Protein 3Q5W (pdb70)

InterPro domains:
  IPR013868 Tethering factor for nuclear proteasome Cut8/Sts1 [PF08559] (12-215)
  IPR013868 Tethering factor for nuclear proteasome Cut8/Sts1 [PTHR28032] (14-237)
  IPR038422 Cut8/Sts1 superfamily [G3DSA:1.20.58.1590] (19-225)

Nearest PDB structures (foldseek):
  3q5x-assembly1_A-2  TM=9.896E-01  e=3.290E-22  Schizosaccharomyces pombe
  6d5k-assembly1_A  TM=2.646E-01  e=6.980E+00  Homo sapiens
  8g3k-assembly1_B  TM=2.214E-01  e=9.395E+00  synthetic construct
  3q5x-assembly1_A-2  TM=9.917E-01  e=4.973E-24  Schizosaccharomyces pombe

GO terms:
  GO:0034399 nuclear periphery (C, IDA)
  GO:0000785 chromatin (C, IDA)
  GO:0005635 nuclear envelope (C, IDA)
  GO:0032934 sterol binding (F, IDA)
  GO:0005634 nucleus (C, HDA)
  GO:0005635 nuclear envelope (C, HDA)
  GO:0042802 identical protein binding (F, IPI)
  GO:0005515 protein binding (F, IPI)
  GO:0005635 nuclear envelope (C, EXP)

Structure (mmCIF, N/CA/C/O backbone):
data_3Q5W
#
_entry.id   3Q5W
#
_cell.length_a   35.660
_cell.length_b   51.180
_cell.length_c   71.330
_cell.angle_alpha   103.92
_cell.angle_beta   100.02
_cell.angle_gamma   98.00
#
_symmetry.space_group_name_H-M   'P 1'
#
loop_
_entity.id
_entity.type
_entity.pdbx_description
1 polymer 'Protein cut8'
2 water water
#
loop_
_atom_site.group_PDB
_atom_site.id
_atom_site.type_symbol
_atom_site.label_atom_id
_atom_site.label_alt_id
_atom_site.label_comp_id
_atom_site.label_asym_id
_atom_site.label_entity_id
_atom_site.label_seq_id
_atom_site.pdbx_PDB_ins_code
_atom_site.Cartn_x
_atom_site.Cartn_y
_atom_site.Cartn_z
_atom_site.occupancy
_atom_site.B_iso_or_equiv
_atom_site.auth_seq_id
_atom_site.auth_comp_id
_atom_site.auth_asym_id
_atom_site.auth_atom_id
_atom_site.pdbx_PDB_model_num
ATOM 1 N N . ASP A 1 39 ? 27.509 -7.319 11.522 1.00 91.02 19 ASP A N 1
ATOM 2 C CA . ASP A 1 39 ? 28.695 -7.969 10.898 1.00 91.06 19 ASP A CA 1
ATOM 3 C C . ASP A 1 39 ? 29.572 -7.002 10.096 1.00 88.81 19 ASP A C 1
ATOM 4 O O . ASP A 1 39 ? 29.615 -5.805 10.393 1.00 87.76 19 ASP A O 1
ATOM 9 N N . ILE A 1 40 ? 30.249 -7.526 9.071 1.00 83.20 20 ILE A N 1
ATOM 10 C CA . ILE A 1 40 ? 31.171 -6.737 8.244 1.00 75.12 20 ILE A CA 1
ATOM 11 C C . ILE A 1 40 ? 30.592 -5.656 7.339 1.00 75.20 20 ILE A C 1
ATOM 12 O O . ILE A 1 40 ? 31.232 -4.623 7.124 1.00 74.17 20 ILE A O 1
ATOM 17 N N . SER A 1 41 ? 29.404 -5.892 6.790 1.00 75.95 21 SER A N 1
ATOM 18 C CA . SER A 1 41 ? 28.779 -4.899 5.918 1.00 75.50 21 SER A CA 1
ATOM 19 C C . SER A 1 41 ? 27.664 -4.147 6.642 1.00 77.34 21 SER A C 1
ATOM 20 O O . SER A 1 41 ? 26.880 -4.742 7.387 1.00 81.06 21 SER A O 1
ATOM 23 N N . LYS A 1 42 ? 27.595 -2.838 6.426 1.00 75.67 22 LYS A N 1
ATOM 24 C CA . LYS A 1 42 ? 26.555 -2.059 7.071 1.00 82.78 22 LYS A CA 1
ATOM 25 C C . LYS A 1 42 ? 25.237 -2.256 6.355 1.00 83.71 22 LYS A C 1
ATOM 26 O O . LYS A 1 42 ? 24.877 -1.448 5.503 1.00 88.33 22 LYS A O 1
ATOM 27 N N . ARG A 1 43 ? 24.517 -3.323 6.697 1.00 86.09 23 ARG A N 1
ATOM 28 C CA . ARG A 1 43 ? 23.234 -3.629 6.058 1.00 90.00 23 ARG A CA 1
ATOM 29 C C . ARG A 1 43 ? 22.023 -2.853 6.589 1.00 86.36 23 ARG A C 1
ATOM 30 O O . ARG A 1 43 ? 21.779 -2.815 7.792 1.00 84.32 23 ARG A O 1
ATOM 38 N N . ALA A 1 44 ? 21.268 -2.241 5.678 1.00 86.34 24 ALA A N 1
ATOM 39 C CA . ALA A 1 44 ? 20.075 -1.465 6.034 1.00 91.48 24 ALA A CA 1
ATOM 40 C C . ALA A 1 44 ? 18.827 -2.271 5.720 1.00 94.13 24 ALA A C 1
ATOM 41 O O . ALA A 1 44 ? 18.877 -3.486 5.721 1.00 97.27 24 ALA A O 1
ATOM 43 N N . ARG A 1 45 ? 17.700 -1.610 5.465 1.00 95.51 25 ARG A N 1
ATOM 44 C CA . ARG A 1 45 ? 16.506 -2.372 5.113 1.00 94.14 25 ARG A CA 1
ATOM 45 C C . ARG A 1 45 ? 16.691 -2.632 3.626 1.00 90.25 25 ARG A C 1
ATOM 46 O O . ARG A 1 45 ? 17.021 -1.718 2.869 1.00 87.61 25 ARG A O 1
ATOM 54 N N . GLN A 1 46 ? 16.521 -3.883 3.218 1.00 85.97 26 GLN A N 1
ATOM 55 C CA . GLN A 1 46 ? 16.678 -4.251 1.820 1.00 80.89 26 GLN A CA 1
ATOM 56 C C . GLN A 1 46 ? 15.550 -3.697 0.947 1.00 75.59 26 GLN A C 1
ATOM 57 O O . GLN A 1 46 ? 14.373 -3.821 1.284 1.00 73.35 26 GLN A O 1
ATOM 63 N N . LEU A 1 47 ? 15.909 -3.052 -0.155 1.00 69.74 27 LEU A N 1
ATOM 64 C CA . LEU A 1 47 ? 14.903 -2.537 -1.074 1.00 69.70 27 LEU A CA 1
ATOM 65 C C . LEU A 1 47 ? 14.941 -3.415 -2.328 1.00 71.66 27 LEU A C 1
ATOM 66 O O . LEU A 1 47 ? 16.011 -3.723 -2.852 1.00 71.89 27 LEU A O 1
ATOM 71 N N . PRO A 1 48 ? 13.766 -3.821 -2.827 1.00 72.99 28 PRO A N 1
ATOM 72 C CA . PRO A 1 48 ? 13.647 -4.672 -4.013 1.00 67.88 28 PRO A CA 1
ATOM 73 C C . PRO A 1 48 ? 14.450 -4.189 -5.213 1.00 65.24 28 PRO A C 1
ATOM 74 O O . PRO A 1 48 ? 14.621 -2.988 -5.416 1.00 62.69 28 PRO A O 1
ATOM 78 N N . VAL A 1 49 ? 14.936 -5.148 -5.999 1.00 67.69 29 VAL A N 1
ATOM 79 C CA . VAL A 1 49 ? 15.725 -4.889 -7.207 1.00 70.32 29 VAL A CA 1
ATOM 80 C C . VAL A 1 49 ? 14.957 -5.466 -8.393 1.00 66.03 29 VAL A C 1
ATOM 81 O O . VAL A 1 49 ? 14.368 -6.528 -8.285 1.00 68.81 29 VAL A O 1
ATOM 85 N N . GLY A 1 50 ? 14.969 -4.785 -9.527 1.00 66.00 30 GLY A N 1
ATOM 86 C CA . GLY A 1 50 ? 14.244 -5.303 -10.673 1.00 73.61 30 GLY A CA 1
ATOM 87 C C . GLY A 1 50 ? 15.008 -6.270 -11.563 1.00 75.00 30 GLY A C 1
ATOM 88 O O . GLY A 1 50 ? 16.215 -6.131 -11.750 1.00 78.48 30 GLY A O 1
ATOM 89 N N . GLU A 1 51 ? 14.298 -7.254 -12.111 1.00 76.05 31 GLU A N 1
ATOM 90 C CA . GLU A 1 51 ? 14.879 -8.252 -13.015 1.00 74.88 31 GLU A CA 1
ATOM 91 C C . GLU A 1 51 ? 13.874 -8.672 -14.082 1.00 74.74 31 GLU A C 1
ATOM 92 O O . GLU A 1 51 ? 12.760 -8.158 -14.136 1.00 82.44 31 GLU A O 1
ATOM 98 N N . GLN A 1 52 ? 14.278 -9.607 -14.934 1.00 70.97 32 GLN A N 1
ATOM 99 C CA . GLN A 1 52 ? 13.409 -10.128 -15.982 1.00 72.19 32 GLN A CA 1
ATOM 100 C C . GLN A 1 52 ? 12.682 -11.314 -15.361 1.00 73.26 32 GLN A C 1
ATOM 101 O O . GLN A 1 52 ? 13.321 -12.155 -14.723 1.00 73.05 32 GLN A O 1
ATOM 107 N N . LEU A 1 53 ? 11.363 -11.392 -15.542 1.00 72.93 33 LEU A N 1
ATOM 108 C CA . LEU A 1 53 ? 10.601 -12.492 -14.942 1.00 74.01 33 LEU A CA 1
ATOM 109 C C . LEU A 1 53 ? 11.328 -13.805 -15.141 1.00 65.20 33 LEU A C 1
ATOM 110 O O . LEU A 1 53 ? 11.746 -14.137 -16.243 1.00 64.47 33 LEU A O 1
ATOM 115 N N . PRO A 1 54 ? 11.477 -14.575 -14.062 1.00 58.74 34 PRO A N 1
ATOM 116 C CA . PRO A 1 54 ? 12.170 -15.865 -14.119 1.00 57.09 34 PRO A CA 1
ATOM 117 C C . PRO A 1 54 ? 11.722 -16.842 -15.210 1.00 59.71 34 PRO A C 1
ATOM 118 O O . PRO A 1 54 ? 10.593 -16.782 -15.712 1.00 49.80 34 PRO A O 1
ATOM 122 N N . LEU A 1 55 ? 12.648 -17.737 -15.553 1.00 68.82 35 LEU A N 1
ATOM 123 C CA . LEU A 1 55 ? 12.471 -18.776 -16.566 1.00 74.67 35 LEU A CA 1
ATOM 124 C C . LEU A 1 55 ? 11.182 -19.595 -16.389 1.00 73.38 35 LEU A C 1
ATOM 125 O O . LEU A 1 55 ? 10.451 -19.844 -17.349 1.00 62.37 35 LEU A O 1
ATOM 130 N N . SER A 1 56 ? 10.921 -20.022 -15.160 1.00 71.41 36 SER A N 1
ATOM 131 C CA . SER A 1 56 ? 9.727 -20.792 -14.859 1.00 72.95 36 SER A CA 1
ATOM 132 C C . SER A 1 56 ? 8.471 -20.030 -15.254 1.00 72.07 36 SER A C 1
ATOM 133 O O . SER A 1 56 ? 7.487 -20.623 -15.685 1.00 74.05 36 SER A O 1
ATOM 136 N N . ARG A 1 57 ? 8.504 -18.711 -15.091 1.00 71.18 37 ARG A N 1
ATOM 137 C CA . ARG A 1 57 ? 7.352 -17.882 -15.420 1.00 69.62 37 ARG A CA 1
ATOM 138 C C . ARG A 1 57 ? 7.137 -17.741 -16.929 1.00 69.15 37 ARG A C 1
ATOM 139 O O . ARG A 1 57 ? 6.024 -17.888 -17.430 1.00 65.74 37 ARG A O 1
ATOM 147 N N . LEU A 1 58 ? 8.216 -17.439 -17.639 1.00 71.68 38 LEU A N 1
ATOM 148 C CA . LEU A 1 58 ? 8.183 -17.263 -19.078 1.00 72.39 38 LEU A CA 1
ATOM 149 C C . LEU A 1 58 ? 7.618 -18.504 -19.790 1.00 77.09 38 LEU A C 1
ATOM 150 O O . LEU A 1 58 ? 6.809 -18.382 -20.712 1.00 78.06 38 LEU A O 1
ATOM 155 N N . LEU A 1 59 ? 8.039 -19.692 -19.359 1.00 72.86 39 LEU A N 1
ATOM 156 C CA . LEU A 1 59 ? 7.574 -20.934 -19.970 1.00 72.48 39 LEU A CA 1
ATOM 157 C C . LEU A 1 59 ? 6.164 -21.336 -19.567 1.00 75.68 39 LEU A C 1
ATOM 158 O O . LEU A 1 59 ? 5.679 -22.388 -19.977 1.00 78.42 39 LEU A O 1
ATOM 163 N N . GLN A 1 60 ? 5.510 -20.513 -18.758 1.00 79.04 40 GLN A N 1
ATOM 164 C CA . GLN A 1 60 ? 4.146 -20.803 -18.326 1.00 81.00 40 GLN A CA 1
ATOM 165 C C . GLN A 1 60 ? 3.162 -20.311 -19.375 1.00 79.43 40 GLN A C 1
ATOM 166 O O . GLN A 1 60 ? 2.006 -20.729 -19.399 1.00 77.18 40 GLN A O 1
ATOM 169 N N . TYR A 1 61 ? 3.638 -19.421 -20.241 1.00 82.08 41 TYR A N 1
ATOM 170 C CA . TYR A 1 61 ? 2.827 -18.850 -21.313 1.00 84.93 41 TYR A CA 1
ATOM 171 C C . TYR A 1 61 ? 3.182 -19.518 -22.640 1.00 84.29 41 TYR A C 1
ATOM 172 O O . TYR A 1 61 ? 3.516 -18.855 -23.628 1.00 84.97 41 TYR A O 1
ATOM 181 N N . SER A 1 62 ? 3.115 -20.844 -22.633 1.00 81.66 42 SER A N 1
ATOM 182 C CA . SER A 1 62 ? 3.413 -21.669 -23.795 1.00 79.47 42 SER A CA 1
ATOM 183 C C . SER A 1 62 ? 2.893 -23.072 -23.476 1.00 81.86 42 SER A C 1
ATOM 184 O O . SER A 1 62 ? 3.129 -23.594 -22.385 1.00 78.43 42 SER A O 1
ATOM 187 N N . ASP A 1 63 ? 2.184 -23.674 -24.428 1.00 84.21 43 ASP A N 1
ATOM 188 C CA . ASP A 1 63 ? 1.599 -25.001 -24.241 1.00 83.40 43 ASP A CA 1
ATOM 189 C C . ASP A 1 63 ? 2.564 -26.120 -24.605 1.00 78.62 43 ASP A C 1
ATOM 190 O O . ASP A 1 63 ? 3.700 -25.868 -25.002 1.00 82.28 43 ASP A O 1
ATOM 195 N N . LYS A 1 64 ? 2.094 -27.357 -24.488 1.00 72.92 44 LYS A N 1
ATOM 196 C CA . LYS A 1 64 ? 2.916 -28.529 -24.789 1.00 77.14 44 LYS A CA 1
ATOM 197 C C . LYS A 1 64 ? 3.546 -28.528 -26.186 1.00 76.42 44 LYS A C 1
ATOM 198 O O . LYS A 1 64 ? 4.588 -29.156 -26.404 1.00 72.24 44 LYS A O 1
ATOM 204 N N . GLN A 1 65 ? 2.922 -27.828 -27.130 1.00 76.20 45 GLN A N 1
ATOM 205 C CA . GLN A 1 65 ? 3.449 -27.774 -28.486 1.00 74.61 45 GLN A CA 1
ATOM 206 C C . GLN A 1 65 ? 4.834 -27.132 -28.463 1.00 71.79 45 GLN A C 1
ATOM 207 O O . GLN A 1 65 ? 5.837 -27.796 -28.726 1.00 66.93 45 GLN A O 1
ATOM 213 N N . GLN A 1 66 ? 4.870 -25.842 -28.130 1.00 75.09 46 GLN A N 1
ATOM 214 C CA . GLN A 1 66 ? 6.108 -25.062 -28.048 1.00 72.28 46 GLN A CA 1
ATOM 215 C C . GLN A 1 66 ? 7.157 -25.698 -27.143 1.00 69.60 46 GLN A C 1
ATOM 216 O O . GLN A 1 66 ? 8.335 -25.798 -27.503 1.00 68.01 46 GLN A O 1
ATOM 222 N N . LEU A 1 67 ? 6.738 -26.107 -25.954 1.00 64.18 47 LEU A N 1
ATOM 223 C CA . LEU A 1 67 ? 7.670 -26.732 -25.039 1.00 65.12 47 LEU A CA 1
ATOM 224 C C . LEU A 1 67 ? 8.307 -27.892 -25.783 1.00 66.46 47 LEU A C 1
ATOM 225 O O . LEU A 1 67 ? 9.530 -28.034 -25.814 1.00 67.67 47 LEU A O 1
ATOM 230 N N . PHE A 1 68 ? 7.454 -28.701 -26.407 1.00 67.11 48 PHE A N 1
ATOM 231 C CA . PHE A 1 68 ? 7.878 -29.862 -27.178 1.00 54.45 48 PHE A CA 1
ATOM 232 C C . PHE A 1 68 ? 8.938 -29.465 -28.188 1.00 48.66 48 PHE A C 1
ATOM 233 O O . PHE A 1 68 ? 10.017 -30.042 -28.240 1.00 41.11 48 PHE A O 1
ATOM 241 N N . THR A 1 69 ? 8.603 -28.469 -28.995 1.00 45.36 49 THR A N 1
ATOM 242 C CA . THR A 1 69 ? 9.483 -27.995 -30.041 1.00 52.26 49 THR A CA 1
ATOM 243 C C . THR A 1 69 ? 10.786 -27.445 -29.495 1.00 58.95 49 THR A C 1
ATOM 244 O O . THR A 1 69 ? 11.846 -28.023 -29.719 1.00 55.62 49 THR A O 1
ATOM 248 N N . ILE A 1 70 ? 10.702 -26.328 -28.773 1.00 65.57 50 ILE A N 1
ATOM 249 C CA . ILE A 1 70 ? 11.885 -25.683 -28.226 1.00 61.02 50 ILE A CA 1
ATOM 250 C C . ILE A 1 70 ? 12.769 -26.683 -27.497 1.00 57.21 50 ILE A C 1
ATOM 251 O O . ILE A 1 70 ? 13.994 -26.627 -27.609 1.00 56.69 50 ILE A O 1
ATOM 256 N N . LEU A 1 71 ? 12.162 -27.618 -26.778 1.00 46.93 51 LEU A N 1
ATOM 257 C CA . LEU A 1 71 ? 12.954 -28.610 -26.069 1.00 53.92 51 LEU A CA 1
ATOM 258 C C . LEU A 1 71 ? 13.724 -29.443 -27.083 1.00 65.96 51 LEU A C 1
ATOM 259 O O . LEU A 1 71 ? 14.874 -29.822 -26.843 1.00 71.20 51 LEU A O 1
ATOM 264 N N . LEU A 1 72 ? 13.074 -29.736 -28.212 1.00 72.31 52 LEU A N 1
ATOM 265 C CA . LEU A 1 72 ? 13.684 -30.518 -29.288 1.00 71.04 52 LEU A CA 1
ATOM 266 C C . LEU A 1 72 ? 14.938 -29.842 -29.819 1.00 68.79 52 LEU A C 1
ATOM 267 O O . LEU A 1 72 ? 15.928 -30.512 -30.087 1.00 69.84 52 LEU A O 1
ATOM 272 N N . GLN A 1 73 ? 14.883 -28.520 -29.978 1.00 67.42 53 GLN A N 1
ATOM 273 C CA . GLN A 1 73 ? 16.020 -27.752 -30.475 1.00 75.10 53 GLN A CA 1
ATOM 274 C C . GLN A 1 73 ? 17.166 -27.770 -29.465 1.00 79.13 53 GLN A C 1
ATOM 275 O O . GLN A 1 73 ? 18.335 -27.643 -29.843 1.00 78.79 53 GLN A O 1
ATOM 281 N N . CYS A 1 74 ? 16.830 -27.912 -28.184 1.00 78.22 54 CYS A N 1
ATOM 282 C CA . CYS A 1 74 ? 17.846 -27.958 -27.135 1.00 80.65 54 CYS A CA 1
ATOM 283 C C . CYS A 1 74 ? 18.712 -29.203 -27.323 1.00 82.13 54 CYS A C 1
ATOM 284 O O . CYS A 1 74 ? 19.931 -29.158 -27.156 1.00 85.22 54 CYS A O 1
ATOM 287 N N . VAL A 1 75 ? 18.074 -30.313 -27.676 1.00 82.95 55 VAL A N 1
ATOM 288 C CA . VAL A 1 75 ? 18.787 -31.569 -27.885 1.00 81.09 55 VAL A CA 1
ATOM 289 C C . VAL A 1 75 ? 19.675 -31.489 -29.112 1.00 82.59 55 VAL A C 1
ATOM 290 O O . VAL A 1 75 ? 20.749 -32.094 -29.149 1.00 80.17 55 VAL A O 1
ATOM 294 N N . GLU A 1 76 ? 19.217 -30.740 -30.112 1.00 84.45 56 GLU A N 1
ATOM 295 C CA . GLU A 1 76 ? 19.960 -30.574 -31.356 1.00 88.22 56 GLU A CA 1
ATOM 296 C C . GLU A 1 76 ? 21.256 -29.800 -31.142 1.00 88.47 56 GLU A C 1
ATOM 297 O O . GLU A 1 76 ? 22.270 -30.076 -31.788 1.00 88.66 56 GLU A O 1
ATOM 303 N N . LYS A 1 77 ? 21.214 -28.833 -30.230 1.00 88.24 57 LYS A N 1
ATOM 304 C CA . LYS A 1 77 ? 22.376 -28.003 -29.928 1.00 81.90 57 LYS A CA 1
ATOM 305 C C . LYS A 1 77 ? 23.250 -28.645 -28.861 1.00 80.55 57 LYS A C 1
ATOM 306 O O . LYS A 1 77 ? 24.462 -28.456 -28.856 1.00 83.24 57 LYS A O 1
ATOM 312 N N . HIS A 1 78 ? 22.628 -29.407 -27.965 1.00 75.23 58 HIS A N 1
ATOM 313 C CA . HIS A 1 78 ? 23.353 -30.077 -26.891 1.00 73.15 58 HIS A CA 1
ATOM 314 C C . HIS A 1 78 ? 23.021 -31.574 -26.828 1.00 72.79 58 HIS A C 1
ATOM 315 O O . HIS A 1 78 ? 22.461 -32.060 -25.835 1.00 65.22 58 HIS A O 1
ATOM 322 N N . PRO A 1 79 ? 23.378 -32.321 -27.895 1.00 69.90 59 PRO A N 1
ATOM 323 C CA . PRO A 1 79 ? 23.177 -33.764 -28.083 1.00 60.10 59 PRO A CA 1
ATOM 324 C C . PRO A 1 79 ? 23.249 -34.592 -26.810 1.00 60.72 59 PRO A C 1
ATOM 325 O O . PRO A 1 79 ? 22.518 -35.566 -26.645 1.00 58.90 59 PRO A O 1
ATOM 329 N N . ASP A 1 80 ? 24.137 -34.208 -25.904 1.00 64.47 60 ASP A N 1
ATOM 330 C CA . ASP A 1 80 ? 24.283 -34.945 -24.661 1.00 62.40 60 ASP A CA 1
ATOM 331 C C . ASP A 1 80 ? 23.000 -34.886 -23.844 1.00 63.48 60 ASP A C 1
ATOM 332 O O . ASP A 1 80 ? 22.831 -35.644 -22.892 1.00 71.06 60 ASP A O 1
ATOM 337 N N . LEU A 1 81 ? 22.090 -33.991 -24.220 1.00 61.70 61 LEU A N 1
ATOM 338 C CA . LEU A 1 81 ? 20.825 -33.853 -23.499 1.00 59.62 61 LEU A CA 1
ATOM 339 C C . LEU A 1 81 ? 19.849 -34.996 -23.739 1.00 63.44 61 LEU A C 1
ATOM 340 O O . LEU A 1 81 ? 19.016 -35.308 -22.881 1.00 58.38 61 LEU A O 1
ATOM 345 N N . ALA A 1 82 ? 19.971 -35.618 -24.909 1.00 68.38 62 ALA A N 1
ATOM 346 C CA . ALA A 1 82 ? 19.118 -36.731 -25.299 1.00 68.19 62 ALA A CA 1
ATOM 347 C C . ALA A 1 82 ? 19.308 -37.932 -24.389 1.00 72.33 62 ALA A C 1
ATOM 348 O O . ALA A 1 82 ? 18.330 -38.611 -24.048 1.00 71.13 62 ALA A O 1
ATOM 350 N N . ARG A 1 83 ? 20.556 -38.197 -23.996 1.00 71.55 63 ARG A N 1
ATOM 351 C CA . ARG A 1 83 ? 20.843 -39.338 -23.125 1.00 74.77 63 ARG A CA 1
ATOM 352 C C . ARG A 1 83 ? 20.062 -39.213 -21.813 1.00 78.37 63 ARG A C 1
ATOM 353 O O . ARG A 1 83 ? 19.413 -40.167 -21.357 1.00 77.67 63 ARG A O 1
ATOM 361 N N . ASP A 1 84 ? 20.127 -38.019 -21.226 1.00 80.46 64 ASP A N 1
ATOM 362 C CA . ASP A 1 84 ? 19.473 -37.717 -19.959 1.00 78.53 64 ASP A CA 1
ATOM 363 C C . ASP A 1 84 ? 17.960 -37.840 -20.037 1.00 74.53 64 ASP A C 1
ATOM 364 O O . ASP A 1 84 ? 17.333 -38.442 -19.156 1.00 72.44 64 ASP A O 1
ATOM 369 N N . ILE A 1 85 ? 17.377 -37.280 -21.095 1.00 72.12 65 ILE A N 1
ATOM 370 C CA . ILE A 1 85 ? 15.927 -37.327 -21.290 1.00 69.05 65 ILE A CA 1
ATOM 371 C C . ILE A 1 85 ? 15.393 -38.706 -21.687 1.00 68.88 65 ILE A C 1
ATOM 372 O O . ILE A 1 85 ? 14.243 -39.036 -21.393 1.00 71.35 65 ILE A O 1
ATOM 377 N N . ARG A 1 86 ? 16.221 -39.504 -22.358 1.00 65.62 66 ARG A N 1
ATOM 378 C CA . ARG A 1 86 ? 15.809 -40.837 -22.790 1.00 63.65 66 ARG A CA 1
ATOM 379 C C . ARG A 1 86 ? 15.441 -41.730 -21.616 1.00 63.28 66 ARG A C 1
ATOM 380 O O . ARG A 1 86 ? 14.267 -41.902 -21.304 1.00 63.03 66 ARG A O 1
ATOM 388 N N . GLY A 1 87 ? 16.456 -42.283 -20.964 1.00 64.68 67 GLY A N 1
ATOM 389 C CA . GLY A 1 87 ? 16.239 -43.190 -19.847 1.00 68.47 67 GLY A CA 1
ATOM 390 C C . GLY A 1 87 ? 15.303 -42.766 -18.730 1.00 70.05 67 GLY A C 1
ATOM 391 O O . GLY A 1 87 ? 15.048 -43.556 -17.817 1.00 70.92 67 GLY A O 1
ATOM 392 N N . ILE A 1 88 ? 14.782 -41.543 -18.787 1.00 68.14 68 ILE A N 1
ATOM 393 C CA . ILE A 1 88 ? 13.887 -41.071 -17.735 1.00 67.41 68 ILE A CA 1
ATOM 394 C C . ILE A 1 88 ? 12.449 -40.871 -18.214 1.00 67.82 68 ILE A C 1
ATOM 395 O O . ILE A 1 88 ? 11.550 -40.574 -17.418 1.00 59.88 68 ILE A O 1
ATOM 400 N N . LEU A 1 89 ? 12.239 -41.040 -19.518 1.00 72.01 69 LEU A N 1
ATOM 401 C CA . LEU A 1 89 ? 10.914 -40.895 -20.117 1.00 68.88 69 LEU A CA 1
ATOM 402 C C . LEU A 1 89 ? 10.094 -42.183 -20.230 1.00 70.42 69 LEU A C 1
ATOM 403 O O . LEU A 1 89 ? 10.619 -43.249 -20.535 1.00 63.92 69 LEU A O 1
ATOM 408 N N . PRO A 1 90 ? 8.781 -42.090 -19.981 1.00 76.38 70 PRO A N 1
ATOM 409 C CA . PRO A 1 90 ? 7.879 -43.245 -20.054 1.00 79.98 70 PRO A CA 1
ATOM 410 C C . PRO A 1 90 ? 7.651 -43.698 -21.502 1.00 79.68 70 PRO A C 1
ATOM 411 O O . PRO A 1 90 ? 7.093 -42.965 -22.320 1.00 72.59 70 PRO A O 1
ATOM 415 N N . ALA A 1 91 ? 8.086 -44.912 -21.810 1.00 80.15 71 ALA A N 1
ATOM 416 C CA . ALA A 1 91 ? 7.937 -45.446 -23.153 1.00 83.93 71 ALA A CA 1
ATOM 417 C C . ALA A 1 91 ? 6.499 -45.868 -23.418 1.00 84.10 71 ALA A C 1
ATOM 418 O O . ALA A 1 91 ? 5.840 -46.441 -22.552 1.00 82.35 71 ALA A O 1
ATOM 420 N N . PRO A 1 92 ? 5.991 -45.580 -24.626 1.00 83.75 72 PRO A N 1
ATOM 421 C CA . PRO A 1 92 ? 4.622 -45.933 -25.010 1.00 83.77 72 PRO A CA 1
ATOM 422 C C . PRO A 1 92 ? 4.532 -47.421 -25.341 1.00 87.39 72 PRO A C 1
ATOM 423 O O . PRO A 1 92 ? 5.360 -47.943 -26.095 1.00 90.58 72 PRO A O 1
ATOM 427 N N . SER A 1 93 ? 3.535 -48.098 -24.773 1.00 84.72 73 SER A N 1
ATOM 428 C CA . SER A 1 93 ? 3.348 -49.530 -24.998 1.00 82.22 73 SER A CA 1
ATOM 429 C C . SER A 1 93 ? 2.839 -49.774 -26.402 1.00 85.32 73 SER A C 1
ATOM 430 O O . SER A 1 93 ? 2.303 -48.869 -27.039 1.00 86.61 73 SER A O 1
ATOM 441 N N . ASP A 1 95 ? 0.201 -51.229 -27.580 1.00 81.91 75 ASP A N 1
ATOM 442 C CA . ASP A 1 95 ? -1.189 -50.800 -27.708 1.00 83.45 75 ASP A CA 1
ATOM 443 C C . ASP A 1 95 ? -1.314 -49.289 -27.895 1.00 79.80 75 ASP A C 1
ATOM 444 O O . ASP A 1 95 ? -2.038 -48.821 -28.773 1.00 82.77 75 ASP A O 1
ATOM 449 N N . THR A 1 96 ? -0.606 -48.522 -27.075 1.00 75.30 76 THR A N 1
ATOM 450 C CA . THR A 1 96 ? -0.665 -47.068 -27.175 1.00 67.06 76 THR A CA 1
ATOM 451 C C . THR A 1 96 ? -0.214 -46.603 -28.566 1.00 63.46 76 THR A C 1
ATOM 452 O O . THR A 1 96 ? -0.873 -45.758 -29.180 1.00 57.14 76 THR A O 1
ATOM 456 N N . CYS A 1 97 ? 0.908 -47.141 -29.050 1.00 60.74 77 CYS A N 1
ATOM 457 C CA . CYS A 1 97 ? 1.412 -46.790 -30.380 1.00 63.83 77 CYS A CA 1
ATOM 458 C C . CYS A 1 97 ? 0.309 -47.073 -31.402 1.00 58.76 77 CYS A C 1
ATOM 459 O O . CYS A 1 97 ? -0.018 -46.222 -32.234 1.00 57.53 77 CYS A O 1
ATOM 462 N N . VAL A 1 98 ? -0.267 -48.270 -31.324 1.00 57.77 78 VAL A N 1
ATOM 463 C CA . VAL A 1 98 ? -1.334 -48.672 -32.236 1.00 60.28 78 VAL A CA 1
ATOM 464 C C . VAL A 1 98 ? -2.494 -47.690 -32.158 1.00 61.73 78 VAL A C 1
ATOM 465 O O . VAL A 1 98 ? -3.026 -47.280 -33.190 1.00 66.22 78 VAL A O 1
ATOM 469 N N . GLU A 1 99 ? -2.873 -47.305 -30.942 1.00 63.90 79 GLU A N 1
ATOM 470 C CA . GLU A 1 99 ? -3.940 -46.315 -30.731 1.00 68.57 79 GLU A CA 1
ATOM 471 C C . GLU A 1 99 ? -3.627 -44.993 -31.456 1.00 67.93 79 GLU A C 1
ATOM 472 O O . GLU A 1 99 ? -4.511 -44.353 -32.038 1.00 68.30 79 GLU A O 1
ATOM 478 N N . THR A 1 100 ? -2.363 -44.582 -31.398 1.00 65.48 80 THR A N 1
ATOM 479 C CA . THR A 1 100 ? -1.922 -43.340 -32.014 1.00 64.71 80 THR A CA 1
ATOM 480 C C . THR A 1 100 ? -2.171 -43.328 -33.515 1.00 68.11 80 THR A C 1
ATOM 481 O O . THR A 1 100 ? -2.641 -42.325 -34.072 1.00 67.01 80 THR A O 1
ATOM 485 N N . LEU A 1 101 ? -1.842 -44.443 -34.165 1.00 66.90 81 LEU A N 1
ATOM 486 C CA . LEU A 1 101 ? -2.032 -44.586 -35.610 1.00 65.17 81 LEU A CA 1
ATOM 487 C C . LEU A 1 101 ? -3.497 -44.445 -36.006 1.00 65.34 81 LEU A C 1
ATOM 488 O O . LEU A 1 101 ? -3.830 -43.675 -36.908 1.00 67.93 81 LEU A O 1
ATOM 493 N N . ARG A 1 102 ? -4.366 -45.197 -35.335 1.00 62.21 82 ARG A N 1
ATOM 494 C CA . ARG A 1 102 ? -5.793 -45.135 -35.608 1.00 61.08 82 ARG A CA 1
ATOM 495 C C . ARG A 1 102 ? -6.258 -43.691 -35.563 1.00 62.44 82 ARG A C 1
ATOM 496 O O . ARG A 1 102 ? -6.792 -43.169 -36.541 1.00 64.76 82 ARG A O 1
ATOM 504 N N . LYS A 1 103 ? -6.035 -43.033 -34.434 1.00 64.07 83 LYS A N 1
ATOM 505 C CA . LYS A 1 103 ? -6.445 -41.642 -34.300 1.00 67.72 83 LYS A CA 1
ATOM 506 C C . LYS A 1 103 ? -5.915 -40.810 -35.468 1.00 64.34 83 LYS A C 1
ATOM 507 O O . LYS A 1 103 ? -6.630 -39.983 -36.039 1.00 63.16 83 LYS A O 1
ATOM 513 N N . LEU A 1 104 ? -4.659 -41.038 -35.828 1.00 60.90 84 LEU A N 1
ATOM 514 C CA . LEU A 1 104 ? -4.055 -40.303 -36.923 1.00 60.22 84 LEU A CA 1
ATOM 515 C C . LEU A 1 104 ? -4.822 -40.456 -38.224 1.00 62.06 84 LEU A C 1
ATOM 516 O O . LEU A 1 104 ? -5.255 -39.462 -38.810 1.00 62.28 84 LEU A O 1
ATOM 521 N N . LEU A 1 105 ? -5.012 -41.690 -38.678 1.00 61.65 85 LEU A N 1
ATOM 522 C CA . LEU A 1 105 ? -5.725 -41.873 -39.934 1.00 69.28 85 LEU A CA 1
ATOM 523 C C . LEU A 1 105 ? -7.200 -41.529 -39.812 1.00 67.62 85 LEU A C 1
ATOM 524 O O . LEU A 1 105 ? -7.839 -41.151 -40.796 1.00 73.56 85 LEU A O 1
ATOM 529 N N . ILE A 1 106 ? -7.739 -41.647 -38.606 1.00 60.05 86 ILE A N 1
ATOM 530 C CA . ILE A 1 106 ? -9.125 -41.290 -38.378 1.00 59.16 86 ILE A CA 1
ATOM 531 C C . ILE A 1 106 ? -9.193 -39.762 -38.406 1.00 64.17 86 ILE A C 1
ATOM 532 O O . ILE A 1 106 ? -10.244 -39.174 -38.632 1.00 70.77 86 ILE A O 1
ATOM 537 N N . ASN A 1 107 ? -8.055 -39.121 -38.178 1.00 69.39 87 ASN A N 1
ATOM 538 C CA . ASN A 1 107 ? -7.992 -37.669 -38.191 1.00 71.94 87 ASN A CA 1
ATOM 539 C C . ASN A 1 107 ? -7.829 -37.251 -39.645 1.00 68.43 87 ASN A C 1
ATOM 540 O O . ASN A 1 107 ? -8.394 -36.248 -40.091 1.00 68.04 87 ASN A O 1
ATOM 545 N N . LEU A 1 108 ? -7.052 -38.042 -40.376 1.00 66.35 88 LEU A N 1
ATOM 546 C CA . LEU A 1 108 ? -6.794 -37.816 -41.799 1.00 69.25 88 LEU A CA 1
ATOM 547 C C . LEU A 1 108 ? -8.044 -38.043 -42.664 1.00 73.26 88 LEU A C 1
ATOM 548 O O . LEU A 1 108 ? -8.198 -37.410 -43.709 1.00 72.44 88 LEU A O 1
ATOM 553 N N . ASN A 1 109 ? -8.929 -38.946 -42.241 1.00 77.42 89 ASN A N 1
ATOM 554 C CA . ASN A 1 109 ? -10.149 -39.202 -43.005 1.00 81.10 89 ASN A CA 1
ATOM 555 C C . ASN A 1 109 ? -11.161 -38.052 -42.890 1.00 83.67 89 ASN A C 1
ATOM 556 O O . ASN A 1 109 ? -11.881 -37.760 -43.848 1.00 89.98 89 ASN A O 1
ATOM 561 N N . ASP A 1 110 ? -11.213 -37.387 -41.740 1.00 78.87 90 ASP A N 1
ATOM 562 C CA . ASP A 1 110 ? -12.137 -36.263 -41.570 1.00 76.81 90 ASP A CA 1
ATOM 563 C C . ASP A 1 110 ? -11.626 -34.979 -42.234 1.00 72.48 90 ASP A C 1
ATOM 564 O O . ASP A 1 110 ? -12.399 -34.051 -42.478 1.00 74.71 90 ASP A O 1
ATOM 569 N N . SER A 1 111 ? -10.327 -34.924 -42.515 1.00 68.22 91 SER A N 1
ATOM 570 C CA . SER A 1 111 ? -9.717 -33.732 -43.104 1.00 64.79 91 SER A CA 1
ATOM 571 C C . SER A 1 111 ? -10.119 -33.502 -44.550 1.00 67.77 91 SER A C 1
ATOM 572 O O . SER A 1 111 ? -9.801 -32.450 -45.122 1.00 68.33 91 SER A O 1
ATOM 575 N N . PHE A 1 112 ? -10.808 -34.486 -45.136 1.00 67.67 92 PHE A N 1
ATOM 576 C CA . PHE A 1 112 ? -11.260 -34.409 -46.528 1.00 61.60 92 PHE A CA 1
ATOM 577 C C . PHE A 1 112 ? -12.336 -33.344 -46.700 1.00 64.87 92 PHE A C 1
ATOM 578 O O . PHE A 1 112 ? -13.313 -33.322 -45.946 1.00 60.90 92 PHE A O 1
ATOM 586 N N . PRO A 1 113 ? -12.179 -32.454 -47.702 1.00 67.67 93 PRO A N 1
ATOM 587 C CA . PRO A 1 113 ? -13.154 -31.388 -47.957 1.00 70.55 93 PRO A CA 1
ATOM 588 C C . PRO A 1 113 ? -14.596 -31.876 -47.980 1.00 78.68 93 PRO A C 1
ATOM 589 O O . PRO A 1 113 ? -14.852 -33.054 -48.205 1.00 79.09 93 PRO A O 1
ATOM 593 N N . TYR A 1 114 ? -15.523 -30.951 -47.738 1.00 88.49 94 TYR A N 1
ATOM 594 C CA . TYR A 1 114 ? -16.952 -31.240 -47.674 1.00 94.05 94 TYR A CA 1
ATOM 595 C C . TYR A 1 114 ? -17.420 -32.534 -48.341 1.00 97.12 94 TYR A C 1
ATOM 596 O O . TYR A 1 114 ? -17.255 -33.614 -47.768 1.00 98.43 94 TYR A O 1
ATOM 605 N N . GLY A 1 115 ? -18.010 -32.439 -49.531 1.00 95.47 95 GLY A N 1
ATOM 606 C CA . GLY A 1 115 ? -18.481 -33.633 -50.213 1.00 86.96 95 GLY A CA 1
ATOM 607 C C . GLY A 1 115 ? -17.945 -33.684 -51.627 1.00 86.28 95 GLY A C 1
ATOM 608 O O . GLY A 1 115 ? -18.608 -34.185 -52.538 1.00 90.65 95 GLY A O 1
ATOM 609 N N . GLY A 1 116 ? -16.737 -33.153 -51.810 1.00 83.13 96 GLY A N 1
ATOM 610 C CA . GLY A 1 116 ? -16.116 -33.140 -53.124 1.00 68.15 96 GLY A CA 1
ATOM 611 C C . GLY A 1 116 ? -15.620 -34.512 -53.523 1.00 62.24 96 GLY A C 1
ATOM 612 O O . GLY A 1 116 ? -15.976 -35.518 -52.899 1.00 59.77 96 GLY A O 1
ATOM 613 N N . ASP A 1 117 ? -14.806 -34.566 -54.570 1.00 54.20 97 ASP A N 1
ATOM 614 C CA . ASP A 1 117 ? -14.266 -35.846 -55.020 1.00 57.66 97 ASP A CA 1
ATOM 615 C C . ASP A 1 117 ? -13.055 -36.163 -54.130 1.00 59.06 97 ASP A C 1
ATOM 616 O O . ASP A 1 117 ? -12.033 -35.455 -54.177 1.00 55.83 97 ASP A O 1
ATOM 621 N N . LYS A 1 118 ? -13.185 -37.216 -53.320 1.00 52.32 98 LYS A N 1
ATOM 622 C CA . LYS A 1 118 ? -12.134 -37.610 -52.391 1.00 56.87 98 LYS A CA 1
ATOM 623 C C . LYS A 1 118 ? -10.899 -38.177 -53.104 1.00 57.90 98 LYS A C 1
ATOM 624 O O . LYS A 1 118 ? -9.959 -38.678 -52.463 1.00 57.65 98 LYS A O 1
ATOM 630 N N . ARG A 1 119 ? -10.894 -38.082 -54.432 1.00 52.93 99 ARG A N 1
ATOM 631 C CA . ARG A 1 119 ? -9.769 -38.583 -55.211 1.00 49.44 99 ARG A CA 1
ATOM 632 C C . ARG A 1 119 ? -9.216 -37.522 -56.110 1.00 54.18 99 ARG A C 1
ATOM 633 O O . ARG A 1 119 ? -8.268 -37.788 -56.863 1.00 60.45 99 ARG A O 1
ATOM 641 N N . GLY A 1 120 ? -9.825 -36.337 -56.069 1.00 51.27 100 GLY A N 1
ATOM 642 C CA . GLY A 1 120 ? -9.325 -35.244 -56.888 1.00 50.92 100 GLY A CA 1
ATOM 643 C C . GLY A 1 120 ? -8.004 -34.721 -56.325 1.00 50.25 100 GLY A C 1
ATOM 644 O O . GLY A 1 120 ? -7.602 -35.091 -55.212 1.00 38.68 100 GLY A O 1
ATOM 645 N N . ASP A 1 121 ? -7.322 -33.867 -57.080 1.00 51.45 101 ASP A N 1
ATOM 646 C CA . ASP A 1 121 ? -6.059 -33.315 -56.609 1.00 58.26 101 ASP A CA 1
ATOM 647 C C . ASP A 1 121 ? -6.288 -32.362 -55.442 1.00 59.09 101 ASP A C 1
ATOM 648 O O . ASP A 1 121 ? -5.539 -32.372 -54.463 1.00 70.58 101 ASP A O 1
ATOM 653 N N . TYR A 1 122 ? -7.337 -31.554 -55.550 1.00 60.29 102 TYR A N 1
ATOM 654 C CA . TYR A 1 122 ? -7.690 -30.586 -54.521 1.00 63.18 102 TYR A CA 1
ATOM 655 C C . TYR A 1 122 ? -7.731 -31.270 -53.150 1.00 61.57 102 TYR A C 1
ATOM 656 O O . TYR A 1 122 ? -7.057 -30.845 -52.210 1.00 62.96 102 TYR A O 1
ATOM 665 N N . ALA A 1 123 ? -8.520 -32.332 -53.043 1.00 54.02 103 ALA A N 1
ATOM 666 C CA . ALA A 1 123 ? -8.629 -33.056 -51.789 1.00 57.38 103 ALA A CA 1
ATOM 667 C C . ALA A 1 123 ? -7.243 -33.447 -51.279 1.00 61.76 103 ALA A C 1
ATOM 668 O O . ALA A 1 123 ? -6.960 -33.333 -50.087 1.00 62.12 103 ALA A O 1
ATOM 670 N N . PHE A 1 124 ? -6.379 -33.897 -52.185 1.00 62.77 104 PHE A N 1
ATOM 671 C CA . PHE A 1 124 ? -5.044 -34.314 -51.792 1.00 61.93 104 PHE A CA 1
ATOM 672 C C . PHE A 1 124 ? -4.374 -33.238 -50.971 1.00 65.26 104 PHE A C 1
ATOM 673 O O . PHE A 1 124 ? -3.973 -33.495 -49.833 1.00 65.82 104 PHE A O 1
ATOM 681 N N . ASN A 1 125 ? -4.259 -32.032 -51.528 1.00 60.39 105 ASN A N 1
ATOM 682 C CA . ASN A 1 125 ? -3.609 -30.943 -50.792 1.00 63.56 105 ASN A CA 1
ATOM 683 C C . ASN A 1 125 ? -4.150 -30.768 -49.385 1.00 59.31 105 ASN A C 1
ATOM 684 O O . ASN A 1 125 ? -3.414 -30.905 -48.394 1.00 57.99 105 ASN A O 1
ATOM 689 N N . ARG A 1 126 ? -5.442 -30.498 -49.290 1.00 54.37 106 ARG A N 1
ATOM 690 C CA . ARG A 1 126 ? -6.04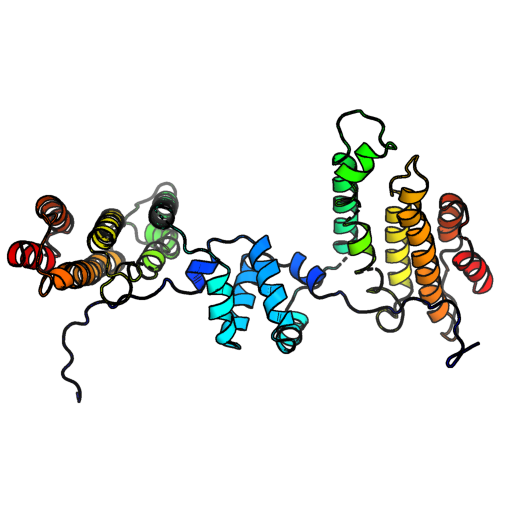5 -30.310 -47.991 1.00 57.63 106 ARG A CA 1
ATOM 691 C C . ARG A 1 126 ? -5.751 -31.486 -47.076 1.00 53.82 106 ARG A C 1
ATOM 692 O O . ARG A 1 126 ? -6.062 -31.438 -45.884 1.00 57.28 106 ARG A O 1
ATOM 700 N N . ILE A 1 127 ? -5.127 -32.535 -47.610 1.00 44.60 107 ILE A N 1
ATOM 701 C CA . ILE A 1 127 ? -4.850 -33.695 -46.781 1.00 36.51 107 ILE A CA 1
ATOM 702 C C . ILE A 1 127 ? -3.438 -34.272 -46.839 1.00 39.02 107 ILE A C 1
ATOM 703 O O . ILE A 1 127 ? -3.119 -35.237 -46.129 1.00 32.73 107 ILE A O 1
ATOM 708 N N . ARG A 1 128 ? -2.585 -33.685 -47.671 1.00 39.78 108 ARG A N 1
ATOM 709 C CA . ARG A 1 128 ? -1.221 -34.158 -47.772 1.00 44.11 108 ARG A CA 1
ATOM 710 C C . ARG A 1 128 ? -0.623 -34.272 -46.363 1.00 55.21 108 ARG A C 1
ATOM 711 O O . ARG A 1 128 ? -0.123 -35.332 -45.951 1.00 52.67 108 ARG A O 1
ATOM 719 N N . GLU A 1 129 ? -0.705 -33.173 -45.619 1.00 59.41 109 GLU A N 1
ATOM 720 C CA . GLU A 1 129 ? -0.191 -33.119 -44.263 1.00 55.35 109 GLU A CA 1
ATOM 721 C C . GLU A 1 129 ? -0.702 -34.237 -43.357 1.00 50.72 109 GLU A C 1
ATOM 722 O O . GLU A 1 129 ? 0.086 -35.033 -42.848 1.00 55.15 109 GLU A O 1
ATOM 728 N N . LYS A 1 130 ? -2.009 -34.300 -43.123 1.00 49.90 110 LYS A N 1
ATOM 729 C CA . LYS A 1 130 ? -2.533 -35.349 -42.249 1.00 47.31 110 LYS A CA 1
ATOM 730 C C . LYS A 1 130 ? -2.151 -36.716 -42.806 1.00 48.78 110 LYS A C 1
ATOM 731 O O . LYS A 1 130 ? -1.994 -37.684 -42.064 1.00 40.23 110 LYS A O 1
ATOM 737 N N . TYR A 1 131 ? -2.020 -36.788 -44.125 1.00 50.19 111 TYR A N 1
ATOM 738 C CA . TYR A 1 131 ? -1.624 -38.045 -44.758 1.00 54.62 111 TYR A CA 1
ATOM 739 C C . TYR A 1 131 ? -0.211 -38.365 -44.287 1.00 52.39 111 TYR A C 1
ATOM 740 O O . TYR A 1 131 ? 0.047 -39.388 -43.669 1.00 50.56 111 TYR A O 1
ATOM 757 N N . ALA A 1 133 ? 1.491 -37.422 -41.848 1.00 52.15 113 ALA A N 1
ATOM 758 C CA . ALA A 1 133 ? 1.587 -37.726 -40.425 1.00 50.05 113 ALA A CA 1
ATOM 759 C C . ALA A 1 133 ? 1.510 -39.217 -40.227 1.00 45.49 113 ALA A C 1
ATOM 760 O O . ALA A 1 133 ? 2.265 -39.780 -39.445 1.00 59.55 113 ALA A O 1
ATOM 762 N N . VAL A 1 134 ? 0.596 -39.865 -40.931 1.00 50.05 114 VAL A N 1
ATOM 763 C CA . VAL A 1 134 ? 0.455 -41.310 -40.800 1.00 46.86 114 VAL A CA 1
ATOM 764 C C . VAL A 1 134 ? 1.756 -42.017 -41.183 1.00 42.30 114 VAL A C 1
ATOM 765 O O . VAL A 1 134 ? 2.235 -42.894 -40.459 1.00 39.25 114 VAL A O 1
ATOM 769 N N . LEU A 1 135 ? 2.345 -41.627 -42.307 1.00 40.27 115 LEU A N 1
ATOM 770 C CA . LEU A 1 135 ? 3.576 -42.279 -42.730 1.00 50.03 115 LEU A CA 1
ATOM 771 C C . LEU A 1 135 ? 4.732 -42.050 -41.758 1.00 53.83 115 LEU A C 1
ATOM 772 O O . LEU A 1 135 ? 5.446 -42.999 -41.429 1.00 55.05 115 LEU A O 1
ATOM 777 N N . HIS A 1 136 ? 4.922 -40.807 -41.304 1.00 56.01 116 HIS A N 1
ATOM 778 C CA . HIS A 1 136 ? 5.995 -40.489 -40.344 1.00 46.78 116 HIS A CA 1
ATOM 779 C C . HIS A 1 136 ? 5.857 -41.380 -39.120 1.00 43.58 116 HIS A C 1
ATOM 780 O O . HIS A 1 136 ? 6.828 -42.017 -38.662 1.00 39.99 116 HIS A O 1
ATOM 787 N N . ALA A 1 137 ? 4.641 -41.429 -38.589 1.00 33.04 117 ALA A N 1
ATOM 788 C CA . ALA A 1 137 ? 4.386 -42.266 -37.425 1.00 41.61 117 ALA A CA 1
ATOM 789 C C . ALA A 1 137 ? 4.760 -43.702 -37.743 1.00 41.10 117 ALA A C 1
ATOM 790 O O . ALA A 1 137 ? 5.361 -44.375 -36.918 1.00 49.93 117 ALA A O 1
ATOM 792 N N . LEU A 1 138 ? 4.408 -44.181 -38.933 1.00 44.11 118 LEU A N 1
ATOM 793 C CA . LEU A 1 138 ? 4.755 -45.555 -39.297 1.00 48.93 118 LEU A CA 1
ATOM 794 C C . LEU A 1 138 ? 6.270 -45.695 -39.301 1.00 44.98 118 LEU A C 1
ATOM 795 O O . LEU A 1 138 ? 6.819 -46.597 -38.660 1.00 44.80 118 LEU A O 1
ATOM 800 N N . ASN A 1 139 ? 6.937 -44.800 -40.026 1.00 39.38 119 ASN A N 1
ATOM 801 C CA . ASN A 1 139 ? 8.391 -44.795 -40.109 1.00 49.60 119 ASN A CA 1
ATOM 802 C C . ASN A 1 139 ? 9.067 -44.762 -38.744 1.00 60.10 119 ASN A C 1
ATOM 803 O O . ASN A 1 139 ? 10.097 -45.417 -38.544 1.00 62.73 119 ASN A O 1
ATOM 808 N N . ASP A 1 140 ? 8.517 -43.991 -37.807 1.00 59.92 120 ASP A N 1
ATOM 809 C CA . ASP A 1 140 ? 9.129 -43.935 -36.488 1.00 61.25 120 ASP A CA 1
ATOM 810 C C . ASP A 1 140 ? 8.927 -45.241 -35.753 1.00 56.21 120 ASP A C 1
ATOM 811 O O . ASP A 1 140 ? 9.881 -45.936 -35.440 1.00 59.87 120 ASP A O 1
ATOM 824 N N . VAL A 1 142 ? 7.507 -48.375 -36.626 1.00 57.36 122 VAL A N 1
ATOM 825 C CA . VAL A 1 142 ? 7.787 -49.713 -37.144 1.00 58.32 122 VAL A CA 1
ATOM 826 C C . VAL A 1 142 ? 9.168 -50.274 -36.821 1.00 56.24 122 VAL A C 1
ATOM 827 O O . VAL A 1 142 ? 9.279 -51.366 -36.269 1.00 56.72 122 VAL A O 1
ATOM 831 N N . PRO A 1 143 ? 10.236 -49.536 -37.145 1.00 52.64 123 PRO A N 1
ATOM 832 C CA . PRO A 1 143 ? 11.585 -50.028 -36.868 1.00 54.26 123 PRO A CA 1
ATOM 833 C C . PRO A 1 143 ? 11.729 -50.482 -35.424 1.00 63.16 123 PRO A C 1
ATOM 834 O O . PRO A 1 143 ? 12.472 -51.410 -35.105 1.00 67.49 123 PRO A O 1
ATOM 838 N N . CYS A 1 144 ? 10.979 -49.828 -34.554 1.00 69.78 124 CYS A N 1
ATOM 839 C CA . CYS A 1 144 ? 10.979 -50.139 -33.138 1.00 68.55 124 CYS A CA 1
ATOM 840 C C . CYS A 1 144 ? 10.644 -51.623 -32.901 1.00 62.97 124 CYS A C 1
ATOM 841 O O . CYS A 1 144 ? 10.719 -52.093 -31.771 1.00 63.36 124 CYS A O 1
ATOM 844 N N . TYR A 1 145 ? 10.281 -52.359 -33.953 1.00 61.46 125 TYR A N 1
ATOM 845 C CA . TYR A 1 145 ? 9.938 -53.787 -33.802 1.00 64.90 125 TYR A CA 1
ATOM 846 C C . TYR A 1 145 ? 10.649 -54.761 -34.736 1.00 64.76 125 TYR A C 1
ATOM 847 O O . TYR A 1 145 ? 10.101 -55.809 -35.057 1.00 65.93 125 TYR A O 1
ATOM 856 N N . LEU A 1 146 ? 11.860 -54.438 -35.162 1.00 65.29 126 LEU A N 1
ATOM 857 C CA . LEU A 1 146 ? 12.584 -55.332 -36.057 1.00 69.46 126 LEU A CA 1
ATOM 858 C C . LEU A 1 146 ? 13.838 -55.872 -35.408 1.00 74.81 126 LEU A C 1
ATOM 859 O O . LEU A 1 146 ? 14.152 -55.527 -34.271 1.00 82.99 126 LEU A O 1
ATOM 864 N N . PRO A 1 147 ? 14.529 -56.775 -36.148 1.00 80.29 127 PRO A N 1
ATOM 865 C CA . PRO A 1 147 ? 15.764 -57.322 -35.619 1.00 80.71 127 PRO A CA 1
ATOM 866 C C . PRO A 1 147 ? 16.807 -56.229 -35.350 1.00 80.62 127 PRO A C 1
ATOM 867 O O . PRO A 1 147 ? 16.728 -55.074 -35.770 1.00 69.68 127 PRO A O 1
ATOM 871 N N . PRO A 1 148 ? 17.788 -56.721 -34.607 1.00 84.63 128 PRO A N 1
ATOM 872 C CA . PRO A 1 148 ? 18.762 -55.959 -33.808 1.00 84.04 128 PRO A CA 1
ATOM 873 C C . PRO A 1 148 ? 18.032 -55.662 -32.514 1.00 84.29 128 PRO A C 1
ATOM 874 O O . PRO A 1 148 ? 18.253 -56.308 -31.491 1.00 88.31 128 PRO A O 1
ATOM 878 N N . TYR A 1 149 ? 17.152 -54.648 -32.611 1.00 83.27 129 TYR A N 1
ATOM 879 C CA . TYR A 1 149 ? 16.376 -54.162 -31.480 1.00 84.71 129 TYR A CA 1
ATOM 880 C C . TYR A 1 149 ? 15.417 -55.223 -30.928 1.00 83.46 129 TYR A C 1
ATOM 881 O O . TYR A 1 149 ? 15.663 -55.766 -29.857 1.00 84.69 129 TYR A O 1
ATOM 890 N N . SER A 1 150 ? 14.331 -55.516 -31.646 1.00 80.28 130 SER A N 1
ATOM 891 C CA . SER A 1 150 ? 13.341 -56.495 -31.176 1.00 78.95 130 SER A CA 1
ATOM 892 C C . SER A 1 150 ? 13.574 -57.928 -31.649 1.00 79.81 130 SER A C 1
ATOM 893 O O . SER A 1 150 ? 13.445 -58.238 -32.835 1.00 78.86 130 SER A O 1
ATOM 896 N N . THR A 1 151 ? 13.896 -58.796 -30.697 1.00 80.36 131 THR A N 1
ATOM 897 C CA . THR A 1 151 ? 14.162 -60.200 -30.967 1.00 82.42 131 THR A CA 1
ATOM 898 C C . THR A 1 151 ? 12.894 -61.028 -30.830 1.00 82.34 131 THR A C 1
ATOM 899 O O . THR A 1 151 ? 12.763 -62.078 -31.465 1.00 82.69 131 THR A O 1
ATOM 903 N N . CYS A 1 152 ? 11.970 -60.554 -29.994 1.00 81.03 132 CYS A N 1
ATOM 904 C CA . CYS A 1 152 ? 10.714 -61.254 -29.750 1.00 82.47 132 CYS A CA 1
ATOM 905 C C . CYS A 1 152 ? 9.820 -61.327 -30.976 1.00 84.65 132 CYS A C 1
ATOM 906 O O . CYS A 1 152 ? 8.982 -60.458 -31.204 1.00 82.47 132 CYS A O 1
ATOM 909 N N . PHE A 1 153 ? 10.002 -62.388 -31.750 1.00 86.57 133 PHE A N 1
ATOM 910 C CA . PHE A 1 153 ? 9.233 -62.620 -32.957 1.00 86.14 133 PHE A CA 1
ATOM 911 C C . PHE A 1 153 ? 7.722 -62.495 -32.733 1.00 87.82 133 PHE A C 1
ATOM 912 O O . PHE A 1 153 ? 7.051 -61.699 -33.392 1.00 84.33 133 PHE A O 1
ATOM 920 N N . GLU A 1 154 ? 7.193 -63.287 -31.804 1.00 90.19 134 GLU A N 1
ATOM 921 C CA . GLU A 1 154 ? 5.760 -63.281 -31.512 1.00 93.01 134 GLU A CA 1
ATOM 922 C C . GLU A 1 154 ? 5.171 -61.899 -31.260 1.00 90.20 134 GLU A C 1
ATOM 923 O O . GLU A 1 154 ? 3.960 -61.713 -31.332 1.00 90.08 134 GLU A O 1
ATOM 929 N N . LYS A 1 155 ? 6.025 -60.928 -30.969 1.00 91.30 135 LYS A N 1
ATOM 930 C CA . LYS A 1 155 ? 5.554 -59.570 -30.717 1.00 93.36 135 LYS A CA 1
ATOM 931 C C . LYS A 1 155 ? 5.576 -58.734 -31.996 1.00 89.04 135 LYS A C 1
ATOM 932 O O . LYS A 1 155 ? 4.568 -58.125 -32.366 1.00 86.51 135 LYS A O 1
ATOM 938 N N . ASN A 1 156 ? 6.725 -58.713 -32.669 1.00 85.40 136 ASN A N 1
ATOM 939 C CA . ASN A 1 156 ? 6.880 -57.945 -33.900 1.00 78.11 136 ASN A CA 1
ATOM 940 C C . ASN A 1 156 ? 5.768 -58.245 -34.895 1.00 73.27 136 ASN A C 1
ATOM 941 O O . ASN A 1 156 ? 5.105 -57.335 -35.386 1.00 74.43 136 ASN A O 1
ATOM 946 N N . ILE A 1 157 ? 5.557 -59.517 -35.196 1.00 68.52 137 ILE A N 1
ATOM 947 C CA . ILE A 1 157 ? 4.496 -59.871 -36.125 1.00 66.04 137 ILE A CA 1
ATOM 948 C C . ILE A 1 157 ? 3.225 -59.131 -35.731 1.00 67.49 137 ILE A C 1
ATOM 949 O O . ILE A 1 157 ? 2.544 -58.550 -36.574 1.00 69.24 137 ILE A O 1
ATOM 954 N N . THR A 1 158 ? 2.923 -59.148 -34.437 1.00 69.52 138 THR A N 1
ATOM 955 C CA . THR A 1 158 ? 1.741 -58.483 -33.900 1.00 68.38 138 THR A CA 1
ATOM 956 C C . THR A 1 158 ? 1.651 -57.027 -34.359 1.00 68.19 138 THR A C 1
ATOM 957 O O . THR A 1 158 ? 0.588 -56.559 -34.787 1.00 68.04 138 THR A O 1
ATOM 961 N N . PHE A 1 159 ? 2.773 -56.316 -34.268 1.00 64.78 139 PHE A N 1
ATOM 962 C CA . PHE A 1 159 ? 2.826 -54.914 -34.656 1.00 55.81 139 PHE A CA 1
ATOM 963 C C . PHE A 1 159 ? 2.671 -54.737 -36.150 1.00 55.91 139 PHE A C 1
ATOM 964 O O . PHE A 1 159 ? 1.795 -54.007 -36.612 1.00 48.55 139 PHE A O 1
ATOM 972 N N . LEU A 1 160 ? 3.553 -55.389 -36.905 1.00 64.41 140 LEU A N 1
ATOM 973 C CA . LEU A 1 160 ? 3.521 -55.318 -38.369 1.00 62.54 140 LEU A CA 1
ATOM 974 C C . LEU A 1 160 ? 2.120 -55.587 -38.848 1.00 58.88 140 LEU A C 1
ATOM 975 O O . LEU A 1 160 ? 1.634 -54.901 -39.734 1.00 67.87 140 LEU A O 1
ATOM 980 N N . ASP A 1 161 ? 1.474 -56.599 -38.280 1.00 53.45 141 ASP A N 1
ATOM 981 C CA . ASP A 1 161 ? 0.103 -56.888 -38.661 1.00 52.46 141 ASP A CA 1
ATOM 982 C C . ASP A 1 161 ? -0.715 -55.590 -38.561 1.00 49.50 141 ASP A C 1
ATOM 983 O O . ASP A 1 161 ? -1.274 -55.118 -39.558 1.00 53.54 141 ASP A O 1
ATOM 988 N N . ALA A 1 162 ? -0.760 -54.991 -37.373 1.00 46.03 142 ALA A N 1
ATOM 989 C CA . ALA A 1 162 ? -1.525 -53.753 -37.190 1.00 44.47 142 ALA A CA 1
ATOM 990 C C . ALA A 1 162 ? -1.050 -52.602 -38.076 1.00 43.42 142 ALA A C 1
ATOM 991 O O . ALA A 1 162 ? -1.838 -51.720 -38.419 1.00 50.48 142 ALA A O 1
ATOM 993 N N . ALA A 1 163 ? 0.230 -52.599 -38.442 1.00 45.92 143 ALA A N 1
ATOM 994 C CA . ALA A 1 163 ? 0.776 -51.541 -39.298 1.00 52.25 143 ALA A CA 1
ATOM 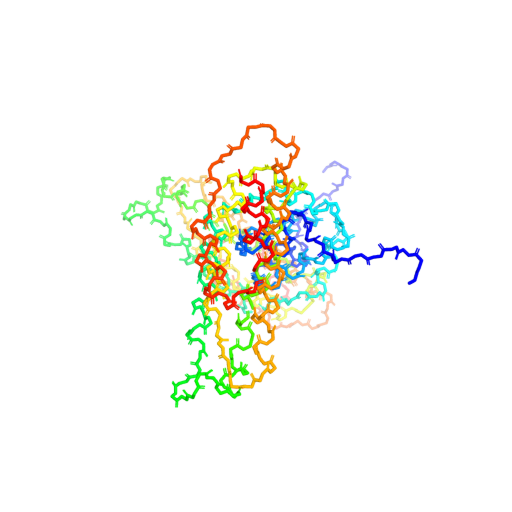995 C C . ALA A 1 163 ? 0.318 -51.725 -40.750 1.00 59.47 143 ALA A C 1
ATOM 996 O O . ALA A 1 163 ? -0.011 -50.747 -41.422 1.00 61.31 143 ALA A O 1
ATOM 998 N N . THR A 1 164 ? 0.301 -52.975 -41.228 1.00 63.26 144 THR A N 1
ATOM 999 C CA . THR A 1 164 ? -0.140 -53.267 -42.584 1.00 57.78 144 THR A CA 1
ATOM 1000 C C . THR A 1 164 ? -1.582 -52.805 -42.729 1.00 58.27 144 THR A C 1
ATOM 1001 O O . THR A 1 164 ? -1.940 -52.160 -43.721 1.00 59.49 144 THR A O 1
ATOM 1005 N N . ASN A 1 165 ? -2.420 -53.124 -41.745 1.00 55.88 145 ASN A N 1
ATOM 1006 C CA . ASN A 1 165 ? -3.812 -52.675 -41.805 1.00 60.17 145 ASN A CA 1
ATOM 1007 C C . ASN A 1 165 ? -3.891 -51.161 -41.911 1.00 65.61 145 ASN A C 1
ATOM 1008 O O . ASN A 1 165 ? -4.766 -50.635 -42.598 1.00 78.84 145 ASN A O 1
ATOM 1013 N N . VAL A 1 166 ? -3.002 -50.445 -41.228 1.00 61.04 146 VAL A N 1
ATOM 1014 C CA . VAL A 1 166 ? -3.055 -48.991 -41.312 1.00 54.98 146 VAL A CA 1
ATOM 1015 C C . VAL A 1 166 ? -2.773 -48.594 -42.734 1.00 48.09 146 VAL A C 1
ATOM 1016 O O . VAL A 1 166 ? -3.474 -47.749 -43.294 1.00 48.26 146 VAL A O 1
ATOM 1020 N N . VAL A 1 167 ? -1.761 -49.231 -43.319 1.00 45.49 147 VAL A N 1
ATOM 1021 C CA . VAL A 1 167 ? -1.364 -48.957 -44.704 1.00 50.23 147 VAL A CA 1
ATOM 1022 C C . VAL A 1 167 ? -2.437 -49.348 -45.724 1.00 45.53 147 VAL A C 1
ATOM 1023 O O . VAL A 1 167 ? -2.545 -48.687 -46.754 1.00 46.00 147 VAL A O 1
ATOM 1027 N N . HIS A 1 168 ? -3.218 -50.408 -45.460 1.00 41.68 148 HIS A N 1
ATOM 1028 C CA . HIS A 1 168 ? -4.307 -50.773 -46.381 1.00 37.61 148 HIS A CA 1
ATOM 1029 C C . HIS A 1 168 ? -5.255 -49.577 -46.429 1.00 38.88 148 HIS A C 1
ATOM 1030 O O . HIS A 1 168 ? -5.585 -49.054 -47.490 1.00 39.60 148 HIS A O 1
ATOM 1037 N N . GLU A 1 169 ? -5.664 -49.135 -45.251 1.00 42.40 149 GLU A N 1
ATOM 1038 C CA . GLU A 1 169 ? -6.560 -48.003 -45.096 1.00 41.61 149 GLU A CA 1
ATOM 1039 C C . GLU A 1 169 ? -6.142 -46.694 -45.791 1.00 45.19 149 GLU A C 1
ATO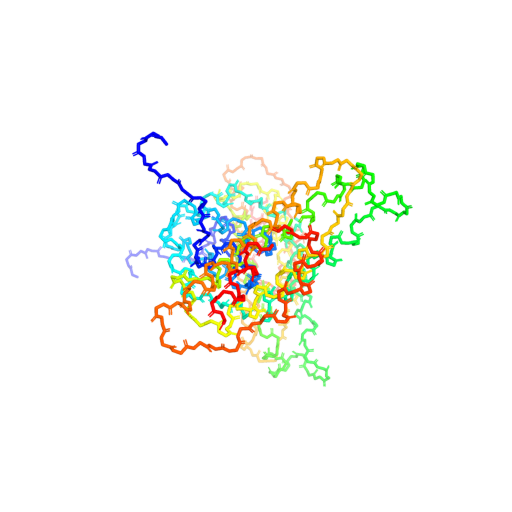M 1040 O O . GLU A 1 169 ? -6.974 -45.805 -45.956 1.00 49.66 149 GLU A O 1
ATOM 1046 N N . LEU A 1 170 ? -4.882 -46.545 -46.195 1.00 40.60 150 LEU A N 1
ATOM 1047 C CA . LEU A 1 170 ? -4.485 -45.294 -46.849 1.00 50.71 150 LEU A CA 1
ATOM 1048 C C . LEU A 1 170 ? -5.412 -44.934 -48.006 1.00 58.47 150 LEU A C 1
ATOM 1049 O O . LEU A 1 170 ? -6.043 -45.816 -48.581 1.00 68.65 150 LEU A O 1
ATOM 1054 N N . PRO A 1 171 ? -5.495 -43.636 -48.378 1.00 60.49 151 PRO A N 1
ATOM 1055 C CA . PRO A 1 171 ? -6.366 -43.167 -49.475 1.00 59.73 151 PRO A CA 1
ATOM 1056 C C . PRO A 1 171 ? -5.805 -43.144 -50.904 1.00 57.02 151 PRO A C 1
ATOM 1057 O O . PRO A 1 171 ? -4.762 -42.534 -51.146 1.00 62.08 151 PRO A O 1
ATOM 1061 N N . GLU A 1 172 ? -6.504 -43.795 -51.845 1.00 59.58 152 GLU A N 1
ATOM 1062 C CA . GLU A 1 172 ? -6.088 -43.842 -53.262 1.00 47.79 152 GLU A CA 1
ATOM 1063 C C . GLU A 1 172 ? -6.550 -42.532 -53.940 1.00 43.71 152 GLU A C 1
ATOM 1064 O O . GLU A 1 172 ? -7.488 -41.886 -53.460 1.00 45.46 152 GLU A O 1
ATOM 1067 N N . PHE A 1 173 ? -5.908 -42.143 -55.042 1.00 28.01 153 PHE A N 1
ATOM 1068 C CA . PHE A 1 173 ? -6.240 -40.893 -55.740 1.00 32.76 153 PHE A CA 1
ATOM 1069 C C . PHE A 1 173 ? -6.235 -41.020 -57.275 1.00 32.31 153 PHE A C 1
ATOM 1070 O O . PHE A 1 173 ? -5.540 -41.880 -57.823 1.00 25.28 153 PHE A O 1
ATOM 1078 N N . HIS A 1 174 ? -6.929 -40.122 -57.980 1.00 24.37 154 HIS A N 1
ATOM 1079 C CA . HIS A 1 174 ? -6.954 -40.249 -59.436 1.00 30.07 154 HIS A CA 1
ATOM 1080 C C . HIS A 1 174 ? -5.588 -40.079 -60.024 1.00 38.62 154 HIS A C 1
ATOM 1081 O O . HIS A 1 174 ? -5.169 -40.888 -60.841 1.00 42.28 154 HIS A O 1
ATOM 1088 N N . ASN A 1 175 ? -4.897 -39.015 -59.611 1.00 53.54 155 ASN A N 1
ATOM 1089 C CA . ASN A 1 175 ? -3.543 -38.729 -60.086 1.00 46.66 155 ASN A CA 1
ATOM 1090 C C . ASN A 1 175 ? -2.685 -39.927 -59.716 1.00 41.02 155 ASN A C 1
ATOM 1091 O O . ASN A 1 175 ? -2.771 -40.435 -58.604 1.00 37.69 155 ASN A O 1
ATOM 1096 N N . PRO A 1 176 ? -1.880 -40.429 -60.658 1.00 39.57 156 PRO A N 1
ATOM 1097 C CA . PRO A 1 176 ? -1.052 -41.581 -60.297 1.00 45.17 156 PRO A CA 1
ATOM 1098 C C . PRO A 1 176 ? 0.100 -41.153 -59.378 1.00 50.01 156 PRO A C 1
ATOM 1099 O O . PRO A 1 176 ? 0.543 -41.936 -58.536 1.00 54.79 156 PRO A O 1
ATOM 1103 N N . ASN A 1 177 ? 0.572 -39.912 -59.537 1.00 43.07 157 ASN A N 1
ATOM 1104 C CA . ASN A 1 177 ? 1.635 -39.385 -58.690 1.00 46.24 157 ASN A CA 1
ATOM 1105 C C . ASN A 1 177 ? 1.326 -39.418 -57.195 1.00 47.56 157 ASN A C 1
ATOM 1106 O O . ASN A 1 177 ? 2.260 -39.516 -56.386 1.00 47.74 157 ASN A O 1
ATOM 1111 N N . HIS A 1 178 ? 0.047 -39.327 -56.811 1.00 32.92 158 HIS A N 1
ATOM 1112 C CA . HIS A 1 178 ? -0.225 -39.350 -55.354 1.00 27.03 158 HIS A CA 1
ATOM 1113 C C . HIS A 1 178 ? -0.353 -40.737 -54.784 1.00 29.23 158 HIS A C 1
ATOM 1114 O O . HIS A 1 178 ? -0.679 -40.917 -53.614 1.00 37.89 158 HIS A O 1
ATOM 1121 N N . ASN A 1 179 ? -0.086 -41.766 -55.619 1.00 34.32 159 ASN A N 1
ATOM 1122 C CA . ASN A 1 179 ? -0.234 -43.128 -55.089 1.00 32.02 159 ASN A CA 1
ATOM 1123 C C . ASN A 1 179 ? 1.066 -43.816 -54.803 1.00 38.37 159 ASN A C 1
ATOM 1124 O O . ASN A 1 179 ? 1.072 -44.893 -54.166 1.00 36.13 159 ASN A O 1
ATOM 1129 N N . VAL A 1 180 ? 2.164 -43.203 -55.258 1.00 36.37 160 VAL A N 1
ATOM 1130 C CA . VAL A 1 180 ? 3.463 -43.753 -54.978 1.00 34.18 160 VAL A CA 1
ATOM 1131 C C . VAL A 1 180 ? 3.692 -43.838 -53.472 1.00 40.45 160 VAL A C 1
ATOM 1132 O O . VAL A 1 180 ? 4.322 -44.773 -52.991 1.00 47.58 160 VAL A O 1
ATOM 1136 N N . TYR A 1 181 ? 3.190 -42.850 -52.718 1.00 35.71 161 TYR A N 1
ATOM 1137 C CA . TYR A 1 181 ? 3.358 -42.883 -51.252 1.00 39.80 161 TYR A CA 1
ATOM 1138 C C . TYR A 1 181 ? 2.838 -44.181 -50.678 1.00 40.96 161 TYR A C 1
ATOM 1139 O O . TYR A 1 181 ? 3.553 -44.851 -49.940 1.00 44.40 161 TYR A O 1
ATOM 1148 N N . LYS A 1 182 ? 1.597 -44.542 -51.017 1.00 45.62 162 LYS A N 1
ATOM 1149 C CA . LYS A 1 182 ? 0.992 -45.784 -50.528 1.00 37.00 162 LYS A CA 1
ATOM 1150 C C . LYS A 1 182 ? 1.606 -46.977 -51.243 1.00 36.79 162 LYS A C 1
ATOM 1151 O O . LYS A 1 182 ? 1.767 -48.051 -50.670 1.00 31.20 162 LYS A O 1
ATOM 1157 N N . SER A 1 183 ? 1.945 -46.797 -52.508 1.00 35.80 163 SER A N 1
ATOM 1158 C CA . SER A 1 183 ? 2.570 -47.885 -53.231 1.00 48.34 163 SER A CA 1
ATOM 1159 C C . SER A 1 183 ? 3.888 -48.179 -52.506 1.00 53.01 163 SER A C 1
ATOM 1160 O O . SER A 1 183 ? 4.159 -49.325 -52.130 1.00 58.67 163 SER A O 1
ATOM 1163 N N . GLN A 1 184 ? 4.693 -47.139 -52.293 1.00 49.34 164 GLN A N 1
ATOM 1164 C CA . GLN A 1 184 ? 5.968 -47.297 -51.592 1.00 58.63 164 GLN A CA 1
ATOM 1165 C C . GLN A 1 184 ? 5.794 -47.868 -50.174 1.00 54.01 164 GLN A C 1
ATOM 1166 O O . GLN A 1 184 ? 6.585 -48.707 -49.704 1.00 45.59 164 GLN A O 1
ATOM 1172 N N . ALA A 1 185 ? 4.767 -47.406 -49.478 1.00 50.24 165 ALA A N 1
ATOM 1173 C CA . ALA A 1 185 ? 4.529 -47.926 -48.141 1.00 52.63 165 ALA A CA 1
ATOM 1174 C C . ALA A 1 185 ? 4.533 -49.447 -48.234 1.00 46.75 165 ALA A C 1
ATOM 1175 O O . ALA A 1 185 ? 5.335 -50.098 -47.592 1.00 50.13 165 ALA A O 1
ATOM 1177 N N . TYR A 1 186 ? 3.660 -50.007 -49.033 1.00 50.78 166 TYR A N 1
ATOM 1178 C CA . TYR A 1 186 ? 3.588 -51.457 -49.219 1.00 42.06 166 TYR A CA 1
ATOM 1179 C C . TYR A 1 186 ? 4.964 -52.046 -49.437 1.00 35.93 166 TYR A C 1
ATOM 1180 O O . TYR A 1 186 ? 5.319 -53.036 -48.817 1.00 31.61 166 TYR A O 1
ATOM 1189 N N . TYR A 1 187 ? 5.751 -51.441 -50.327 1.00 26.10 167 TYR A N 1
ATOM 1190 C CA . TYR A 1 187 ? 7.132 -51.918 -50.537 1.00 32.85 167 TYR A CA 1
ATOM 1191 C C . TYR A 1 187 ? 7.867 -52.018 -49.177 1.00 41.27 167 TYR A C 1
ATOM 1192 O O . TYR A 1 187 ? 8.279 -53.109 -48.775 1.00 44.16 167 TYR A O 1
ATOM 1201 N N . GLU A 1 188 ? 8.006 -50.918 -48.453 1.00 42.56 168 GLU A N 1
ATOM 1202 C CA . GLU A 1 188 ? 8.732 -50.886 -47.191 1.00 36.95 168 GLU A CA 1
ATOM 1203 C C . GLU A 1 188 ? 8.303 -51.953 -46.192 1.00 31.24 168 GLU A C 1
ATOM 1204 O O . GLU A 1 188 ? 9.140 -52.745 -45.759 1.00 31.57 168 GLU A O 1
ATOM 1210 N N . LEU A 1 189 ? 7.022 -51.979 -45.835 1.00 32.98 169 LEU A N 1
ATOM 1211 C CA . LEU A 1 189 ? 6.538 -53.004 -44.910 1.00 37.44 169 LEU A CA 1
ATOM 1212 C C . LEU A 1 189 ? 6.863 -54.396 -45.455 1.00 46.76 169 LEU A C 1
ATOM 1213 O O . LEU A 1 189 ? 7.009 -55.347 -44.688 1.00 52.70 169 LEU A O 1
ATOM 1218 N N . THR A 1 190 ? 6.936 -54.534 -46.773 1.00 43.32 170 THR A N 1
ATOM 1219 C CA . THR A 1 190 ? 7.299 -55.841 -47.335 1.00 47.64 170 THR A CA 1
ATOM 1220 C C . THR A 1 190 ? 8.685 -56.162 -46.767 1.00 43.83 170 THR A C 1
ATOM 1221 O O . THR A 1 190 ? 8.902 -57.222 -46.170 1.00 47.27 170 THR A O 1
ATOM 1225 N N . GLY A 1 191 ? 9.624 -55.243 -46.957 1.00 44.60 171 GLY A N 1
ATOM 1226 C CA . GLY A 1 191 ? 10.964 -55.485 -46.440 1.00 51.71 171 GLY A CA 1
ATOM 1227 C C . GLY A 1 191 ? 10.930 -55.661 -44.921 1.00 53.56 171 GLY A C 1
ATOM 1228 O O . GLY A 1 191 ? 11.639 -56.487 -44.370 1.00 51.74 171 GLY A O 1
ATOM 1229 N N . ALA A 1 192 ? 10.084 -54.875 -44.269 1.00 53.77 172 ALA A N 1
ATOM 1230 C CA . ALA A 1 192 ? 9.951 -54.941 -42.826 1.00 53.63 172 ALA A CA 1
ATOM 1231 C C . ALA A 1 192 ? 9.533 -56.330 -42.348 1.00 51.59 172 ALA A C 1
ATOM 1232 O O . ALA A 1 192 ? 10.031 -56.797 -41.332 1.00 59.61 172 ALA A O 1
ATOM 1234 N N . TRP A 1 193 ? 8.619 -56.998 -43.049 1.00 52.14 173 TRP A N 1
ATOM 1235 C CA . TRP A 1 193 ? 8.234 -58.354 -42.629 1.00 46.98 173 TRP A CA 1
ATOM 1236 C C . TRP A 1 193 ? 9.375 -59.313 -42.968 1.00 43.45 173 TRP A C 1
ATOM 1237 O O . TRP A 1 193 ? 9.573 -60.326 -42.294 1.00 38.57 173 TRP A O 1
ATOM 1248 N N . LEU A 1 194 ? 10.117 -59.011 -44.028 1.00 40.16 174 LEU A N 1
ATOM 1249 C CA . LEU A 1 194 ? 11.205 -59.893 -44.400 1.00 47.66 174 LEU A CA 1
ATOM 1250 C C . LEU A 1 194 ? 12.224 -60.016 -43.291 1.00 52.91 174 LEU A C 1
ATOM 1251 O O . LEU A 1 194 ? 12.558 -61.123 -42.871 1.00 58.87 174 LEU A O 1
ATOM 1256 N N . VAL A 1 195 ? 12.710 -58.887 -42.798 1.00 58.24 175 VAL A N 1
ATOM 1257 C CA . VAL A 1 195 ? 13.700 -58.919 -41.731 1.00 61.49 175 VAL A CA 1
ATOM 1258 C C . VAL A 1 195 ? 13.170 -59.667 -40.514 1.00 55.49 175 VAL A C 1
ATOM 1259 O O . VAL A 1 195 ? 13.867 -60.491 -39.921 1.00 57.60 175 VAL A O 1
ATOM 1263 N N . VAL A 1 196 ? 11.924 -59.384 -40.162 1.00 55.88 176 VAL A N 1
ATOM 1264 C CA . VAL A 1 196 ? 11.258 -60.037 -39.046 1.00 56.34 176 VAL A CA 1
ATOM 1265 C C . VAL A 1 196 ? 11.235 -61.542 -39.255 1.00 59.23 176 VAL A C 1
ATOM 1266 O O . VAL A 1 196 ? 11.570 -62.302 -38.357 1.00 67.00 176 VAL A O 1
ATOM 1270 N N . LEU A 1 197 ? 10.844 -61.976 -40.443 1.00 66.88 177 LEU A N 1
ATOM 1271 C CA . LEU A 1 197 ? 10.798 -63.396 -40.724 1.00 70.40 177 LEU A CA 1
ATOM 1272 C C . LEU A 1 197 ? 12.203 -64.006 -40.768 1.00 73.45 177 LEU A C 1
ATOM 1273 O O . LEU A 1 197 ? 12.390 -65.154 -40.374 1.00 81.45 177 LEU A O 1
ATOM 1278 N N . ARG A 1 198 ? 13.189 -63.234 -41.221 1.00 75.39 178 ARG A N 1
ATOM 1279 C CA . ARG A 1 198 ? 14.577 -63.704 -41.319 1.00 77.77 178 ARG A CA 1
ATOM 1280 C C . ARG A 1 198 ? 15.186 -64.089 -39.959 1.00 83.79 178 ARG A C 1
ATOM 1281 O O . ARG A 1 198 ? 15.872 -65.106 -39.839 1.00 82.25 178 ARG A O 1
ATOM 1289 N N . GLN A 1 199 ? 14.941 -63.280 -38.932 1.00 88.62 179 GLN A N 1
ATOM 1290 C CA . GLN A 1 199 ? 15.483 -63.569 -37.605 1.00 92.03 179 GLN A CA 1
ATOM 1291 C C . GLN A 1 199 ? 14.946 -64.881 -37.046 1.00 90.59 179 GLN A C 1
ATOM 1292 O O . GLN A 1 199 ? 15.328 -65.296 -35.952 1.00 91.02 179 GLN A O 1
ATOM 1298 N N . LEU A 1 200 ? 14.057 -65.520 -37.799 1.00 89.66 180 LEU A N 1
ATOM 1299 C CA . LEU A 1 200 ? 13.434 -66.777 -37.394 1.00 93.49 180 LEU A CA 1
ATOM 1300 C C . LEU A 1 200 ? 14.099 -67.922 -38.149 1.00 95.96 180 LEU A C 1
ATOM 1301 O O . LEU A 1 200 ? 13.566 -69.027 -38.233 1.00 95.88 180 LEU A O 1
ATOM 1306 N N . GLU A 1 201 ? 15.280 -67.643 -38.688 1.00 100.01 181 GLU A N 1
ATOM 1307 C CA . GLU A 1 201 ? 16.024 -68.615 -39.477 1.00 101.56 181 GLU A CA 1
ATOM 1308 C C . GLU A 1 201 ? 16.904 -69.514 -38.618 1.00 103.62 181 GLU A C 1
ATOM 1309 O O . GLU A 1 201 ? 16.426 -70.494 -38.044 1.00 104.28 181 GLU A O 1
ATOM 1315 N N . ASP A 1 202 ? 18.186 -69.168 -38.527 1.00 105.34 182 ASP A N 1
ATOM 1316 C CA . ASP A 1 202 ? 19.157 -69.948 -37.761 1.00 107.47 182 ASP A CA 1
ATOM 1317 C C . ASP A 1 202 ? 18.655 -70.333 -36.366 1.00 110.99 182 ASP A C 1
ATOM 1318 O O . ASP A 1 202 ? 19.101 -71.330 -35.789 1.00 113.28 182 ASP A O 1
ATOM 1323 N N . ARG A 1 203 ? 17.730 -69.542 -35.830 1.00 111.00 183 ARG A N 1
ATOM 1324 C CA . ARG A 1 203 ? 17.154 -69.803 -34.512 1.00 110.78 183 ARG A CA 1
ATOM 1325 C C . ARG A 1 203 ? 16.361 -71.123 -34.485 1.00 114.63 183 ARG A C 1
ATOM 1326 O O . ARG A 1 203 ? 15.644 -71.449 -35.436 1.00 114.64 183 ARG A O 1
ATOM 1334 N N . PRO A 1 204 ? 16.499 -71.906 -33.394 1.00 116.37 184 PRO A N 1
ATOM 1335 C CA . PRO A 1 204 ? 15.834 -73.198 -33.170 1.00 118.51 184 PRO A CA 1
ATOM 1336 C C . PRO A 1 204 ? 14.309 -73.185 -33.284 1.00 121.47 184 PRO A C 1
ATOM 1337 O O . PRO A 1 204 ? 13.653 -72.211 -32.905 1.00 124.41 184 PRO A O 1
ATOM 1341 N N . VAL A 1 205 ? 13.755 -74.283 -33.797 1.00 120.12 185 VAL A N 1
ATOM 1342 C CA . VAL A 1 205 ? 12.312 -74.427 -33.965 1.00 118.60 185 VAL A CA 1
ATOM 1343 C C . VAL A 1 205 ? 11.778 -73.370 -34.928 1.00 120.53 185 VAL A C 1
ATOM 1344 O O . VAL A 1 205 ? 12.498 -72.461 -35.342 1.00 117.27 185 VAL A O 1
ATOM 1348 N N . VAL A 1 206 ? 10.507 -73.509 -35.286 1.00 123.42 186 VAL A N 1
ATOM 1349 C CA . VAL A 1 206 ? 9.844 -72.575 -36.185 1.00 122.32 186 VAL A CA 1
ATOM 1350 C C . VAL A 1 206 ? 8.431 -72.356 -35.645 1.00 120.11 186 VAL A C 1
ATOM 1351 O O . VAL A 1 206 ? 7.577 -73.236 -35.747 1.00 122.52 186 VAL A O 1
ATOM 1355 N N . PRO A 1 207 ? 8.174 -71.183 -35.043 1.00 116.66 187 PRO A N 1
ATOM 1356 C CA . PRO A 1 207 ? 6.853 -70.865 -34.489 1.00 112.47 187 PRO A CA 1
ATOM 1357 C C . PRO A 1 207 ? 5.753 -71.058 -35.529 1.00 111.10 187 PRO A C 1
ATOM 1358 O O . PRO A 1 207 ? 6.029 -71.433 -36.668 1.00 111.31 187 PRO A O 1
ATOM 1362 N N . LEU A 1 208 ? 4.508 -70.802 -35.140 1.00 108.71 188 LEU A N 1
ATOM 1363 C CA . LEU A 1 208 ? 3.390 -70.937 -36.066 1.00 104.59 188 LEU A CA 1
ATOM 1364 C C . LEU A 1 208 ? 3.279 -69.650 -36.883 1.00 104.06 188 LEU A C 1
ATOM 1365 O O . LEU A 1 208 ? 2.521 -68.748 -36.533 1.00 105.72 188 LEU A O 1
ATOM 1370 N N . LEU A 1 209 ? 4.043 -69.568 -37.968 1.00 101.86 189 LEU A 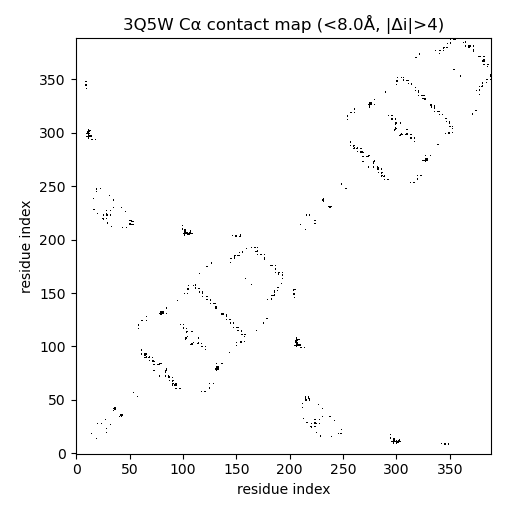N 1
ATOM 1371 C CA . LEU A 1 209 ? 4.037 -68.388 -38.824 1.00 99.92 189 LEU A CA 1
ATOM 1372 C C . LEU A 1 209 ? 2.644 -67.974 -39.270 1.00 99.87 189 LEU A C 1
ATOM 1373 O O . LEU A 1 209 ? 1.792 -68.817 -39.545 1.00 101.01 189 LEU A O 1
ATOM 1378 N N . PRO A 1 210 ? 2.395 -66.657 -39.343 1.00 98.66 190 PRO A N 1
ATOM 1379 C CA . PRO A 1 210 ? 1.101 -66.106 -39.759 1.00 97.18 190 PRO A CA 1
ATOM 1380 C C . PRO A 1 210 ? 0.895 -66.291 -41.260 1.00 97.32 190 PRO A C 1
ATOM 1381 O O . PRO A 1 210 ? 0.573 -65.341 -41.975 1.00 95.80 190 PRO A O 1
ATOM 1385 N N . LEU A 1 211 ? 1.092 -67.521 -41.728 1.00 95.31 191 LEU A N 1
ATOM 1386 C CA . LEU A 1 211 ? 0.943 -67.846 -43.139 1.00 93.13 191 LEU A CA 1
ATOM 1387 C C . LEU A 1 211 ? -0.456 -67.495 -43.625 1.00 89.90 191 LEU A C 1
ATOM 1388 O O . LEU A 1 211 ? -0.647 -67.110 -44.775 1.00 91.21 191 LEU A O 1
ATOM 1393 N N . GLU A 1 212 ? -1.432 -67.612 -42.737 1.00 86.02 192 GLU A N 1
ATOM 1394 C CA . GLU A 1 212 ? -2.804 -67.317 -43.098 1.00 88.64 192 GLU A CA 1
ATOM 1395 C C . GLU A 1 212 ? -3.119 -65.829 -42.989 1.00 91.63 192 GLU A C 1
ATOM 1396 O O . GLU A 1 212 ? -4.172 -65.376 -43.442 1.00 92.12 192 GLU A O 1
ATOM 1402 N N . GLU A 1 213 ? -2.199 -65.072 -42.396 1.00 94.35 193 GLU A N 1
ATOM 1403 C CA . GLU A 1 213 ? -2.369 -63.627 -42.220 1.00 92.62 193 GLU A CA 1
ATOM 1404 C C . GLU A 1 213 ? -1.835 -62.831 -43.413 1.00 90.90 193 GLU A C 1
ATOM 1405 O O . GLU A 1 213 ? -2.568 -62.052 -44.026 1.00 93.52 193 GLU A O 1
ATOM 1411 N N . LEU A 1 214 ? -0.557 -63.026 -43.734 1.00 86.58 194 LEU A N 1
ATOM 1412 C CA . LEU A 1 214 ? 0.073 -62.341 -44.863 1.00 85.94 194 LEU A CA 1
ATOM 1413 C C . LEU A 1 214 ? -0.688 -62.584 -46.174 1.00 85.49 194 LEU A C 1
ATOM 1414 O O . LEU A 1 214 ? -0.589 -61.798 -47.122 1.00 81.57 194 LEU A O 1
ATOM 1419 N N . GLU A 1 215 ? -1.435 -63.683 -46.217 1.00 84.19 195 GLU A N 1
ATOM 1420 C CA . GLU A 1 215 ? -2.232 -64.048 -47.380 1.00 76.29 195 GLU A CA 1
ATOM 1421 C C . GLU A 1 215 ? -3.255 -62.943 -47.650 1.00 72.87 195 GLU A C 1
ATOM 1422 O O . GLU A 1 215 ? -3.244 -62.306 -48.703 1.00 61.38 195 GLU A O 1
ATOM 1428 N N . GLU A 1 216 ? -4.144 -62.717 -46.691 1.00 76.62 196 GLU A N 1
ATOM 1429 C CA . GLU A 1 216 ? -5.155 -61.680 -46.852 1.00 81.92 196 GLU A CA 1
ATOM 1430 C C . GLU A 1 216 ? -4.489 -60.317 -46.985 1.00 79.87 196 GLU A C 1
ATOM 1431 O O . GLU A 1 216 ? -5.086 -59.376 -47.506 1.00 78.46 196 GLU A O 1
ATOM 1437 N N . HIS A 1 217 ? -3.246 -60.213 -46.519 1.00 75.72 197 HIS A N 1
ATOM 1438 C CA . HIS A 1 217 ? -2.519 -58.951 -46.618 1.00 71.27 197 HIS A CA 1
ATOM 1439 C C . HIS A 1 217 ? -2.013 -58.752 -48.049 1.00 65.68 197 HIS A C 1
ATOM 1440 O O . HIS A 1 217 ? -2.272 -57.719 -48.673 1.00 65.16 197 HIS A O 1
ATOM 1447 N N . ASN A 1 218 ? -1.294 -59.741 -48.570 1.00 63.85 198 ASN A N 1
ATOM 1448 C CA . ASN A 1 218 ? -0.780 -59.665 -49.934 1.00 62.51 198 ASN A CA 1
ATOM 1449 C C . ASN A 1 218 ? -1.932 -59.627 -50.956 1.00 63.64 198 ASN A C 1
ATOM 1450 O O . ASN A 1 218 ? -1.826 -58.987 -52.001 1.00 62.36 198 ASN A O 1
ATOM 1455 N N . LYS A 1 219 ? -3.039 -60.302 -50.666 1.00 66.05 199 LYS A N 1
ATOM 1456 C CA . LYS A 1 219 ? -4.159 -60.255 -51.597 1.00 63.37 199 LYS A CA 1
ATOM 1457 C C . LYS A 1 219 ? -4.688 -58.819 -51.628 1.00 57.52 199 LYS A C 1
ATOM 1458 O O . LYS A 1 219 ? -4.978 -58.285 -52.693 1.00 60.41 199 LYS A O 1
ATOM 1464 N N . THR A 1 220 ? -4.800 -58.188 -50.462 1.00 54.37 200 THR A N 1
ATOM 1465 C CA . THR A 1 220 ? -5.305 -56.814 -50.406 1.00 52.80 200 THR A CA 1
ATOM 1466 C C . THR A 1 220 ? -4.343 -55.819 -51.036 1.00 52.53 200 THR A C 1
ATOM 1467 O O . THR A 1 220 ? -4.754 -54.878 -51.714 1.00 48.60 200 THR A O 1
ATOM 1471 N N . SER A 1 221 ? -3.054 -56.032 -50.825 1.00 52.82 201 SER A N 1
ATOM 1472 C CA . SER A 1 221 ? -2.072 -55.106 -51.352 1.00 58.42 201 SER A CA 1
ATOM 1473 C C . SER A 1 221 ? -1.829 -55.275 -52.826 1.00 63.92 201 SER A C 1
ATOM 1474 O O . SER A 1 221 ? -0.735 -54.998 -53.319 1.00 72.63 201 SER A O 1
ATOM 1477 N N . GLN A 1 222 ? -2.835 -55.740 -53.544 1.00 67.24 202 GLN A N 1
ATOM 1478 C CA . GLN A 1 222 ? -2.678 -55.918 -54.982 1.00 61.37 202 GLN A CA 1
ATOM 1479 C C . GLN A 1 222 ? -1.396 -56.648 -55.351 1.00 56.85 202 GLN A C 1
ATOM 1480 O O . GLN A 1 222 ? -0.789 -56.395 -56.397 1.00 59.77 202 GLN A O 1
ATOM 1486 N N . ASN A 1 223 ? -0.955 -57.526 -54.465 1.00 49.11 203 ASN A N 1
ATOM 1487 C CA . ASN A 1 223 ? 0.167 -58.413 -54.699 1.00 51.81 203 ASN A CA 1
ATOM 1488 C C . ASN A 1 223 ? 1.613 -57.875 -54.593 1.00 59.72 203 ASN A C 1
ATOM 1489 O O . ASN A 1 223 ? 2.543 -58.643 -54.827 1.00 54.63 203 ASN A O 1
ATOM 1494 N N . ARG A 1 224 ? 1.819 -56.603 -54.244 1.00 55.50 204 ARG A N 1
ATOM 1495 C CA . ARG A 1 224 ? 3.213 -56.155 -54.179 1.00 60.92 204 ARG A CA 1
ATOM 1496 C C . ARG A 1 224 ? 3.891 -56.473 -52.854 1.00 62.98 204 ARG A C 1
ATOM 1497 O O . ARG A 1 224 ? 4.939 -55.897 -52.532 1.00 68.80 204 ARG A O 1
ATOM 1513 N N . GLU A 1 226 ? 4.127 -59.858 -52.056 1.00 71.79 206 GLU A N 1
ATOM 1514 C CA . GLU A 1 226 ? 4.356 -61.281 -52.227 1.00 78.31 206 GLU A CA 1
ATOM 1515 C C . GLU A 1 226 ? 5.732 -61.747 -51.794 1.00 76.59 206 GLU A C 1
ATOM 1516 O O . GLU A 1 226 ? 5.870 -62.825 -51.227 1.00 79.97 206 GLU A O 1
ATOM 1522 N N . GLU A 1 227 ? 6.751 -60.944 -52.060 1.00 75.22 207 GLU A N 1
ATOM 1523 C CA . GLU A 1 227 ? 8.108 -61.325 -51.699 1.00 69.94 207 GLU A CA 1
ATOM 1524 C C . GLU A 1 227 ? 8.206 -61.779 -50.249 1.00 70.17 207 GLU A C 1
ATOM 1525 O O . GLU A 1 227 ? 8.848 -62.786 -49.950 1.00 68.17 207 GLU A O 1
ATOM 1531 N N . ALA A 1 228 ? 7.556 -61.045 -49.351 1.00 73.35 208 ALA A N 1
ATOM 1532 C CA . ALA A 1 228 ? 7.582 -61.385 -47.932 1.00 70.68 208 ALA A CA 1
ATOM 1533 C C . ALA A 1 228 ? 6.777 -62.650 -47.662 1.00 72.11 208 ALA A C 1
ATOM 1534 O O . ALA A 1 228 ? 7.137 -63.443 -46.793 1.00 71.06 208 ALA A O 1
ATOM 1536 N N . LEU A 1 229 ? 5.689 -62.837 -48.408 1.00 73.08 209 LEU A N 1
ATOM 1537 C CA . LEU A 1 229 ? 4.834 -64.011 -48.241 1.00 72.80 209 LEU A CA 1
ATOM 1538 C C . LEU A 1 229 ? 5.428 -65.283 -48.866 1.00 71.30 209 LEU A C 1
ATOM 1539 O O . LEU A 1 229 ? 5.264 -66.374 -48.327 1.00 63.90 209 LEU A O 1
ATOM 1544 N N . ASN A 1 230 ? 6.105 -65.147 -50.004 1.00 73.68 210 ASN A N 1
ATOM 1545 C CA . ASN A 1 230 ? 6.729 -66.293 -50.660 1.00 79.59 210 ASN A CA 1
ATOM 1546 C C . ASN A 1 230 ? 7.745 -66.878 -49.702 1.00 86.11 210 ASN A C 1
ATOM 1547 O O . ASN A 1 230 ? 8.010 -68.082 -49.711 1.00 91.05 210 ASN A O 1
ATOM 1552 N N . TYR A 1 231 ? 8.322 -66.001 -48.887 1.00 89.62 211 TYR A N 1
ATOM 1553 C CA . TYR A 1 231 ? 9.318 -66.396 -47.901 1.00 91.44 211 TYR A CA 1
ATOM 1554 C C . TYR A 1 231 ? 8.634 -67.081 -46.717 1.00 91.32 211 TYR A C 1
ATOM 1555 O O . TYR A 1 231 ? 9.215 -67.948 -46.066 1.00 93.63 211 TYR A O 1
ATOM 1564 N N . LEU A 1 232 ? 7.394 -66.681 -46.450 1.00 92.14 212 LEU A N 1
ATOM 1565 C CA . LEU A 1 232 ? 6.604 -67.239 -45.357 1.00 90.10 212 LEU A CA 1
ATOM 1566 C C . LEU A 1 232 ? 6.399 -68.731 -45.580 1.00 91.69 212 LEU A C 1
ATOM 1567 O O . LEU A 1 232 ? 6.762 -69.547 -44.742 1.00 92.62 212 LEU A O 1
ATOM 1572 N N . LYS A 1 233 ? 5.801 -69.075 -46.713 1.00 94.31 213 LYS A N 1
ATOM 1573 C CA . LYS A 1 233 ? 5.550 -70.466 -47.056 1.00 96.77 213 LYS A CA 1
ATOM 1574 C C . LYS A 1 233 ? 6.889 -71.194 -47.130 1.00 98.81 213 LYS A C 1
ATOM 1575 O O . LYS A 1 233 ? 6.992 -72.374 -46.786 1.00 99.89 213 LYS A O 1
ATOM 1581 N N . GLN A 1 234 ? 7.912 -70.471 -47.580 1.00 98.49 214 GLN A N 1
ATOM 1582 C CA . GLN A 1 234 ? 9.260 -71.012 -47.718 1.00 99.76 214 GLN A CA 1
ATOM 1583 C C . GLN A 1 234 ? 9.794 -71.458 -46.365 1.00 100.54 214 GLN A C 1
ATOM 1584 O O . GLN A 1 234 ? 10.047 -72.638 -46.138 1.00 98.82 214 GLN A O 1
ATOM 1590 N N . LEU A 1 235 ? 9.970 -70.491 -45.474 1.00 102.96 215 LEU A N 1
ATOM 1591 C CA . LEU A 1 235 ? 10.462 -70.748 -44.131 1.00 105.21 215 LEU A CA 1
ATOM 1592 C C . LEU A 1 235 ? 9.587 -71.801 -43.468 1.00 107.25 215 LEU A C 1
ATOM 1593 O O . LEU A 1 235 ? 10.076 -72.816 -42.975 1.00 106.63 215 LEU A O 1
ATOM 1598 N N . GLN A 1 236 ? 8.285 -71.537 -43.467 1.00 112.17 216 GLN A N 1
ATOM 1599 C CA . GLN A 1 236 ? 7.293 -72.421 -42.864 1.00 114.47 216 GLN A CA 1
ATOM 1600 C C . GLN A 1 236 ? 7.359 -73.818 -43.474 1.00 114.32 216 GLN A C 1
ATOM 1601 O O . GLN A 1 236 ? 7.575 -74.786 -42.710 1.00 110.84 216 GLN A O 1
ATOM 1607 N N . GLU B 1 38 ? 27.664 -52.726 -59.134 1.00 93.61 18 GLU B N 1
ATOM 1608 C CA . GLU B 1 38 ? 28.868 -52.564 -59.927 1.00 98.52 18 GLU B CA 1
ATOM 1609 C C . GLU B 1 38 ? 29.943 -51.802 -59.182 1.00 103.08 18 GLU B C 1
ATOM 1610 O O . GLU B 1 38 ? 31.082 -52.249 -59.102 1.00 102.38 18 GLU B O 1
ATOM 1616 N N . ASP B 1 39 ? 29.599 -50.658 -58.635 1.00 105.91 19 ASP B N 1
ATOM 1617 C CA . ASP B 1 39 ? 30.660 -49.757 -58.175 1.00 104.24 19 ASP B CA 1
ATOM 1618 C C . ASP B 1 39 ? 31.538 -50.162 -57.028 1.00 104.38 19 ASP B C 1
ATOM 1619 O O . ASP B 1 39 ? 32.253 -51.168 -57.175 1.00 102.05 19 ASP B O 1
ATOM 1624 N N . ILE B 1 40 ? 31.580 -49.479 -55.894 1.00 99.81 20 ILE B N 1
ATOM 1625 C CA . ILE B 1 40 ? 32.572 -50.005 -54.974 1.00 94.16 20 ILE B CA 1
ATOM 1626 C C . ILE B 1 40 ? 32.054 -51.108 -54.132 1.00 93.32 20 ILE B C 1
ATOM 1627 O O . ILE B 1 40 ? 32.696 -52.150 -53.979 1.00 91.20 20 ILE B O 1
ATOM 1632 N N . SER B 1 41 ? 30.886 -50.867 -53.553 1.00 92.72 21 SER B N 1
ATOM 1633 C CA . SER B 1 41 ? 30.260 -51.828 -52.699 1.00 92.49 21 SER B CA 1
ATOM 1634 C C . SER B 1 41 ? 29.088 -52.441 -53.448 1.00 93.15 21 SER B C 1
ATOM 1635 O O . SER B 1 41 ? 28.264 -51.739 -54.043 1.00 94.90 21 SER B O 1
ATOM 1638 N N . LYS B 1 42 ? 29.027 -53.766 -53.421 1.00 94.42 22 LYS B N 1
ATOM 1639 C CA . LYS B 1 42 ? 27.962 -54.517 -54.074 1.00 92.54 22 LYS B CA 1
ATOM 1640 C C . LYS B 1 42 ? 26.707 -54.401 -53.232 1.00 90.46 22 LYS B C 1
ATOM 1641 O O . LYS B 1 42 ? 26.685 -54.836 -52.081 1.00 82.57 22 LYS B O 1
ATOM 1647 N N . ARG B 1 43 ? 25.662 -53.819 -53.809 1.00 93.00 23 ARG B N 1
ATOM 1648 C CA . ARG B 1 43 ? 24.420 -53.636 -53.080 1.00 95.88 23 ARG B CA 1
ATOM 1649 C C . ARG B 1 43 ? 23.294 -54.584 -53.484 1.00 94.75 23 ARG B C 1
ATOM 1650 O O . ARG B 1 43 ? 23.304 -55.152 -54.576 1.00 92.55 23 ARG B O 1
ATOM 1658 N N . ALA B 1 44 ? 22.341 -54.753 -52.569 1.00 97.88 24 ALA B N 1
ATOM 1659 C CA . ALA B 1 44 ? 21.157 -55.596 -52.759 1.00 103.17 24 ALA B CA 1
ATOM 1660 C C . ALA B 1 44 ? 20.056 -55.016 -51.860 1.00 103.39 24 ALA B C 1
ATOM 1661 O O . ALA B 1 44 ? 20.316 -54.709 -50.691 1.00 104.22 24 ALA B O 1
ATOM 1663 N N . ARG B 1 45 ? 18.841 -54.874 -52.396 1.00 100.03 25 ARG B N 1
ATOM 1664 C CA . ARG B 1 45 ? 17.725 -54.298 -51.641 1.00 97.54 25 ARG B CA 1
ATOM 1665 C C . ARG B 1 45 ? 18.033 -54.213 -50.147 1.00 97.32 25 ARG B C 1
ATOM 1666 O O . ARG B 1 45 ? 18.194 -55.225 -49.458 1.00 98.10 25 ARG B O 1
ATOM 1674 N N . GLN B 1 46 ? 18.154 -52.977 -49.677 1.00 97.20 26 GLN B N 1
ATOM 1675 C CA . GLN B 1 46 ? 18.446 -52.660 -48.285 1.00 91.28 26 GLN B CA 1
ATOM 1676 C C . GLN B 1 46 ? 17.257 -52.956 -47.380 1.00 86.22 26 GLN B C 1
ATOM 1677 O O . GLN B 1 46 ? 16.24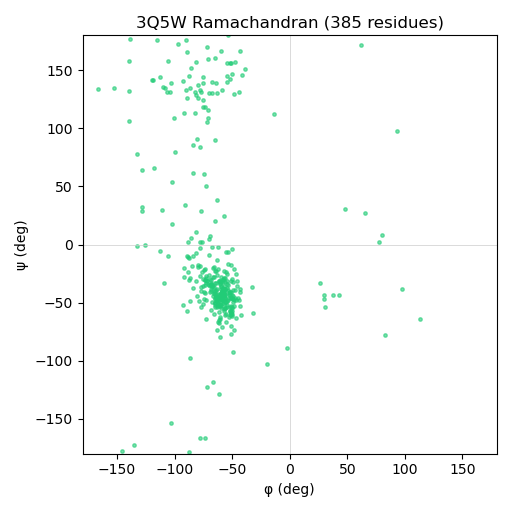8 -52.262 -47.432 1.00 88.49 26 GLN B O 1
ATOM 1683 N N . LEU B 1 47 ? 17.373 -53.991 -46.556 1.00 80.18 27 LEU B N 1
ATOM 1684 C CA . LEU B 1 47 ? 16.296 -54.336 -45.641 1.00 77.35 27 LEU B CA 1
ATOM 1685 C C . LEU B 1 47 ? 16.362 -53.396 -44.440 1.00 74.99 27 LEU B C 1
ATOM 1686 O O . LEU B 1 47 ? 17.441 -53.111 -43.924 1.00 77.87 27 LEU B O 1
ATOM 1691 N N . PRO B 1 48 ? 15.206 -52.899 -43.980 1.00 71.34 28 PRO B N 1
ATOM 1692 C CA . PRO B 1 48 ? 15.222 -51.990 -42.832 1.00 71.13 28 PRO B CA 1
ATOM 1693 C C . PRO B 1 48 ? 15.928 -52.557 -41.594 1.00 68.52 28 PRO B C 1
ATOM 1694 O O . PRO B 1 48 ? 16.054 -53.774 -41.432 1.00 60.40 28 PRO B O 1
ATOM 1698 N N . VAL B 1 49 ? 16.399 -51.654 -40.737 1.00 68.50 29 VAL B N 1
ATOM 1699 C CA . VAL B 1 49 ? 17.077 -52.027 -39.496 1.00 67.93 29 VAL B CA 1
ATOM 1700 C C . VAL B 1 49 ? 16.120 -51.644 -38.380 1.00 65.39 29 VAL B C 1
ATOM 1701 O O . VAL B 1 49 ? 15.537 -50.560 -38.414 1.00 65.60 29 VAL B O 1
ATOM 1705 N N . GLY B 1 50 ? 15.944 -52.527 -37.406 1.00 66.00 30 GLY B N 1
ATOM 1706 C CA . GLY B 1 50 ? 15.040 -52.232 -36.308 1.00 71.78 30 GLY B CA 1
ATOM 1707 C C . GLY B 1 50 ? 15.659 -51.332 -35.256 1.00 73.31 30 GLY B C 1
ATOM 1708 O O . GLY B 1 50 ? 16.273 -51.817 -34.311 1.00 81.95 30 GLY B O 1
ATOM 1709 N N . GLU B 1 51 ? 15.498 -50.025 -35.408 1.00 73.83 31 GLU B N 1
ATOM 1710 C CA . GLU B 1 51 ? 16.052 -49.046 -34.471 1.00 70.34 31 GLU B CA 1
ATOM 1711 C C . GLU B 1 51 ? 15.114 -48.709 -33.337 1.00 71.31 31 GLU B C 1
ATOM 1712 O O . GLU B 1 51 ? 13.978 -49.171 -33.308 1.00 75.54 31 GLU B O 1
ATOM 1718 N N . GLN B 1 52 ? 15.606 -47.892 -32.412 1.00 71.86 32 GLN B N 1
ATOM 1719 C CA . GLN B 1 52 ? 14.845 -47.482 -31.236 1.00 66.05 32 GLN B CA 1
ATOM 1720 C C . GLN B 1 52 ? 13.975 -46.269 -31.542 1.00 64.80 32 GLN B C 1
ATOM 1721 O O . GLN B 1 52 ? 14.315 -45.446 -32.395 1.00 63.31 32 GLN B O 1
ATOM 1727 N N . LEU B 1 53 ? 12.867 -46.136 -30.826 1.00 59.45 33 LEU B N 1
ATOM 1728 C CA . LEU B 1 53 ? 11.940 -45.021 -31.026 1.00 63.06 33 LEU B CA 1
ATOM 1729 C C . LEU B 1 53 ? 12.690 -43.690 -31.056 1.00 65.26 33 LEU B C 1
ATOM 1730 O O . LEU B 1 53 ? 13.493 -43.433 -30.174 1.00 78.05 33 LEU B O 1
ATOM 1735 N N . PRO B 1 54 ? 12.472 -42.841 -32.068 1.00 70.14 34 PRO B N 1
ATOM 1736 C CA . PRO B 1 54 ? 13.160 -41.547 -32.176 1.00 72.21 34 PRO B CA 1
ATOM 1737 C C . PRO B 1 54 ? 12.823 -40.529 -31.060 1.00 73.28 34 PRO B C 1
ATOM 1738 O O . PRO B 1 54 ? 11.774 -40.615 -30.433 1.00 66.85 34 PRO B O 1
ATOM 1742 N N . LEU B 1 55 ? 13.661 -39.518 -30.860 1.00 75.64 35 LEU B N 1
ATOM 1743 C CA . LEU B 1 55 ? 13.336 -38.619 -29.757 1.00 76.93 35 LEU B CA 1
ATOM 1744 C C . LEU B 1 55 ? 11.991 -37.930 -29.809 1.00 72.23 35 LEU B C 1
ATOM 1745 O O . LEU B 1 55 ? 11.329 -37.795 -28.761 1.00 55.42 35 LEU B O 1
ATOM 1750 N N . SER B 1 56 ? 11.567 -37.517 -30.999 1.00 74.49 36 SER B N 1
ATOM 1751 C CA . SER B 1 56 ? 10.290 -36.832 -31.129 1.00 72.80 36 SER B CA 1
ATOM 1752 C C . SER B 1 56 ? 9.095 -37.662 -30.644 1.00 73.16 36 SER B C 1
ATOM 1753 O O . SER B 1 56 ? 8.235 -37.161 -29.913 1.00 77.73 36 SER B O 1
ATOM 1756 N N . ARG B 1 57 ? 9.040 -38.929 -31.038 1.00 68.73 37 ARG B N 1
ATOM 1757 C CA . ARG B 1 57 ? 7.928 -39.778 -30.654 1.00 69.24 37 ARG B CA 1
ATOM 1758 C C . ARG B 1 57 ? 7.715 -39.938 -29.155 1.00 68.18 37 ARG B C 1
ATOM 1759 O O . ARG B 1 57 ? 6.570 -39.934 -28.701 1.00 61.62 37 ARG B O 1
ATOM 1767 N N . LEU B 1 58 ? 8.797 -40.127 -28.397 1.00 66.19 38 LEU B N 1
ATOM 1768 C CA . LEU B 1 58 ? 8.676 -40.289 -26.946 1.00 65.97 38 LEU B CA 1
ATOM 1769 C C . LEU B 1 58 ? 8.173 -39.015 -26.267 1.00 63.14 38 LEU B C 1
ATOM 1770 O O . LEU B 1 58 ? 7.411 -39.084 -25.306 1.00 63.23 38 LEU B O 1
ATOM 1775 N N . LEU B 1 59 ? 8.596 -37.857 -26.764 1.00 55.80 39 LEU B N 1
ATOM 1776 C CA . LEU B 1 59 ? 8.170 -36.594 -26.173 1.00 65.14 39 LEU B CA 1
ATOM 1777 C C . LEU B 1 59 ? 6.688 -36.337 -26.333 1.00 71.47 39 LEU B C 1
ATOM 1778 O O . LEU B 1 59 ? 6.118 -35.518 -25.610 1.00 80.53 39 LEU B O 1
ATOM 1783 N N . GLN B 1 60 ? 6.064 -37.020 -27.284 1.00 72.45 40 GLN B N 1
ATOM 1784 C CA . GLN B 1 60 ? 4.638 -36.846 -27.511 1.00 74.81 40 GLN B CA 1
ATOM 1785 C C . GLN B 1 60 ? 3.842 -37.393 -26.339 1.00 72.33 40 GLN B C 1
ATOM 1786 O O . GLN B 1 60 ? 2.801 -36.843 -25.982 1.00 77.67 40 GLN B O 1
ATOM 1789 N N . TYR B 1 61 ? 4.339 -38.472 -25.743 1.00 72.11 41 TYR B N 1
ATOM 1790 C CA . TYR B 1 61 ? 3.667 -39.125 -24.621 1.00 76.39 41 TYR B CA 1
ATOM 1791 C C . TYR B 1 61 ? 4.116 -38.597 -23.267 1.00 77.72 41 TYR B C 1
ATOM 1792 O O . TYR B 1 61 ? 4.195 -39.335 -22.282 1.00 79.10 41 TYR B O 1
ATOM 1801 N N . SER B 1 62 ? 4.415 -37.304 -23.245 1.00 77.57 42 SER B N 1
ATOM 1802 C CA . SER B 1 62 ? 4.836 -36.593 -22.052 1.00 76.81 42 SER B CA 1
ATOM 1803 C C . SER B 1 62 ? 4.119 -35.258 -22.165 1.00 83.37 42 SER B C 1
ATOM 1804 O O . SER B 1 62 ? 4.147 -34.620 -23.226 1.00 83.31 42 SER B O 1
ATOM 1807 N N . ASP B 1 63 ? 3.481 -34.841 -21.072 1.00 87.12 43 ASP B N 1
ATOM 1808 C CA . ASP B 1 63 ? 2.702 -33.605 -21.036 1.00 87.08 43 ASP B CA 1
ATOM 1809 C C . ASP B 1 63 ? 3.375 -32.365 -20.482 1.00 85.01 43 ASP B C 1
ATOM 1810 O O . ASP B 1 63 ? 4.475 -32.426 -19.933 1.00 85.66 43 ASP B O 1
ATOM 1815 N N . LYS B 1 64 ? 2.665 -31.245 -20.629 1.00 81.01 44 LYS B N 1
ATOM 1816 C CA . LYS B 1 64 ? 3.092 -29.923 -20.182 1.00 80.66 44 LYS B CA 1
ATOM 1817 C C . LYS B 1 64 ? 3.958 -29.964 -18.919 1.00 80.49 44 LYS B C 1
ATOM 1818 O O . LYS B 1 64 ? 5.098 -29.497 -18.933 1.00 76.18 44 LYS B O 1
ATOM 1824 N N . GLN B 1 65 ? 3.430 -30.517 -17.829 1.00 79.54 45 GLN B N 1
ATOM 1825 C CA . GLN B 1 65 ? 4.218 -30.599 -16.606 1.00 80.16 45 GLN B CA 1
ATOM 1826 C C . GLN B 1 65 ? 5.600 -31.175 -16.932 1.00 76.27 45 GLN B C 1
ATOM 1827 O O . GLN B 1 65 ? 6.584 -30.440 -16.977 1.00 76.29 45 GLN B O 1
ATOM 1833 N N . GLN B 1 66 ? 5.653 -32.479 -17.191 1.00 70.12 46 GLN B N 1
ATOM 1834 C CA . GLN B 1 66 ? 6.889 -33.204 -17.512 1.00 69.07 46 GLN B CA 1
ATOM 1835 C C . GLN B 1 66 ? 7.835 -32.498 -18.518 1.00 66.67 46 GLN B C 1
ATOM 1836 O O . GLN B 1 66 ? 9.042 -32.412 -18.285 1.00 64.32 46 GLN B O 1
ATOM 1842 N N . LEU B 1 67 ? 7.301 -32.011 -19.634 1.00 66.29 47 LEU B N 1
ATOM 1843 C CA . LEU B 1 67 ? 8.119 -31.312 -20.634 1.00 67.85 47 LEU B CA 1
ATOM 1844 C C . LEU B 1 67 ? 8.867 -30.154 -19.976 1.00 65.38 47 LEU B C 1
ATOM 1845 O O . LEU B 1 67 ? 10.104 -30.031 -19.975 1.00 58.06 47 LEU B O 1
ATOM 1850 N N . PHE B 1 68 ? 8.033 -29.296 -19.434 1.00 65.81 48 PHE B N 1
ATOM 1851 C CA . PHE B 1 68 ? 8.390 -28.095 -18.740 1.00 63.25 48 PHE B CA 1
ATOM 1852 C C . PHE B 1 68 ? 9.467 -28.336 -17.675 1.00 62.25 48 PHE B C 1
ATOM 1853 O O . PHE B 1 68 ? 10.453 -27.601 -17.557 1.00 57.55 48 PHE B O 1
ATOM 1861 N N . THR B 1 69 ? 9.232 -29.389 -16.906 1.00 49.91 49 THR B N 1
ATOM 1862 C CA . THR B 1 69 ? 10.073 -29.837 -15.821 1.00 48.61 49 THR B CA 1
ATOM 1863 C C . THR B 1 69 ? 11.419 -30.362 -16.284 1.00 63.65 49 THR B C 1
ATOM 1864 O O . THR B 1 69 ? 12.445 -30.198 -15.613 1.00 71.66 49 THR B O 1
ATOM 1868 N N . ILE B 1 70 ? 11.405 -31.037 -17.424 1.00 69.07 50 ILE B N 1
ATOM 1869 C CA . ILE B 1 70 ? 12.619 -31.617 -17.966 1.00 67.31 50 ILE B CA 1
ATOM 1870 C C . ILE B 1 70 ? 13.380 -30.522 -18.681 1.00 63.42 50 ILE B C 1
ATOM 1871 O O . ILE B 1 70 ? 14.612 -30.520 -18.739 1.00 58.77 50 ILE B O 1
ATOM 1876 N N . LEU B 1 71 ? 12.623 -29.583 -19.226 1.00 57.11 51 LEU B N 1
ATOM 1877 C CA . LEU B 1 71 ? 13.210 -28.464 -19.939 1.00 58.91 51 LEU B CA 1
ATOM 1878 C C . LEU B 1 71 ? 13.957 -27.542 -18.962 1.00 60.62 51 LEU B C 1
ATOM 1879 O O . LEU B 1 71 ? 15.035 -27.042 -19.272 1.00 61.11 51 LEU B O 1
ATOM 1884 N N . LEU B 1 72 ? 13.381 -27.334 -17.781 1.00 61.25 52 LEU B N 1
ATOM 1885 C CA . LEU B 1 72 ? 13.974 -26.470 -16.770 1.00 56.07 52 LEU B CA 1
ATOM 1886 C C . LEU B 1 72 ? 15.304 -26.991 -16.249 1.00 57.82 52 LEU B C 1
ATOM 1887 O O . LEU B 1 72 ? 16.118 -26.225 -15.741 1.00 66.17 52 LEU B O 1
ATOM 1892 N N . GLN B 1 73 ? 15.528 -28.292 -16.376 1.00 55.64 53 GLN B N 1
ATOM 1893 C CA . GLN B 1 73 ? 16.781 -28.892 -15.926 1.00 55.36 53 GLN B CA 1
ATOM 1894 C C . GLN B 1 73 ? 17.802 -28.943 -17.059 1.00 59.52 53 GLN B C 1
ATOM 1895 O O . GLN B 1 73 ? 18.999 -29.064 -16.827 1.00 60.79 53 GLN B O 1
ATOM 1901 N N . CYS B 1 74 ? 17.323 -28.852 -18.291 1.00 65.44 54 CYS B N 1
ATOM 1902 C CA . CYS B 1 74 ? 18.216 -28.900 -19.433 1.00 65.77 54 CYS B CA 1
ATOM 1903 C C . CYS B 1 74 ? 18.983 -27.605 -19.476 1.00 66.76 54 CYS B C 1
ATOM 1904 O O . CYS B 1 74 ? 20.145 -27.581 -19.891 1.00 65.77 54 CYS B O 1
ATOM 1907 N N . VAL B 1 75 ? 18.320 -26.541 -19.016 1.00 70.83 55 VAL B N 1
ATOM 1908 C CA . VAL B 1 75 ? 18.887 -25.189 -18.948 1.00 72.18 55 VAL B CA 1
ATOM 1909 C C . VAL B 1 75 ? 19.828 -25.097 -17.750 1.00 76.59 55 VAL B C 1
ATOM 1910 O O . VAL B 1 75 ? 20.895 -24.483 -17.823 1.00 78.08 55 VAL B O 1
ATOM 1914 N N . GLU B 1 76 ? 19.419 -25.709 -16.643 1.00 74.72 56 GLU B N 1
ATOM 1915 C CA . GLU B 1 76 ? 20.230 -25.701 -15.447 1.00 73.21 56 GLU B CA 1
ATOM 1916 C C . GLU B 1 76 ? 21.572 -26.321 -15.808 1.00 73.93 56 GLU B C 1
ATOM 1917 O O . GLU B 1 76 ? 22.601 -25.960 -15.250 1.00 83.23 56 GLU B O 1
ATOM 1923 N N . LYS B 1 77 ? 21.563 -27.248 -16.759 1.00 73.62 57 LYS B N 1
ATOM 1924 C CA . LYS B 1 77 ? 22.799 -27.897 -17.188 1.00 67.76 57 LYS B CA 1
ATOM 1925 C C . LYS B 1 77 ? 23.486 -27.096 -18.280 1.00 68.78 57 LYS B C 1
ATOM 1926 O O . LYS B 1 77 ? 24.707 -27.142 -18.409 1.00 75.41 57 LYS B O 1
ATOM 1932 N N . HIS B 1 78 ? 22.699 -26.362 -19.060 1.00 68.82 58 HIS B N 1
ATOM 1933 C CA . HIS B 1 78 ? 23.225 -25.550 -20.154 1.00 69.21 58 HIS B CA 1
ATOM 1934 C C . HIS B 1 78 ? 22.636 -24.150 -20.111 1.00 73.71 58 HIS B C 1
ATOM 1935 O O . HIS B 1 78 ? 21.733 -23.829 -20.886 1.00 75.68 58 HIS B O 1
ATOM 1942 N N . PRO B 1 79 ? 23.144 -23.296 -19.205 1.00 74.88 59 PRO B N 1
ATOM 1943 C CA . PRO B 1 79 ? 22.695 -21.916 -19.018 1.00 71.37 59 PRO B CA 1
ATOM 1944 C C . PRO B 1 79 ? 22.526 -21.136 -20.308 1.00 72.29 59 PRO B C 1
ATOM 1945 O O . PRO B 1 79 ? 21.634 -20.259 -20.399 1.00 70.62 59 PRO B O 1
ATOM 1949 N N . ASP B 1 80 ? 23.354 -21.463 -21.312 1.00 72.63 60 ASP B N 1
ATOM 1950 C CA . ASP B 1 80 ? 23.308 -20.709 -22.578 1.00 76.61 60 ASP B CA 1
ATOM 1951 C C . ASP B 1 80 ? 21.944 -20.870 -23.261 1.00 78.16 60 ASP B C 1
ATOM 1952 O O . ASP B 1 80 ? 21.483 -19.935 -23.922 1.00 80.63 60 ASP B O 1
ATOM 1957 N N . LEU B 1 81 ? 21.254 -21.993 -22.987 1.00 76.31 61 LEU B N 1
ATOM 1958 C CA . LEU B 1 81 ? 19.936 -22.256 -23.535 1.00 72.73 61 LEU B CA 1
ATOM 1959 C C . LEU B 1 81 ? 18.923 -21.175 -23.168 1.00 74.52 61 LEU B C 1
ATOM 1960 O O . LEU B 1 81 ? 18.089 -20.778 -23.994 1.00 70.37 61 LEU B O 1
ATOM 1965 N N . ALA B 1 82 ? 18.995 -20.710 -21.925 1.00 75.19 62 ALA B N 1
ATOM 1966 C CA . ALA B 1 82 ? 18.088 -19.683 -21.433 1.00 74.49 62 ALA B CA 1
ATOM 1967 C C . ALA B 1 82 ? 18.076 -18.435 -22.317 1.00 74.99 62 ALA B C 1
ATOM 1968 O O . ALA B 1 82 ? 17.053 -17.767 -22.430 1.00 74.43 62 ALA B O 1
ATOM 1970 N N . ARG B 1 83 ? 19.206 -18.119 -22.943 1.00 79.40 63 ARG B N 1
ATOM 1971 C CA . ARG B 1 83 ? 19.281 -16.946 -23.816 1.00 80.89 63 ARG B CA 1
ATOM 1972 C C . ARG B 1 83 ? 18.548 -17.198 -25.133 1.00 80.69 63 ARG B C 1
ATOM 1973 O O . ARG B 1 83 ? 17.847 -16.316 -25.632 1.00 80.24 63 ARG B O 1
ATOM 1981 N N . ASP B 1 84 ? 18.709 -18.398 -25.693 1.00 78.06 64 ASP B N 1
ATOM 1982 C CA . ASP B 1 84 ? 18.050 -18.750 -26.951 1.00 80.05 64 ASP B CA 1
ATOM 1983 C C . ASP B 1 84 ? 16.542 -18.661 -26.769 1.00 79.35 64 ASP B C 1
ATOM 1984 O O . ASP B 1 84 ? 15.873 -17.845 -27.400 1.00 77.11 64 ASP B O 1
ATOM 1989 N N . ILE B 1 85 ? 16.021 -19.524 -25.901 1.00 76.54 65 ILE B N 1
ATOM 1990 C CA . ILE B 1 85 ? 14.597 -19.577 -25.593 1.00 74.94 65 ILE B CA 1
ATOM 1991 C C . ILE B 1 85 ? 14.080 -18.159 -25.395 1.00 78.27 65 ILE B C 1
ATOM 1992 O O . ILE B 1 85 ? 13.025 -17.780 -25.909 1.00 80.06 65 ILE B O 1
ATOM 1997 N N . ARG B 1 86 ? 14.842 -17.385 -24.635 1.00 79.20 66 ARG B N 1
ATOM 1998 C CA . ARG B 1 86 ? 14.506 -16.003 -24.356 1.00 80.09 66 ARG B CA 1
ATOM 1999 C C . ARG B 1 86 ? 14.261 -15.246 -25.636 1.00 80.60 66 ARG B C 1
ATOM 2000 O O . ARG B 1 86 ? 13.282 -14.504 -25.752 1.00 81.29 66 ARG B O 1
ATOM 2008 N N . GLY B 1 87 ? 15.160 -15.430 -26.595 1.00 80.59 67 GLY B N 1
ATOM 2009 C CA . GLY B 1 87 ? 15.007 -14.760 -27.870 1.00 84.28 67 GLY B CA 1
ATOM 2010 C C . GLY B 1 87 ? 13.971 -15.457 -28.733 1.00 83.84 67 GLY B C 1
ATOM 2011 O O . GLY B 1 87 ? 13.725 -15.055 -29.871 1.00 83.73 67 GLY B O 1
ATOM 2012 N N . ILE B 1 88 ? 13.351 -16.498 -28.186 1.00 81.92 68 ILE B N 1
ATOM 2013 C CA . ILE B 1 88 ? 12.355 -17.264 -28.925 1.00 82.57 68 ILE B CA 1
ATOM 2014 C C . ILE B 1 88 ? 10.946 -17.051 -28.405 1.00 83.26 68 ILE B C 1
ATOM 2015 O O . ILE B 1 88 ? 9.981 -17.095 -29.170 1.00 82.90 68 ILE B O 1
ATOM 2020 N N . LEU B 1 89 ? 10.821 -16.839 -27.103 1.00 81.47 69 LEU B N 1
ATOM 2021 C CA . LEU B 1 89 ? 9.510 -16.621 -26.522 1.00 82.33 69 LEU B CA 1
ATOM 2022 C C . LEU B 1 89 ? 9.275 -15.154 -26.190 1.00 83.72 69 LEU B C 1
ATOM 2023 O O . LEU B 1 89 ? 10.120 -14.497 -25.580 1.00 79.94 69 LEU B O 1
ATOM 2028 N N . PRO B 1 90 ? 8.118 -14.615 -26.611 1.00 88.73 70 PRO B N 1
ATOM 2029 C CA . PRO B 1 90 ? 7.791 -13.215 -26.342 1.00 89.44 70 PRO B CA 1
ATOM 2030 C C . PRO B 1 90 ? 7.379 -13.025 -24.873 1.00 89.97 70 PRO B C 1
ATOM 2031 O O . PRO B 1 90 ? 6.739 -13.903 -24.278 1.00 85.28 70 PRO B O 1
ATOM 2035 N N . ALA B 1 91 ? 7.758 -11.890 -24.289 1.00 85.71 71 ALA B N 1
ATOM 2036 C CA . ALA B 1 91 ? 7.402 -11.611 -22.904 1.00 86.27 71 ALA B CA 1
ATOM 2037 C C . ALA B 1 91 ? 5.931 -11.215 -22.859 1.00 82.27 71 ALA B C 1
ATOM 2038 O O . ALA B 1 91 ? 5.512 -10.291 -23.549 1.00 81.67 71 ALA B O 1
ATOM 2040 N N . PRO B 1 92 ? 5.126 -11.919 -22.051 1.00 80.52 72 PRO B N 1
ATOM 2041 C CA . PRO B 1 92 ? 3.703 -11.571 -21.976 1.00 80.31 72 PRO B CA 1
ATOM 2042 C C . PRO B 1 92 ? 3.484 -10.093 -21.632 1.00 79.68 72 PRO B C 1
ATOM 2043 O O . PRO B 1 92 ? 4.204 -9.525 -20.806 1.00 82.32 72 PRO B O 1
ATOM 2047 N N . SER B 1 93 ? 2.495 -9.482 -22.285 1.00 76.15 73 SER B N 1
ATOM 2048 C CA . SER B 1 93 ? 2.154 -8.070 -22.084 1.00 71.37 73 SER B CA 1
ATOM 2049 C C . SER B 1 93 ? 1.721 -7.781 -20.647 1.00 71.16 73 SER B C 1
ATOM 2050 O O . SER B 1 93 ? 1.199 -8.664 -19.954 1.00 65.92 73 SER B O 1
ATOM 2061 N N . ASP B 1 95 ? -0.737 -6.394 -19.571 1.00 62.82 75 ASP B N 1
ATOM 2062 C CA . ASP B 1 95 ? -2.124 -6.793 -19.429 1.00 63.58 75 ASP B CA 1
ATOM 2063 C C . ASP B 1 95 ? -2.245 -8.311 -19.299 1.00 61.67 75 ASP B C 1
ATOM 2064 O O . ASP B 1 95 ? -3.121 -8.841 -18.604 1.00 55.42 75 ASP B O 1
ATOM 2069 N N . THR B 1 96 ? -1.361 -9.028 -19.965 1.00 60.29 76 THR B N 1
ATOM 2070 C CA . THR B 1 96 ? -1.426 -10.470 -19.865 1.00 67.18 76 THR B CA 1
ATOM 2071 C C . THR B 1 96 ? -1.122 -10.827 -18.429 1.00 68.52 76 THR B C 1
ATOM 2072 O O . THR B 1 96 ? -1.895 -11.523 -17.770 1.00 73.57 76 THR B O 1
ATOM 2076 N N . CYS B 1 97 ? 0.012 -10.335 -17.946 1.00 72.35 77 CYS B N 1
ATOM 2077 C CA . CYS B 1 97 ? 0.417 -10.579 -16.568 1.00 71.27 77 CYS B CA 1
ATOM 2078 C C . CYS B 1 97 ? -0.737 -10.228 -15.614 1.00 67.43 77 CYS B C 1
ATOM 2079 O O . CYS B 1 97 ? -1.240 -11.105 -14.896 1.00 63.30 77 CYS B O 1
ATOM 2082 N N . VAL B 1 98 ? -1.175 -8.966 -15.610 1.00 57.78 78 VAL B N 1
ATOM 2083 C CA . VAL B 1 98 ? -2.273 -8.584 -14.724 1.00 58.07 78 VAL B CA 1
ATOM 2084 C C . VAL B 1 98 ? -3.419 -9.580 -14.840 1.00 60.90 78 VAL B C 1
ATOM 2085 O O . VAL B 1 98 ? -3.930 -10.047 -13.827 1.00 63.38 78 VAL B O 1
ATOM 2089 N N . GLU B 1 99 ? -3.813 -9.918 -16.069 1.00 65.14 79 GLU B N 1
ATOM 2090 C CA . GLU B 1 99 ? -4.893 -10.881 -16.278 1.00 62.50 79 GLU B CA 1
ATOM 2091 C C . GLU B 1 99 ? -4.616 -12.212 -15.596 1.00 57.41 79 GLU B C 1
ATOM 2092 O O . GLU B 1 99 ? -5.537 -12.881 -15.133 1.00 54.04 79 GLU B O 1
ATOM 2098 N N . THR B 1 100 ? -3.343 -12.583 -15.520 1.00 58.52 80 THR B N 1
ATOM 2099 C CA . THR B 1 100 ? -2.937 -13.831 -14.871 1.00 63.77 80 THR B CA 1
ATOM 2100 C C . THR B 1 100 ? -3.179 -13.777 -13.353 1.00 66.87 80 THR B C 1
ATOM 2101 O O . THR B 1 100 ? -3.768 -14.688 -12.768 1.00 63.51 80 THR B O 1
ATOM 2105 N N . LEU B 1 101 ? -2.709 -12.706 -12.718 1.00 66.22 81 LEU B N 1
ATOM 2106 C CA . LEU B 1 101 ? -2.882 -12.548 -11.282 1.00 62.83 81 LEU B CA 1
ATOM 2107 C C . LEU B 1 101 ? -4.346 -12.577 -10.910 1.00 62.54 81 LEU B C 1
ATOM 2108 O O . LEU B 1 101 ? -4.715 -13.195 -9.902 1.00 59.32 81 LEU B O 1
ATOM 2113 N N . ARG B 1 102 ? -5.171 -11.903 -11.715 1.00 62.21 82 ARG B N 1
ATOM 2114 C CA . ARG B 1 102 ? -6.615 -11.860 -11.485 1.00 67.75 82 ARG B CA 1
ATOM 2115 C C . ARG B 1 102 ? -7.179 -13.288 -11.515 1.00 68.15 82 ARG B C 1
ATOM 2116 O O . ARG B 1 102 ? -7.920 -13.700 -10.615 1.00 67.78 82 ARG B O 1
ATOM 2124 N N . LYS B 1 103 ? -6.821 -14.044 -12.547 1.00 62.71 83 LYS B N 1
ATOM 2125 C CA . LYS B 1 103 ? -7.294 -15.409 -12.656 1.00 66.04 83 LYS B CA 1
ATOM 2126 C C . LYS B 1 103 ? -6.780 -16.195 -11.450 1.00 65.56 83 LYS B C 1
ATOM 2127 O O . LYS B 1 103 ? -7.522 -16.966 -10.832 1.00 65.29 83 LYS B O 1
ATOM 2133 N N . LEU B 1 104 ? -5.509 -15.977 -11.110 1.00 69.58 84 LEU B N 1
ATOM 2134 C CA . LEU B 1 104 ? -4.865 -16.647 -9.975 1.00 64.37 84 LEU B CA 1
ATOM 2135 C C . LEU B 1 104 ? -5.543 -16.402 -8.633 1.00 65.73 84 LEU B C 1
ATOM 2136 O O . LEU B 1 104 ? -5.658 -17.323 -7.824 1.00 62.74 84 LEU B O 1
ATOM 2141 N N . LEU B 1 105 ? -5.989 -15.173 -8.374 1.00 65.31 85 LEU B N 1
ATOM 2142 C CA . LEU B 1 105 ? -6.651 -14.937 -7.097 1.00 69.30 85 LEU B CA 1
ATOM 2143 C C . LEU B 1 105 ? -8.083 -15.450 -7.121 1.00 68.12 85 LEU B C 1
ATOM 2144 O O . LEU B 1 105 ? -8.627 -15.809 -6.082 1.00 71.63 85 LEU B O 1
ATOM 2149 N N . ILE B 1 106 ? -8.695 -15.497 -8.301 1.00 68.08 86 ILE B N 1
ATOM 2150 C CA . ILE B 1 106 ? -10.054 -16.026 -8.408 1.00 66.55 86 ILE B CA 1
ATOM 2151 C C . ILE B 1 106 ? -10.019 -17.520 -8.064 1.00 66.72 86 ILE B C 1
ATOM 2152 O O . ILE B 1 106 ? -10.885 -18.029 -7.358 1.00 66.44 86 ILE B O 1
ATOM 2157 N N . ASN B 1 107 ? -9.012 -18.225 -8.560 1.00 69.12 87 ASN B N 1
ATOM 2158 C CA . ASN B 1 107 ? -8.874 -19.643 -8.245 1.00 77.79 87 ASN B CA 1
ATOM 2159 C C . ASN B 1 107 ? -8.935 -19.837 -6.731 1.00 78.09 87 ASN B C 1
ATOM 2160 O O . ASN B 1 107 ? -9.555 -20.774 -6.233 1.00 80.71 87 ASN B O 1
ATOM 2165 N N . LEU B 1 108 ? -8.275 -18.931 -6.015 1.00 78.26 88 LEU B N 1
ATOM 2166 C CA . LEU B 1 108 ? -8.203 -18.965 -4.557 1.00 71.57 88 LEU B CA 1
ATOM 2167 C C . LEU B 1 108 ? -9.565 -18.802 -3.896 1.00 65.59 88 LEU B C 1
ATOM 2168 O O . LEU B 1 108 ? -9.961 -19.628 -3.073 1.00 57.87 88 LEU B O 1
ATOM 2173 N N . ASN B 1 109 ? -10.276 -17.739 -4.253 1.00 62.06 89 ASN B N 1
ATOM 2174 C CA . ASN B 1 109 ? -11.583 -17.479 -3.665 1.00 71.65 89 ASN B CA 1
ATOM 2175 C C . ASN B 1 109 ? -12.556 -18.653 -3.803 1.00 78.14 89 ASN B C 1
ATOM 2176 O O . ASN B 1 109 ? -13.360 -18.916 -2.907 1.00 81.23 89 ASN B O 1
ATOM 2181 N N . ASP B 1 110 ? -12.452 -19.386 -4.906 1.00 82.27 90 ASP B N 1
ATOM 2182 C CA . ASP B 1 110 ? -13.335 -20.517 -5.155 1.00 85.42 90 ASP B CA 1
ATOM 2183 C C . ASP B 1 110 ? -12.825 -21.849 -4.594 1.00 85.69 90 ASP B C 1
ATOM 2184 O O . ASP B 1 110 ? -13.553 -22.846 -4.562 1.00 84.25 90 ASP B O 1
ATOM 2189 N N . SER B 1 111 ? -11.576 -21.870 -4.146 1.00 85.94 91 SER B N 1
ATOM 2190 C CA . SER B 1 111 ? -11.009 -23.091 -3.590 1.00 82.93 91 SER B CA 1
ATOM 2191 C C . SER B 1 111 ? -11.429 -23.265 -2.133 1.00 80.89 91 SER B C 1
ATOM 2192 O O . SER B 1 111 ? -11.168 -24.309 -1.524 1.00 78.86 91 SER B O 1
ATOM 2195 N N . PHE B 1 112 ? -12.089 -22.248 -1.578 1.00 78.09 92 PHE B N 1
ATOM 2196 C CA . PHE B 1 112 ? -12.540 -22.323 -0.192 1.00 78.56 92 PHE B CA 1
ATOM 2197 C C . PHE B 1 112 ? -13.554 -23.434 -0.036 1.00 80.80 92 PHE B C 1
ATOM 2198 O O . PHE B 1 112 ? -14.522 -23.519 -0.794 1.00 78.93 92 PHE B O 1
ATOM 2206 N N . PRO B 1 113 ? -13.350 -24.299 0.963 1.00 83.45 93 PRO B N 1
ATOM 2207 C CA . PRO B 1 113 ? -14.263 -25.415 1.209 1.00 84.12 93 PRO B CA 1
ATOM 2208 C C . PRO B 1 113 ? -15.735 -25.043 1.111 1.00 83.76 93 PRO B C 1
ATOM 2209 O O . PRO B 1 113 ? -16.102 -23.865 1.086 1.00 83.42 93 PRO B O 1
ATOM 2213 N N . TYR B 1 114 ? -16.554 -26.085 1.059 1.00 85.38 94 TYR B N 1
ATOM 2214 C CA . TYR B 1 114 ? -18.007 -26.021 0.938 1.00 80.80 94 TYR B CA 1
ATOM 2215 C C . TYR B 1 114 ? -18.790 -25.113 1.879 1.00 72.92 94 TYR B C 1
ATOM 2216 O O . TYR B 1 114 ? -19.007 -23.941 1.584 1.00 67.37 94 TYR B O 1
ATOM 2225 N N . GLY B 1 115 ? -19.240 -25.664 3.000 1.00 71.36 95 GLY B N 1
ATOM 2226 C CA . GLY B 1 115 ? -20.020 -24.874 3.938 1.00 73.97 95 GLY B CA 1
ATOM 2227 C C . GLY B 1 115 ? -19.359 -24.731 5.292 1.00 78.77 95 GLY B C 1
ATOM 2228 O O . GLY B 1 115 ? -19.864 -25.237 6.298 1.00 74.69 95 GLY B O 1
ATOM 2229 N N . GLY B 1 116 ? -18.220 -24.041 5.312 1.00 83.47 96 GLY B N 1
ATOM 2230 C CA . GLY B 1 116 ? -17.488 -23.828 6.548 1.00 83.91 96 GLY B CA 1
ATOM 2231 C C . GLY B 1 116 ? -17.013 -22.392 6.702 1.00 81.40 96 GLY B C 1
ATOM 2232 O O . GLY B 1 116 ? -17.380 -21.522 5.905 1.00 82.15 96 GLY B O 1
ATOM 2233 N N . ASP B 1 117 ? -16.203 -22.146 7.730 1.00 74.37 97 ASP B N 1
ATOM 2234 C CA . ASP B 1 117 ? -15.666 -20.816 7.998 1.00 69.63 97 ASP B CA 1
ATOM 2235 C C . ASP B 1 117 ? -14.473 -20.560 7.072 1.00 72.94 97 ASP B C 1
ATOM 2236 O O . ASP B 1 117 ? -13.530 -21.357 7.034 1.00 77.42 97 ASP B O 1
ATOM 2241 N N . LYS B 1 118 ? -14.516 -19.457 6.328 1.00 71.66 98 LYS B N 1
ATOM 2242 C CA . LYS B 1 118 ? -13.425 -19.112 5.421 1.00 72.13 98 LYS B CA 1
ATOM 2243 C C . LYS B 1 118 ? -12.180 -18.728 6.207 1.00 69.42 98 LYS B C 1
ATOM 2244 O O . LYS B 1 118 ? -11.062 -18.901 5.737 1.00 68.00 98 LYS B O 1
ATOM 2250 N N . ARG B 1 119 ? -12.382 -18.187 7.405 1.00 67.87 99 ARG B N 1
ATOM 2251 C CA . ARG B 1 119 ? -11.265 -17.778 8.250 1.00 59.09 99 ARG B CA 1
ATOM 2252 C C . ARG B 1 119 ? -10.807 -18.937 9.104 1.00 54.19 99 ARG B C 1
ATOM 2253 O O . ARG B 1 119 ? -9.909 -18.787 9.920 1.00 58.56 99 ARG B O 1
ATOM 2261 N N . GLY B 1 120 ? -11.433 -20.092 8.917 1.00 52.75 100 GLY B N 1
ATOM 2262 C CA . GLY B 1 120 ? -11.065 -21.257 9.699 1.00 49.82 100 GLY B CA 1
ATOM 2263 C C . GLY B 1 120 ? -9.703 -21.837 9.341 1.00 51.69 100 GLY B C 1
ATOM 2264 O O . GLY B 1 120 ? -9.165 -21.606 8.243 1.00 45.44 100 GLY B O 1
ATOM 2265 N N . ASP B 1 121 ? -9.140 -22.598 10.272 1.00 49.73 101 ASP B N 1
ATOM 2266 C CA . ASP B 1 121 ? -7.850 -23.215 10.050 1.00 59.45 101 ASP B CA 1
ATOM 2267 C C . ASP B 1 121 ? -7.964 -24.225 8.916 1.00 65.14 101 ASP B C 1
ATOM 2268 O O . ASP B 1 121 ? -7.166 -24.213 7.973 1.00 67.09 101 ASP B O 1
ATOM 2273 N N . TYR B 1 122 ? -8.961 -25.099 9.011 1.00 68.43 102 TYR B N 1
ATOM 2274 C CA . TYR B 1 122 ? -9.189 -26.115 7.989 1.00 71.41 102 TYR B CA 1
ATOM 2275 C C . TYR B 1 122 ? -9.384 -25.471 6.623 1.00 66.65 102 TYR B C 1
ATOM 2276 O O . TYR B 1 122 ? -8.921 -25.976 5.604 1.00 69.73 102 TYR B O 1
ATOM 2285 N N . ALA B 1 123 ? -10.089 -24.355 6.613 1.00 61.51 103 ALA B N 1
ATOM 2286 C CA . ALA B 1 123 ? -10.335 -23.642 5.387 1.00 58.36 103 ALA B CA 1
ATOM 2287 C C . ALA B 1 123 ? -9.015 -23.101 4.891 1.00 59.12 103 ALA B C 1
ATOM 2288 O O . ALA B 1 123 ? -8.866 -22.776 3.724 1.00 61.59 103 ALA B O 1
ATOM 2290 N N . PHE B 1 124 ? -8.048 -22.991 5.787 1.00 62.29 104 PHE B N 1
ATOM 2291 C CA . PHE B 1 124 ? -6.757 -22.464 5.379 1.00 55.27 104 PHE B CA 1
ATOM 2292 C C . PHE B 1 124 ? -5.959 -23.489 4.597 1.00 47.04 104 PHE B C 1
ATOM 2293 O O . PHE B 1 124 ? -5.466 -23.215 3.492 1.00 41.38 104 PHE B O 1
ATOM 2301 N N . ASN B 1 125 ? -5.829 -24.692 5.150 1.00 41.22 105 ASN B N 1
ATOM 2302 C CA . ASN B 1 125 ? -5.066 -25.757 4.515 1.00 51.78 105 ASN B CA 1
ATOM 2303 C C . ASN B 1 125 ? -5.535 -26.039 3.104 1.00 59.25 105 ASN B C 1
ATOM 2304 O O . ASN B 1 125 ? -4.735 -26.328 2.212 1.00 62.84 105 ASN B O 1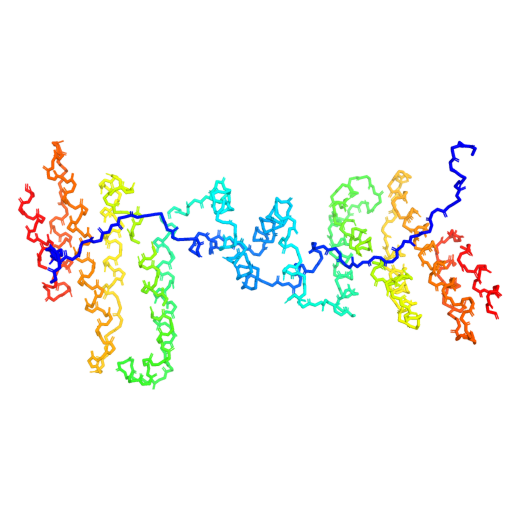
ATOM 2309 N N . ARG B 1 126 ? -6.843 -25.959 2.911 1.00 60.94 106 ARG B N 1
ATOM 2310 C CA . ARG B 1 126 ? -7.428 -26.185 1.615 1.00 55.28 106 ARG B CA 1
ATOM 2311 C C . ARG B 1 126 ? -6.937 -25.185 0.556 1.00 57.02 106 ARG B C 1
ATOM 2312 O O . ARG B 1 126 ? -6.553 -25.572 -0.545 1.00 64.00 106 ARG B O 1
ATOM 2320 N N . ILE B 1 127 ? -6.917 -23.906 0.906 1.00 53.31 107 ILE B N 1
ATOM 2321 C CA . ILE B 1 127 ? -6.505 -22.843 -0.004 1.00 47.58 107 ILE B CA 1
ATOM 2322 C C . ILE B 1 127 ? -5.002 -22.538 -0.029 1.00 49.18 107 ILE B C 1
ATOM 2323 O O . ILE B 1 127 ? -4.528 -21.836 -0.932 1.00 45.33 107 ILE B O 1
ATOM 2328 N N . ARG B 1 128 ? -4.248 -23.081 0.927 1.00 47.56 108 ARG B N 1
ATOM 2329 C CA . ARG B 1 128 ? -2.822 -22.769 1.018 1.00 51.65 108 ARG B CA 1
ATOM 2330 C C . ARG B 1 128 ? -2.112 -22.738 -0.303 1.00 53.31 108 ARG B C 1
ATOM 2331 O O . ARG B 1 128 ? -1.572 -21.707 -0.705 1.00 52.52 108 ARG B O 1
ATOM 2339 N N . GLU B 1 129 ? -2.130 -23.876 -0.979 1.00 59.50 109 GLU B N 1
ATOM 2340 C CA . GLU B 1 129 ? -1.490 -24.038 -2.273 1.00 61.17 109 GLU B CA 1
ATOM 2341 C C . GLU B 1 129 ? -1.870 -22.900 -3.226 1.00 61.61 109 GLU B C 1
ATOM 2342 O O . GLU B 1 129 ? -1.001 -22.227 -3.802 1.00 60.95 109 GLU B O 1
ATOM 2348 N N . LYS B 1 130 ? -3.169 -22.675 -3.387 1.00 61.75 110 LYS B N 1
ATOM 2349 C CA . LYS B 1 130 ? -3.640 -21.621 -4.284 1.00 62.46 110 LYS B CA 1
ATOM 2350 C C . LYS B 1 130 ? -3.117 -20.267 -3.834 1.00 62.90 110 LYS B C 1
ATOM 2351 O O . LYS B 1 130 ? -2.713 -19.444 -4.658 1.00 63.97 110 LYS B O 1
ATOM 2357 N N . TYR B 1 131 ? -3.141 -20.038 -2.523 1.00 58.86 111 TYR B N 1
ATOM 2358 C CA . TYR B 1 131 ? -2.682 -18.782 -1.954 1.00 52.20 111 TYR B CA 1
ATOM 2359 C C . TYR B 1 131 ? -1.240 -18.561 -2.387 1.00 55.00 111 TYR B C 1
ATOM 2360 O O . TYR B 1 131 ? -0.908 -17.541 -2.999 1.00 59.39 111 TYR B O 1
ATOM 2377 N N . ALA B 1 133 ? 0.246 -19.599 -4.748 1.00 63.55 113 ALA B N 1
ATOM 2378 C CA . ALA B 1 133 ? 0.289 -19.320 -6.178 1.00 55.63 113 ALA B CA 1
ATOM 2379 C C . ALA B 1 133 ? 0.148 -17.835 -6.467 1.00 50.15 113 ALA B C 1
ATOM 2380 O O . ALA B 1 133 ? 0.871 -17.305 -7.308 1.00 47.20 113 ALA B O 1
ATOM 2382 N N . VAL B 1 134 ? -0.777 -17.160 -5.783 1.00 45.96 114 VAL B N 1
ATOM 2383 C CA . VAL B 1 134 ? -0.961 -15.731 -6.025 1.00 41.95 114 VAL B CA 1
ATOM 2384 C C . VAL B 1 134 ? 0.335 -15.041 -5.656 1.00 45.30 114 VAL B C 1
ATOM 2385 O O . VAL B 1 134 ? 0.913 -14.294 -6.448 1.00 43.35 114 VAL B O 1
ATOM 2389 N N . LEU B 1 135 ? 0.791 -15.312 -4.440 1.00 43.32 115 LEU B N 1
ATOM 2390 C CA . LEU B 1 135 ? 2.020 -14.721 -3.942 1.00 43.01 115 LEU B CA 1
ATOM 2391 C C . LEU B 1 135 ? 3.212 -15.000 -4.853 1.00 44.98 115 LEU B C 1
ATOM 2392 O O . LEU B 1 135 ? 3.886 -14.060 -5.296 1.00 48.72 115 LEU B O 1
ATOM 2397 N N . HIS B 1 136 ? 3.475 -16.271 -5.154 1.00 47.57 116 HIS B N 1
ATOM 2398 C CA . HIS B 1 136 ? 4.607 -16.597 -6.024 1.00 47.99 116 HIS B CA 1
ATOM 2399 C C . HIS B 1 136 ? 4.560 -15.833 -7.346 1.00 41.68 116 HIS B C 1
ATOM 2400 O O . HIS B 1 136 ? 5.594 -15.442 -7.879 1.00 48.48 116 HIS B O 1
ATOM 2407 N N . ALA B 1 137 ? 3.366 -15.589 -7.873 1.00 36.46 117 ALA B N 1
ATOM 2408 C CA . ALA B 1 137 ? 3.280 -14.840 -9.117 1.00 37.88 117 ALA B CA 1
ATOM 2409 C C . ALA B 1 137 ? 3.795 -13.420 -8.883 1.00 46.41 117 ALA B C 1
ATOM 2410 O O . ALA B 1 137 ? 4.663 -12.950 -9.623 1.00 48.87 117 ALA B O 1
ATOM 2412 N N . LEU B 1 138 ? 3.266 -12.738 -7.859 1.00 46.57 118 LEU B N 1
ATOM 2413 C CA . LEU B 1 138 ? 3.710 -11.375 -7.541 1.00 49.00 118 LEU B CA 1
ATOM 2414 C C . LEU B 1 138 ? 5.251 -11.271 -7.470 1.00 51.01 118 LEU B C 1
ATOM 2415 O O . LEU B 1 138 ? 5.851 -10.374 -8.070 1.00 52.64 118 LEU B O 1
ATOM 2420 N N . ASN B 1 139 ? 5.893 -12.175 -6.738 1.00 46.21 119 ASN B N 1
ATOM 2421 C CA . ASN B 1 139 ? 7.344 -12.148 -6.645 1.00 50.10 119 ASN B CA 1
ATOM 2422 C C . ASN B 1 139 ? 7.978 -12.222 -8.013 1.00 55.29 119 ASN B C 1
ATOM 2423 O O . ASN B 1 139 ? 8.997 -11.580 -8.260 1.00 61.22 119 ASN B O 1
ATOM 2428 N N . ASP B 1 140 ? 7.385 -13.030 -8.890 1.00 59.67 120 ASP B N 1
ATOM 2429 C CA . ASP B 1 140 ? 7.880 -13.206 -10.255 1.00 58.13 120 ASP B CA 1
ATOM 2430 C C . ASP B 1 140 ? 7.709 -11.930 -11.042 1.00 57.55 120 ASP B C 1
ATOM 2431 O O . ASP B 1 140 ? 8.676 -11.295 -11.455 1.00 61.02 120 ASP B O 1
ATOM 2444 N N . VAL B 1 142 ? 6.293 -8.612 -10.326 1.00 52.28 122 VAL B N 1
ATOM 2445 C CA . VAL B 1 142 ? 6.654 -7.252 -9.876 1.00 52.91 122 VAL B CA 1
ATOM 2446 C C . VAL B 1 142 ? 8.069 -6.738 -10.194 1.00 51.21 122 VAL B C 1
ATOM 2447 O O . VAL B 1 142 ? 8.244 -5.584 -10.582 1.00 51.78 122 VAL B O 1
ATOM 2451 N N . PRO B 1 143 ? 9.094 -7.578 -10.014 1.00 45.82 123 PRO B N 1
ATOM 2452 C CA . PRO B 1 143 ? 10.463 -7.130 -10.311 1.00 43.40 123 PRO B CA 1
ATOM 2453 C C . PRO B 1 143 ? 10.640 -6.641 -11.755 1.00 52.75 123 PRO B C 1
ATOM 2454 O O . PRO B 1 143 ? 11.560 -5.878 -12.047 1.00 60.05 123 PRO B O 1
ATOM 2458 N N . CYS B 1 144 ? 9.769 -7.086 -12.659 1.00 56.84 124 CYS B N 1
ATOM 2459 C CA . CYS B 1 144 ? 9.849 -6.690 -14.067 1.00 62.58 124 CYS B CA 1
ATOM 2460 C C . CYS B 1 144 ? 9.596 -5.215 -14.218 1.00 65.53 124 CYS B C 1
ATOM 2461 O O . CYS B 1 144 ? 10.002 -4.610 -15.214 1.00 67.81 124 CYS B O 1
ATOM 2464 N N . TYR B 1 145 ? 8.909 -4.639 -13.232 1.00 66.79 125 TYR B N 1
ATOM 2465 C CA . TYR B 1 145 ? 8.576 -3.222 -13.282 1.00 66.51 125 TYR B CA 1
ATOM 2466 C C . TYR B 1 145 ? 9.309 -2.353 -12.241 1.00 63.54 125 TYR B C 1
ATOM 2467 O O . TYR B 1 145 ? 8.786 -1.322 -11.804 1.00 64.46 125 TYR B O 1
ATOM 2476 N N . LEU B 1 146 ? 10.536 -2.788 -11.858 1.00 65.84 126 LEU B N 1
ATOM 2477 C CA . LEU B 1 146 ? 11.396 -2.111 -10.880 1.00 61.59 126 LEU B CA 1
ATOM 2478 C C . LEU B 1 146 ? 12.694 -1.510 -11.485 1.00 68.59 126 LEU B C 1
ATOM 2479 O O . LEU B 1 146 ? 13.285 -2.064 -12.427 1.00 68.39 126 LEU B O 1
ATOM 2484 N N . PRO B 1 147 ? 13.072 -0.349 -10.912 1.00 74.32 127 PRO B N 1
ATOM 2485 C CA . PRO B 1 147 ? 14.242 0.556 -11.170 1.00 74.65 127 PRO B CA 1
ATOM 2486 C C . PRO B 1 147 ? 15.306 0.153 -12.237 1.00 80.86 127 PRO B C 1
ATOM 2487 O O . PRO B 1 147 ? 15.147 0.546 -13.399 1.00 79.67 127 PRO B O 1
ATOM 2491 N N . PRO B 1 148 ? 16.388 -0.593 -11.941 1.00 85.52 128 PRO B N 1
ATOM 2492 C CA . PRO B 1 148 ? 17.357 -0.900 -13.049 1.00 82.95 128 PRO B CA 1
ATOM 2493 C C . PRO B 1 148 ? 16.710 -1.477 -14.352 1.00 82.26 128 PRO B C 1
ATOM 2494 O O . PRO B 1 148 ? 16.824 -0.859 -15.424 1.00 80.04 128 PRO B O 1
ATOM 2498 N N . TYR B 1 149 ? 16.049 -2.646 -14.278 1.00 79.82 129 TYR B N 1
ATOM 2499 C CA . TYR B 1 149 ? 15.382 -3.303 -15.433 1.00 71.68 129 TYR B CA 1
ATOM 2500 C C . TYR B 1 149 ? 14.358 -2.408 -16.138 1.00 70.76 129 TYR B C 1
ATOM 2501 O O . TYR B 1 149 ? 14.559 -2.049 -17.297 1.00 70.83 129 TYR B O 1
ATOM 2510 N N . SER B 1 150 ? 13.260 -2.059 -15.467 1.00 69.80 130 SER B N 1
ATOM 2511 C CA . SER B 1 150 ? 12.254 -1.196 -16.093 1.00 67.67 130 SER B CA 1
ATOM 2512 C C . SER B 1 150 ? 12.373 0.255 -15.634 1.00 64.99 130 SER B C 1
ATOM 2513 O O . SER B 1 150 ? 12.054 0.597 -14.501 1.00 57.94 130 SER B O 1
ATOM 2516 N N . THR B 1 151 ? 12.824 1.103 -16.547 1.00 68.67 131 THR B N 1
ATOM 2517 C CA . THR B 1 151 ? 13.011 2.522 -16.289 1.00 69.20 131 THR B CA 1
ATOM 2518 C C . THR B 1 151 ? 11.753 3.328 -16.576 1.00 74.55 131 THR B C 1
ATOM 2519 O O . THR B 1 151 ? 11.658 4.507 -16.233 1.00 81.90 131 THR B O 1
ATOM 2523 N N . CYS B 1 152 ? 10.777 2.695 -17.206 1.00 77.98 132 CYS B N 1
ATOM 2524 C CA . CYS B 1 152 ? 9.541 3.385 -17.525 1.00 78.04 132 CYS B CA 1
ATOM 2525 C C . CYS B 1 152 ? 8.725 3.623 -16.261 1.00 73.10 132 CYS B C 1
ATOM 2526 O O . CYS B 1 152 ? 8.118 2.706 -15.705 1.00 72.91 132 CYS B O 1
ATOM 2529 N N . PHE B 1 153 ? 8.714 4.867 -15.807 1.00 69.08 133 PHE B N 1
ATOM 2530 C CA . PHE B 1 153 ? 7.988 5.205 -14.599 1.00 65.68 133 PHE B CA 1
ATOM 2531 C C . PHE B 1 153 ? 6.497 5.011 -14.718 1.00 65.77 133 PHE B C 1
ATOM 2532 O O . PHE B 1 153 ? 5.861 4.406 -13.846 1.00 66.76 133 PHE B O 1
ATOM 2540 N N . GLU B 1 154 ? 5.934 5.540 -15.795 1.00 70.15 134 GLU B N 1
ATOM 2541 C CA . GLU B 1 154 ? 4.498 5.442 -15.987 1.00 68.31 134 GLU B CA 1
ATOM 2542 C C . GLU B 1 154 ? 4.038 4.008 -16.047 1.00 64.06 134 GLU B C 1
ATOM 2543 O O . GLU B 1 154 ? 2.929 3.692 -15.623 1.00 59.36 134 GLU B O 1
ATOM 2549 N N . LYS B 1 155 ? 4.886 3.129 -16.564 1.00 62.57 135 LYS B N 1
ATOM 2550 C CA . LYS B 1 155 ? 4.489 1.741 -16.638 1.00 63.94 135 LYS B CA 1
ATOM 2551 C C . LYS B 1 155 ? 4.503 1.148 -15.249 1.00 60.99 135 LYS B C 1
ATOM 2552 O O . LYS B 1 155 ? 3.448 0.784 -14.718 1.00 65.80 135 LYS B O 1
ATOM 2558 N N . ASN B 1 156 ? 5.686 1.093 -14.646 1.00 57.51 136 ASN B N 1
ATOM 2559 C CA . ASN B 1 156 ? 5.845 0.522 -13.312 1.00 54.18 136 ASN B CA 1
ATOM 2560 C C . ASN B 1 156 ? 4.784 0.921 -12.299 1.00 52.07 136 ASN B C 1
ATOM 2561 O O . ASN B 1 156 ? 4.383 0.106 -11.472 1.00 57.94 136 ASN B O 1
ATOM 2566 N N . ILE B 1 157 ? 4.339 2.168 -12.320 1.00 49.11 137 ILE B N 1
ATOM 2567 C CA . ILE B 1 157 ? 3.312 2.533 -11.367 1.00 58.73 137 ILE B CA 1
ATOM 2568 C C . ILE B 1 157 ? 2.031 1.744 -11.619 1.00 54.80 137 ILE B C 1
ATOM 2569 O O . ILE B 1 157 ? 1.432 1.184 -10.687 1.00 49.14 137 ILE B O 1
ATOM 2574 N N . THR B 1 158 ? 1.622 1.720 -12.884 1.00 52.75 138 THR B N 1
ATOM 2575 C CA . THR B 1 158 ? 0.422 1.012 -13.301 1.00 58.14 138 THR B CA 1
ATOM 2576 C C . THR B 1 158 ? 0.438 -0.430 -12.789 1.00 58.46 138 THR B C 1
ATOM 2577 O O . THR B 1 158 ? -0.589 -0.965 -12.347 1.00 56.89 138 THR B O 1
ATOM 2581 N N . PHE B 1 159 ? 1.599 -1.070 -12.843 1.00 51.93 139 PHE B N 1
ATOM 2582 C CA . PHE B 1 159 ? 1.665 -2.429 -12.343 1.00 51.84 139 PHE B CA 1
ATOM 2583 C C . PHE B 1 159 ? 1.673 -2.479 -10.820 1.00 52.16 139 PHE B C 1
ATOM 2584 O O . PHE B 1 159 ? 1.114 -3.393 -10.220 1.00 56.60 139 PHE B O 1
ATOM 2592 N N . LEU B 1 160 ? 2.315 -1.513 -10.180 1.00 57.48 140 LEU B N 1
ATOM 2593 C CA . LEU B 1 160 ? 2.321 -1.512 -8.724 1.00 55.63 140 LEU B CA 1
ATOM 2594 C C . LEU B 1 160 ? 0.894 -1.329 -8.277 1.00 48.15 140 LEU B C 1
ATOM 2595 O O . LEU B 1 160 ? 0.440 -1.997 -7.339 1.00 41.09 140 LEU B O 1
ATOM 2600 N N . ASP B 1 161 ? 0.184 -0.422 -8.947 1.00 35.97 141 ASP B N 1
ATOM 2601 C CA . ASP B 1 161 ? -1.211 -0.198 -8.592 1.00 39.47 141 ASP B CA 1
ATOM 2602 C C . ASP B 1 161 ? -2.025 -1.491 -8.720 1.00 39.93 141 ASP B C 1
ATOM 2603 O O . ASP B 1 161 ? -2.745 -1.887 -7.786 1.00 37.62 141 ASP B O 1
ATOM 2608 N N . ALA B 1 162 ? -1.904 -2.157 -9.867 1.00 37.86 142 ALA B N 1
ATOM 2609 C CA . ALA B 1 162 ? -2.623 -3.410 -10.074 1.00 39.00 142 ALA B CA 1
ATOM 2610 C C . ALA B 1 162 ? -2.244 -4.379 -8.973 1.00 35.96 142 ALA B C 1
ATOM 2611 O O . ALA B 1 162 ? -3.116 -4.949 -8.295 1.00 41.20 142 ALA B O 1
ATOM 2613 N N . ALA B 1 163 ? -0.932 -4.532 -8.790 1.00 28.66 143 ALA B N 1
ATOM 2614 C CA . ALA B 1 163 ? -0.370 -5.443 -7.806 1.00 29.09 143 ALA B CA 1
ATOM 2615 C C . ALA B 1 163 ? -0.855 -5.208 -6.390 1.00 37.72 143 ALA B C 1
ATOM 2616 O O . ALA B 1 163 ? -1.187 -6.156 -5.687 1.00 37.19 143 ALA B O 1
ATOM 2618 N N . THR B 1 164 ? -0.870 -3.946 -5.964 1.00 45.35 144 THR B N 1
ATOM 2619 C CA . THR B 1 164 ? -1.308 -3.607 -4.624 1.00 46.32 144 THR B CA 1
ATOM 2620 C C . THR B 1 1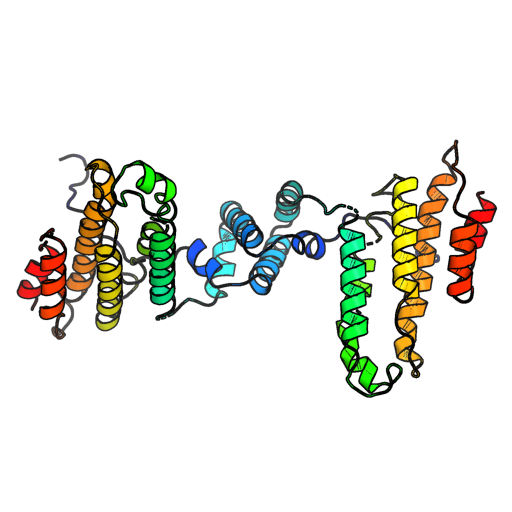64 ? -2.771 -3.996 -4.490 1.00 45.39 144 THR B C 1
ATOM 2621 O O . THR B 1 164 ? -3.160 -4.618 -3.507 1.00 43.16 144 THR B O 1
ATOM 2625 N N . ASN B 1 165 ? -3.588 -3.633 -5.475 1.00 51.74 145 ASN B N 1
ATOM 2626 C CA . ASN B 1 165 ? -5.002 -4.009 -5.434 1.00 53.68 145 ASN B CA 1
ATOM 2627 C C . ASN B 1 165 ? -5.129 -5.523 -5.332 1.00 54.97 145 ASN B C 1
ATOM 2628 O O . ASN B 1 165 ? -5.968 -6.031 -4.590 1.00 63.56 145 ASN B O 1
ATOM 2633 N N . VAL B 1 166 ? -4.293 -6.254 -6.061 1.00 49.33 146 VAL B N 1
ATOM 2634 C CA . VAL B 1 166 ? -4.348 -7.706 -5.976 1.00 49.08 146 VAL B CA 1
ATOM 2635 C C . VAL B 1 166 ? -4.166 -8.105 -4.515 1.00 51.36 146 VAL B C 1
ATOM 2636 O O . VAL B 1 166 ? -4.906 -8.933 -4.006 1.00 62.51 146 VAL B O 1
ATOM 2640 N N . VAL B 1 167 ? -3.182 -7.503 -3.846 1.00 58.25 147 VAL B N 1
ATOM 2641 C CA . VAL B 1 167 ? -2.891 -7.785 -2.430 1.00 57.70 147 VAL B CA 1
ATOM 2642 C C . VAL B 1 167 ? -4.020 -7.353 -1.482 1.00 53.65 147 VAL B C 1
ATOM 2643 O O . VAL B 1 167 ? -4.188 -7.923 -0.414 1.00 53.43 147 VAL B O 1
ATOM 2647 N N . HIS B 1 168 ? -4.791 -6.345 -1.866 1.00 55.15 148 HIS B N 1
ATOM 2648 C CA . HIS B 1 168 ? -5.902 -5.906 -1.030 1.00 53.06 148 HIS B CA 1
ATOM 2649 C C . HIS B 1 168 ? -6.871 -7.049 -0.859 1.00 52.85 148 HIS B C 1
ATOM 2650 O O . HIS B 1 168 ? -7.499 -7.175 0.186 1.00 54.22 148 HIS B O 1
ATOM 2657 N N . GLU B 1 169 ? -6.989 -7.875 -1.900 1.00 54.58 149 GLU B N 1
ATOM 2658 C CA . GLU B 1 169 ? -7.930 -8.990 -1.904 1.00 53.63 149 GLU B CA 1
ATOM 2659 C C . GLU B 1 169 ? -7.581 -10.219 -1.109 1.00 49.83 149 GLU B C 1
ATOM 2660 O O . GLU B 1 169 ? -8.479 -10.968 -0.740 1.00 54.73 149 GLU B O 1
ATOM 2666 N N . LEU B 1 170 ? -6.299 -10.447 -0.851 1.00 40.32 150 LEU B N 1
ATOM 2667 C CA . LEU B 1 170 ? -5.910 -11.627 -0.088 1.00 40.72 150 LEU B CA 1
ATOM 2668 C C . LEU B 1 170 ? -6.840 -11.905 1.114 1.00 41.61 150 LEU B C 1
ATOM 2669 O O . LEU B 1 170 ? -7.387 -10.981 1.709 1.00 43.69 150 LEU B O 1
ATOM 2674 N N . PRO B 1 171 ? -7.061 -13.190 1.452 1.00 38.69 151 PRO B N 1
ATOM 2675 C CA . PRO B 1 171 ? -7.925 -13.605 2.568 1.00 40.35 151 PRO B CA 1
ATOM 2676 C C . PRO B 1 171 ? -7.331 -13.494 3.986 1.00 48.32 151 PRO B C 1
ATOM 2677 O O . PRO B 1 171 ? -6.205 -13.921 4.227 1.00 64.79 151 PRO B O 1
ATOM 2681 N N . GLU B 1 172 ? -8.084 -12.930 4.926 1.00 48.93 152 GLU B N 1
ATOM 2682 C CA . GLU B 1 172 ? -7.613 -12.826 6.296 1.00 39.09 152 GLU B CA 1
ATOM 2683 C C . GLU B 1 172 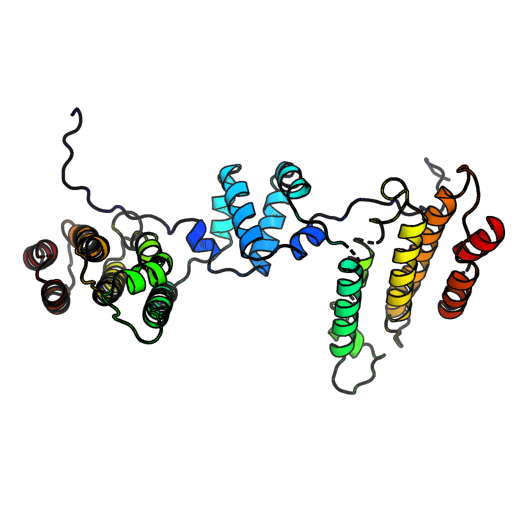? -8.071 -14.114 6.990 1.00 51.22 152 GLU B C 1
ATOM 2684 O O . GLU B 1 172 ? -8.902 -14.840 6.458 1.00 58.71 152 GLU B O 1
ATOM 2687 N N . PHE B 1 173 ? -7.533 -14.410 8.169 1.00 53.12 153 PHE B N 1
ATOM 2688 C CA . PHE B 1 173 ? -7.908 -15.627 8.898 1.00 48.79 153 PHE B CA 1
ATOM 2689 C C . PHE B 1 173 ? -8.060 -15.347 10.388 1.00 47.28 153 PHE B C 1
ATOM 2690 O O . PHE B 1 173 ? -7.838 -14.229 10.830 1.00 46.26 153 PHE B O 1
ATOM 2698 N N . HIS B 1 174 ? -8.450 -16.331 11.151 1.00 40.99 154 HIS B N 1
ATOM 2699 C CA . HIS B 1 174 ? -8.613 -16.205 12.581 1.00 48.70 154 HIS B CA 1
ATOM 2700 C C . HIS B 1 174 ? -7.284 -16.327 13.237 1.00 55.16 154 HIS B C 1
ATOM 2701 O O . HIS B 1 174 ? -6.940 -15.571 14.140 1.00 60.80 154 HIS B O 1
ATOM 2708 N N . ASN B 1 175 ? -6.529 -17.311 12.767 1.00 58.33 155 ASN B N 1
ATOM 2709 C CA . ASN B 1 175 ? -5.196 -17.601 13.255 1.00 53.31 155 ASN B CA 1
ATOM 2710 C C . ASN B 1 175 ? -4.304 -16.429 12.834 1.00 49.17 155 ASN B C 1
ATOM 2711 O O . ASN B 1 175 ? -4.449 -15.893 11.749 1.00 43.16 155 ASN B O 1
ATOM 2716 N N . PRO B 1 176 ? -3.393 -15.991 13.710 1.00 53.67 156 PRO B N 1
ATOM 2717 C CA . PRO B 1 176 ? -2.540 -14.866 13.307 1.00 49.07 156 PRO B CA 1
ATOM 2718 C C . PRO B 1 176 ? -1.389 -15.296 12.400 1.00 45.26 156 PRO B C 1
ATOM 2719 O O . PRO B 1 176 ? -0.782 -14.467 11.711 1.00 43.64 156 PRO B O 1
ATOM 2723 N N . ASN B 1 177 ? -1.096 -16.592 12.397 1.00 41.58 157 ASN B N 1
ATOM 2724 C CA . ASN B 1 177 ? -0.038 -17.136 11.541 1.00 49.33 157 ASN B CA 1
ATOM 2725 C C . ASN B 1 177 ? -0.385 -16.983 10.054 1.00 51.20 157 ASN B C 1
ATOM 2726 O O . ASN B 1 177 ? 0.416 -16.488 9.258 1.00 54.23 157 ASN B O 1
ATOM 2731 N N . HIS B 1 178 ? -1.586 -17.402 9.647 1.00 49.58 158 HIS B N 1
ATOM 2732 C CA . HIS B 1 178 ? -1.973 -17.327 8.219 1.00 47.60 158 HIS B CA 1
ATOM 2733 C C . HIS B 1 178 ? -1.973 -15.893 7.693 1.00 43.70 158 HIS B C 1
ATOM 2734 O O . HIS B 1 178 ? -1.694 -15.657 6.515 1.00 51.41 158 HIS B O 1
ATOM 2741 N N . ASN B 1 179 ? -2.276 -14.917 8.546 1.00 41.47 159 ASN B N 1
ATOM 2742 C CA . ASN B 1 179 ? -2.292 -13.527 8.042 1.00 37.65 159 ASN B CA 1
ATOM 2743 C C . ASN B 1 179 ? -0.911 -12.919 7.788 1.00 47.68 159 ASN B C 1
ATOM 2744 O O . ASN B 1 179 ? -0.781 -11.963 6.995 1.00 42.93 159 ASN B O 1
ATOM 2749 N N . VAL B 1 180 ? 0.117 -13.468 8.446 1.00 45.60 160 VAL B N 1
ATOM 2750 C CA . VAL B 1 180 ? 1.483 -12.978 8.267 1.00 30.90 160 VAL B CA 1
ATOM 2751 C C . VAL B 1 180 ? 1.890 -12.856 6.800 1.00 36.78 160 VAL B C 1
ATOM 2752 O O . VAL B 1 180 ? 2.706 -11.986 6.462 1.00 37.95 160 VAL B O 1
ATOM 2756 N N . TYR B 1 181 ? 1.322 -13.699 5.926 1.00 42.38 161 TYR B N 1
ATOM 2757 C CA . TYR B 1 181 ? 1.657 -13.654 4.491 1.00 38.82 161 TYR B CA 1
ATOM 2758 C C . TYR B 1 181 ? 1.053 -12.418 3.861 1.00 38.82 161 TYR B C 1
ATOM 2759 O O . TYR B 1 181 ? 1.619 -11.849 2.936 1.00 43.15 161 TYR B O 1
ATOM 2768 N N . LYS B 1 182 ? -0.092 -11.977 4.362 1.00 40.21 162 LYS B N 1
ATOM 2769 C CA . LYS B 1 182 ? -0.695 -10.774 3.790 1.00 41.02 162 LYS B CA 1
ATOM 2770 C C . LYS B 1 182 ? 0.053 -9.507 4.234 1.00 41.27 162 LYS B C 1
ATOM 2771 O O . LYS B 1 182 ? 0.360 -8.644 3.419 1.00 31.38 162 LYS B O 1
ATOM 2777 N N . SER B 1 183 ? 0.346 -9.387 5.528 1.00 47.91 163 SER B N 1
ATOM 2778 C CA . SER B 1 183 ? 1.065 -8.200 5.994 1.00 51.24 163 SER B CA 1
ATOM 2779 C C . SER B 1 183 ? 2.431 -8.212 5.352 1.00 51.65 163 SER B C 1
ATOM 2780 O O . SER B 1 183 ? 2.877 -7.181 4.824 1.00 50.14 163 SER B O 1
ATOM 2783 N N . GLN B 1 184 ? 3.087 -9.375 5.359 1.00 44.82 164 GLN B N 1
ATOM 2784 C CA . GLN B 1 184 ? 4.400 -9.443 4.730 1.00 48.24 164 GLN B CA 1
ATOM 2785 C C . GLN B 1 184 ? 4.290 -8.904 3.310 1.00 49.54 164 GLN B C 1
ATOM 2786 O O . GLN B 1 184 ? 5.149 -8.164 2.824 1.00 46.88 164 GLN B O 1
ATOM 2792 N N . ALA B 1 185 ? 3.212 -9.269 2.638 1.00 47.25 165 ALA B N 1
ATOM 2793 C CA . ALA B 1 185 ? 3.039 -8.796 1.287 1.00 47.56 165 ALA B CA 1
ATOM 2794 C C . ALA B 1 185 ? 2.990 -7.274 1.266 1.00 50.08 165 ALA B C 1
ATOM 2795 O O . ALA B 1 185 ? 3.660 -6.644 0.437 1.00 43.94 165 ALA B O 1
ATOM 2797 N N . TYR B 1 186 ? 2.218 -6.672 2.177 1.00 49.06 166 TYR B N 1
ATOM 2798 C CA . TYR B 1 186 ? 2.133 -5.209 2.210 1.00 46.19 166 TYR B CA 1
ATOM 2799 C C . TYR B 1 186 ? 3.520 -4.598 2.391 1.00 42.18 166 TYR B C 1
ATOM 2800 O O . TYR B 1 186 ? 3.885 -3.670 1.674 1.00 41.73 166 TYR B O 1
ATOM 2809 N N . TYR B 1 187 ? 4.297 -5.137 3.331 1.00 36.54 167 TYR B N 1
ATOM 2810 C CA . TYR B 1 187 ? 5.658 -4.645 3.572 1.00 38.05 167 TYR B CA 1
ATOM 2811 C C . TYR B 1 187 ? 6.452 -4.590 2.261 1.00 37.20 167 TYR B C 1
ATOM 2812 O O . TYR B 1 187 ? 6.749 -3.508 1.733 1.00 34.43 167 TYR B O 1
ATOM 2821 N N . GLU B 1 188 ? 6.786 -5.764 1.736 1.00 31.80 168 GLU B N 1
ATOM 2822 C CA . GLU B 1 188 ? 7.522 -5.861 0.473 1.00 40.62 168 GLU B CA 1
ATOM 2823 C C . GLU B 1 188 ? 6.916 -4.982 -0.597 1.00 35.63 168 GLU B C 1
ATOM 2824 O O . GLU B 1 188 ? 7.610 -4.344 -1.387 1.00 41.01 168 GLU B O 1
ATOM 2830 N N . LEU B 1 189 ? 5.600 -4.939 -0.616 1.00 42.79 169 LEU B N 1
ATOM 2831 C CA . LEU B 1 189 ? 4.934 -4.123 -1.600 1.00 50.16 169 LEU B CA 1
ATOM 2832 C C . LEU B 1 189 ? 5.393 -2.669 -1.449 1.00 50.15 169 LEU B C 1
ATOM 2833 O O . LEU B 1 189 ? 5.679 -1.993 -2.437 1.00 46.08 169 LEU B O 1
ATOM 2838 N N . THR B 1 190 ? 5.484 -2.212 -0.198 1.00 51.40 170 THR B N 1
ATOM 2839 C CA . THR B 1 190 ? 5.923 -0.860 0.115 1.00 45.55 170 THR B CA 1
ATOM 2840 C C . THR B 1 190 ? 7.327 -0.607 -0.396 1.00 45.62 170 THR B C 1
ATOM 2841 O O . THR B 1 190 ? 7.627 0.465 -0.929 1.00 42.59 170 THR B O 1
ATOM 2845 N N . GLY B 1 191 ? 8.200 -1.587 -0.217 1.00 41.64 171 GLY B N 1
ATOM 2846 C CA . GLY B 1 191 ? 9.550 -1.417 -0.716 1.00 50.12 171 GLY B CA 1
ATOM 2847 C C . GLY B 1 191 ? 9.591 -1.028 -2.187 1.00 49.64 171 GLY B C 1
ATOM 2848 O O . GLY B 1 191 ? 10.342 -0.136 -2.591 1.00 54.44 171 GLY B O 1
ATOM 2849 N N . ALA B 1 192 ? 8.767 -1.690 -2.991 1.00 55.22 172 ALA B N 1
ATOM 2850 C CA . ALA B 1 192 ? 8.725 -1.440 -4.430 1.00 52.72 172 ALA B CA 1
ATOM 2851 C C . ALA B 1 192 ? 8.250 -0.049 -4.823 1.00 56.15 172 ALA B C 1
ATOM 2852 O O . ALA B 1 192 ? 8.854 0.601 -5.683 1.00 51.35 172 ALA B O 1
ATOM 2854 N N . TRP B 1 193 ? 7.156 0.405 -4.219 1.00 51.94 173 TRP B N 1
ATOM 2855 C CA . TRP B 1 193 ? 6.649 1.724 -4.553 1.00 48.80 173 TRP B CA 1
ATOM 2856 C C . TRP B 1 193 ? 7.742 2.746 -4.322 1.00 52.40 173 TRP B C 1
ATOM 2857 O O . TRP B 1 193 ? 7.885 3.719 -5.070 1.00 56.98 173 TRP B O 1
ATOM 2868 N N . LEU B 1 194 ? 8.503 2.532 -3.258 1.00 54.78 174 LEU B N 1
ATOM 2869 C CA . LEU B 1 194 ? 9.608 3.414 -2.941 1.00 52.80 174 LEU B CA 1
ATOM 2870 C C . LEU B 1 194 ? 10.566 3.407 -4.122 1.00 51.21 174 LEU B C 1
ATOM 2871 O O . LEU B 1 194 ? 10.650 4.385 -4.859 1.00 56.96 174 LEU B O 1
ATOM 2876 N N . VAL B 1 195 ? 11.267 2.299 -4.324 1.00 53.85 175 VAL B N 1
ATOM 2877 C CA . VAL B 1 195 ? 12.225 2.202 -5.426 1.00 58.84 175 VAL B CA 1
ATOM 2878 C C . VAL B 1 195 ? 11.686 2.795 -6.749 1.00 58.26 175 VAL B C 1
ATOM 2879 O O . VAL B 1 195 ? 12.399 3.480 -7.483 1.00 60.10 175 VAL B O 1
ATOM 2883 N N . VAL B 1 196 ? 10.418 2.548 -7.041 1.00 57.03 176 VAL B N 1
ATOM 2884 C CA . VAL B 1 196 ? 9.810 3.074 -8.255 1.00 50.85 176 VAL B CA 1
ATOM 2885 C C . VAL B 1 196 ? 9.809 4.602 -8.234 1.00 48.25 176 VAL B C 1
ATOM 2886 O O . VAL B 1 196 ? 10.194 5.246 -9.216 1.00 45.84 176 VAL B O 1
ATOM 2890 N N . LEU B 1 197 ? 9.361 5.180 -7.121 1.00 48.38 177 LEU B N 1
ATOM 2891 C CA . LEU B 1 197 ? 9.312 6.636 -6.962 1.00 42.15 177 LEU B CA 1
ATOM 2892 C C . LEU B 1 197 ? 10.711 7.244 -6.970 1.00 46.19 177 LEU B C 1
ATOM 2893 O O . LEU B 1 197 ? 10.968 8.240 -7.635 1.00 45.31 177 LEU B O 1
ATOM 2898 N N . ARG B 1 198 ? 11.611 6.622 -6.220 1.00 44.56 178 ARG B N 1
ATOM 2899 C CA . ARG B 1 198 ? 12.980 7.070 -6.121 1.00 43.17 178 ARG B CA 1
ATOM 2900 C C . ARG B 1 198 ? 13.632 7.360 -7.450 1.00 44.32 178 ARG B C 1
ATOM 2901 O O . ARG B 1 198 ? 14.623 8.074 -7.498 1.00 51.61 178 ARG B O 1
ATOM 2909 N N . GLN B 1 199 ? 13.119 6.814 -8.544 1.00 57.73 179 GLN B N 1
ATOM 2910 C CA . GLN B 1 199 ? 13.791 7.096 -9.807 1.00 67.84 179 GLN B CA 1
ATOM 2911 C C . GLN B 1 199 ? 13.415 8.478 -10.284 1.00 66.88 179 GLN B C 1
ATOM 2912 O O . GLN B 1 199 ? 13.928 8.972 -11.285 1.00 72.13 179 GLN B O 1
ATOM 2918 N N . LEU B 1 200 ? 12.529 9.109 -9.529 1.00 66.44 180 LEU B N 1
ATOM 2919 C CA . LEU B 1 200 ? 12.068 10.447 -9.841 1.00 70.66 180 LEU B CA 1
ATOM 2920 C C . LEU B 1 200 ? 12.993 11.459 -9.183 1.00 78.09 180 LEU B C 1
ATOM 2921 O O . LEU B 1 200 ? 13.096 12.607 -9.617 1.00 77.31 180 LEU B O 1
ATOM 2926 N N . GLU B 1 201 ? 13.671 11.024 -8.134 1.00 88.06 181 GLU B N 1
ATOM 2927 C CA . GLU B 1 201 ? 14.599 11.871 -7.386 1.00 97.25 181 GLU B CA 1
ATOM 2928 C C . GLU B 1 201 ? 15.545 12.673 -8.255 1.00 98.97 181 GLU B C 1
ATOM 2929 O O . GLU B 1 201 ? 15.533 13.898 -8.245 1.00 97.43 181 GLU B O 1
ATOM 2935 N N . ASP B 1 202 ? 16.380 11.957 -8.995 1.00 101.00 182 ASP B N 1
ATOM 2936 C CA . ASP B 1 202 ? 17.367 12.578 -9.870 1.00 104.69 182 ASP B CA 1
ATOM 2937 C C . ASP B 1 202 ? 16.766 13.062 -11.191 1.00 106.96 182 ASP B C 1
ATOM 2938 O O . ASP B 1 202 ? 17.350 13.897 -11.886 1.00 108.48 182 ASP B O 1
ATOM 2943 N N . ARG B 1 203 ? 15.596 12.527 -11.525 1.00 108.20 183 ARG B N 1
ATOM 2944 C CA . ARG B 1 203 ? 14.887 12.846 -12.765 1.00 101.14 183 ARG B CA 1
ATOM 2945 C C . ARG B 1 203 ? 14.229 14.238 -12.786 1.00 95.13 183 ARG B C 1
ATOM 2946 O O . ARG B 1 203 ? 13.365 14.535 -11.961 1.00 95.79 183 ARG B O 1
ATOM 2954 N N . PRO B 1 204 ? 14.647 15.116 -13.718 1.00 92.14 184 PRO B N 1
ATOM 2955 C CA . PRO B 1 204 ? 14.064 16.461 -13.830 1.00 89.41 184 PRO B CA 1
ATOM 2956 C C . PRO B 1 204 ? 12.843 16.274 -14.743 1.00 86.11 184 PRO B C 1
ATOM 2957 O O . PRO B 1 204 ? 12.952 15.607 -15.771 1.00 91.47 184 PRO B O 1
ATOM 2961 N N . VAL B 1 205 ? 11.701 16.852 -14.383 1.00 78.41 185 VAL B N 1
ATOM 2962 C CA . VAL B 1 205 ? 10.452 16.688 -15.144 1.00 75.57 185 VAL B CA 1
ATOM 2963 C C . VAL B 1 205 ? 9.705 15.522 -14.511 1.00 74.84 185 VAL B C 1
ATOM 2964 O O . VAL B 1 205 ? 9.979 14.350 -14.798 1.00 72.27 185 VAL B O 1
ATOM 2968 N N . VAL B 1 206 ? 8.761 15.859 -13.645 1.00 73.21 186 VAL B N 1
ATOM 2969 C CA . VAL B 1 206 ? 7.987 14.872 -12.921 1.00 70.38 186 VAL B CA 1
ATOM 2970 C C . VAL B 1 206 ? 6.507 14.985 -13.225 1.00 73.91 186 VAL B C 1
ATOM 2971 O O . VAL B 1 206 ? 5.974 16.080 -13.389 1.00 80.18 186 VAL B O 1
ATOM 2975 N N . PRO B 1 207 ? 5.823 13.844 -13.323 1.00 72.31 187 PRO B N 1
ATOM 2976 C CA . PRO B 1 207 ? 4.390 13.826 -13.610 1.00 72.74 187 PRO B CA 1
ATOM 2977 C C . PRO B 1 207 ? 3.609 14.167 -12.351 1.00 75.01 187 PRO B C 1
ATOM 2978 O O . PRO B 1 207 ? 4.182 14.629 -11.362 1.00 75.24 187 PRO B O 1
ATOM 2982 N N . LEU B 1 208 ? 2.303 13.917 -12.393 1.00 74.66 188 LEU B N 1
ATOM 2983 C CA . LEU B 1 208 ? 1.431 14.174 -11.259 1.00 74.66 188 LEU B CA 1
ATOM 2984 C C . LEU B 1 208 ? 1.170 12.860 -10.520 1.00 78.48 188 LEU B C 1
ATOM 2985 O O . LEU B 1 208 ? 0.126 12.233 -10.685 1.00 89.73 188 LEU B O 1
ATOM 2990 N N . LEU B 1 209 ? 2.136 12.454 -9.705 1.00 75.73 189 LEU B N 1
ATOM 2991 C CA . LEU B 1 209 ? 2.059 11.225 -8.934 1.00 69.30 189 LEU B CA 1
ATOM 2992 C C . LEU B 1 209 ? 0.666 10.944 -8.380 1.00 73.03 189 LEU B C 1
ATOM 2993 O O . LEU B 1 209 ? -0.106 11.861 -8.105 1.00 74.67 189 LEU B O 1
ATOM 2998 N N . PRO B 1 210 ? 0.332 9.657 -8.205 1.00 75.75 190 PRO B N 1
ATOM 2999 C CA . PRO B 1 210 ? -0.942 9.132 -7.692 1.00 73.52 190 PRO B CA 1
ATOM 3000 C C . PRO B 1 210 ? -1.144 9.302 -6.193 1.00 76.33 190 PRO B C 1
ATOM 3001 O O . PRO B 1 210 ? -1.296 8.302 -5.489 1.00 76.23 190 PRO B O 1
ATOM 3005 N N . LEU B 1 211 ? -1.157 10.545 -5.706 1.00 79.95 191 LEU B N 1
ATOM 3006 C CA . LEU B 1 211 ? -1.330 10.814 -4.269 1.00 77.72 191 LEU B CA 1
ATOM 3007 C C . LEU B 1 211 ? -2.648 10.237 -3.756 1.00 77.16 191 LEU B C 1
ATOM 3008 O O . LEU B 1 211 ? -2.688 9.592 -2.708 1.00 76.35 191 LEU B O 1
ATOM 3013 N N . GLU B 1 212 ? -3.726 10.464 -4.496 1.00 77.26 192 GLU B N 1
ATOM 3014 C CA . GLU B 1 212 ? -5.032 9.957 -4.090 1.00 80.93 192 GLU B CA 1
ATOM 3015 C C . GLU B 1 212 ? -5.099 8.428 -4.102 1.00 76.70 192 GLU B C 1
ATOM 3016 O O . GLU B 1 212 ? -5.686 7.831 -3.199 1.00 72.55 192 GLU B O 1
ATOM 3022 N N . GLU B 1 213 ? -4.499 7.795 -5.111 1.00 73.11 193 GLU B N 1
ATOM 3023 C CA . GLU B 1 213 ? -4.514 6.334 -5.201 1.00 68.57 193 GLU B CA 1
ATOM 3024 C C . GLU B 1 213 ? -3.713 5.699 -4.071 1.00 63.69 193 GLU B C 1
ATOM 3025 O O . GLU B 1 213 ? -4.157 4.725 -3.454 1.00 60.24 193 GLU B O 1
ATOM 3031 N N . LEU B 1 214 ? -2.533 6.252 -3.797 1.00 64.69 194 LEU B N 1
ATOM 3032 C CA . LEU B 1 214 ? -1.687 5.727 -2.729 1.00 65.35 194 LEU B CA 1
ATOM 3033 C C . LEU B 1 214 ? -2.316 6.030 -1.375 1.00 59.29 194 LEU B C 1
ATOM 3034 O O . LEU B 1 214 ? -2.199 5.226 -0.453 1.00 60.44 194 LEU B O 1
ATOM 3039 N N . GLU B 1 215 ? -2.981 7.179 -1.257 1.00 56.90 195 GLU B N 1
ATOM 3040 C CA . GLU B 1 215 ? -3.655 7.544 -0.007 1.00 58.76 195 GLU B CA 1
ATOM 3041 C C . GLU B 1 215 ? -4.620 6.418 0.336 1.00 56.64 195 GLU B C 1
ATOM 3042 O O . GLU B 1 215 ? -4.564 5.859 1.428 1.00 57.85 195 GLU B O 1
ATOM 3048 N N . GLU B 1 216 ? -5.504 6.083 -0.604 1.00 59.90 196 GLU B N 1
ATOM 3049 C CA . GLU B 1 216 ? -6.480 5.017 -0.373 1.00 66.06 196 GLU B CA 1
ATOM 3050 C C . GLU B 1 216 ? -5.788 3.670 -0.274 1.00 62.72 196 GLU B C 1
ATOM 3051 O O . GLU B 1 216 ? -6.220 2.786 0.470 1.00 58.97 196 GLU B O 1
ATOM 3057 N N . HIS B 1 217 ? -4.722 3.502 -1.041 1.00 56.31 197 HIS B N 1
ATOM 3058 C CA . HIS B 1 217 ? -3.997 2.255 -0.964 1.00 64.95 197 HIS B CA 1
ATOM 3059 C C . HIS B 1 217 ? -3.546 2.039 0.477 1.00 67.18 197 HIS B C 1
ATOM 3060 O O . HIS B 1 217 ? -3.877 1.018 1.091 1.00 66.56 197 HIS B O 1
ATOM 3067 N N . ASN B 1 218 ? -2.816 3.015 1.020 1.00 64.44 198 ASN B N 1
ATOM 3068 C CA . ASN B 1 218 ? -2.301 2.921 2.384 1.00 67.61 198 ASN B CA 1
ATOM 3069 C C . ASN B 1 218 ? -3.400 2.803 3.431 1.00 67.99 198 ASN B C 1
ATOM 3070 O O . ASN B 1 218 ? -3.210 2.168 4.477 1.00 67.52 198 ASN B O 1
ATOM 3075 N N . LYS B 1 219 ? -4.549 3.408 3.155 1.00 66.57 199 LYS B N 1
ATOM 3076 C CA . LYS B 1 219 ? -5.670 3.330 4.088 1.00 68.95 199 LYS B CA 1
ATOM 3077 C C . LYS B 1 219 ? -6.163 1.884 4.176 1.00 66.56 199 LYS B C 1
ATOM 3078 O O . LYS B 1 219 ? -6.161 1.268 5.238 1.00 63.17 199 LYS B O 1
ATOM 3084 N N . THR B 1 220 ? -6.582 1.343 3.043 1.00 65.56 200 THR B N 1
ATOM 3085 C CA . THR B 1 220 ? -7.055 -0.028 3.005 1.00 65.12 200 THR B CA 1
ATOM 3086 C C . THR B 1 220 ? -6.050 -0.943 3.688 1.00 62.36 200 THR B C 1
ATOM 3087 O O . THR B 1 220 ? -6.426 -1.958 4.285 1.00 58.77 200 THR B O 1
ATOM 3091 N N . SER B 1 221 ? -4.773 -0.576 3.588 1.00 60.69 201 SER B N 1
ATOM 3092 C CA . SER B 1 221 ? -3.704 -1.378 4.161 1.00 62.99 201 SER B CA 1
ATOM 3093 C C . SER B 1 221 ? -3.492 -1.166 5.639 1.00 65.94 201 SER B C 1
ATOM 3094 O O . SER B 1 221 ? -2.480 -1.614 6.182 1.00 66.08 201 SER B O 1
ATOM 3097 N N . GLN B 1 222 ? -4.411 -0.463 6.296 1.00 68.20 202 GLN B N 1
ATOM 3098 C CA . GLN B 1 222 ? -4.275 -0.264 7.734 1.00 64.70 202 GLN B CA 1
ATOM 3099 C C . GLN B 1 222 ? -3.027 0.583 8.053 1.00 61.11 202 GLN B C 1
ATOM 3100 O O . GLN B 1 222 ? -2.450 0.447 9.118 1.00 63.83 202 GLN B O 1
ATOM 3106 N N . ASN B 1 223 ? -2.608 1.430 7.118 1.00 61.17 203 ASN B N 1
ATOM 3107 C CA . ASN B 1 223 ? -1.437 2.308 7.281 1.00 64.09 203 ASN B CA 1
ATOM 3108 C C . ASN B 1 223 ? -0.046 1.685 7.068 1.00 62.43 203 ASN B C 1
ATOM 3109 O O . ASN B 1 223 ? 0.977 2.342 7.306 1.00 57.37 203 ASN B O 1
ATOM 3114 N N . ARG B 1 224 ? -0.008 0.441 6.596 1.00 56.51 204 ARG B N 1
ATOM 3115 C CA . ARG B 1 224 ? 1.255 -0.252 6.345 1.00 51.00 204 ARG B CA 1
ATOM 3116 C C . ARG B 1 224 ? 2.101 0.434 5.263 1.00 60.35 204 ARG B C 1
ATOM 3117 O O . ARG B 1 224 ? 3.324 0.389 5.313 1.00 63.17 204 ARG B O 1
ATOM 3133 N N . GLU B 1 226 ? 2.429 3.496 4.822 1.00 67.84 206 GLU B N 1
ATOM 3134 C CA . GLU B 1 226 ? 2.796 4.816 5.319 1.00 63.09 206 GLU B CA 1
ATOM 3135 C C . GLU B 1 226 ? 4.043 5.371 4.630 1.00 59.47 206 GLU B C 1
ATOM 3136 O O . GLU B 1 226 ? 3.990 6.382 3.931 1.00 52.19 206 GLU B O 1
ATOM 3142 N N . GLU B 1 227 ? 5.156 4.676 4.837 1.00 59.15 207 GLU B N 1
ATOM 3143 C CA . GLU B 1 227 ? 6.464 5.040 4.307 1.00 55.31 207 GLU B CA 1
ATOM 3144 C C . GLU B 1 227 ? 6.460 5.429 2.837 1.00 59.58 207 GLU B C 1
ATOM 3145 O O . GLU B 1 227 ? 7.215 6.314 2.429 1.00 65.02 207 GLU B O 1
ATOM 3151 N N . ALA B 1 228 ? 5.616 4.766 2.044 1.00 59.20 208 ALA B N 1
ATOM 3152 C CA . ALA B 1 228 ? 5.512 5.047 0.611 1.00 51.48 208 ALA B CA 1
ATOM 3153 C C . ALA B 1 228 ? 4.664 6.296 0.423 1.00 47.34 208 ALA B C 1
ATOM 3154 O O . ALA B 1 228 ? 5.043 7.221 -0.316 1.00 41.05 208 ALA B O 1
ATOM 3156 N N . LEU B 1 229 ? 3.510 6.320 1.085 1.00 42.08 209 LEU B N 1
ATOM 3157 C CA . LEU B 1 229 ? 2.640 7.496 1.017 1.00 49.39 209 LEU B CA 1
ATOM 3158 C C . LEU B 1 229 ? 3.472 8.730 1.345 1.00 46.77 209 LEU B C 1
ATOM 3159 O O . LEU B 1 229 ? 3.381 9.741 0.655 1.00 42.75 209 LEU B O 1
ATOM 3164 N N . ASN B 1 230 ? 4.283 8.639 2.400 1.00 52.53 210 ASN B N 1
ATOM 3165 C CA . ASN B 1 230 ? 5.129 9.761 2.804 1.00 60.80 210 ASN B CA 1
ATOM 3166 C C . ASN B 1 230 ? 6.111 10.176 1.718 1.00 62.15 210 ASN B C 1
ATOM 3167 O O . ASN B 1 230 ? 6.166 11.354 1.334 1.00 59.26 210 ASN B O 1
ATOM 3172 N N . TYR B 1 231 ? 6.882 9.216 1.214 1.00 59.55 211 TYR B N 1
ATOM 3173 C CA . TYR B 1 231 ? 7.859 9.533 0.182 1.00 60.43 211 TYR B CA 1
ATOM 3174 C C . TYR B 1 231 ? 7.176 10.119 -1.043 1.00 65.97 211 TYR B C 1
ATOM 3175 O O . TYR B 1 231 ? 7.726 11.001 -1.712 1.00 62.48 211 TYR B O 1
ATOM 3184 N N . LEU B 1 232 ? 5.972 9.619 -1.332 1.00 73.12 212 LEU B N 1
ATOM 3185 C CA . LEU B 1 232 ? 5.194 10.093 -2.473 1.00 70.36 212 LEU B CA 1
ATOM 3186 C C . LEU B 1 232 ? 5.037 11.590 -2.283 1.00 68.90 212 LEU B C 1
ATOM 3187 O O . LEU B 1 232 ? 5.500 12.373 -3.107 1.00 68.55 212 LEU B O 1
ATOM 3192 N N . LYS B 1 233 ? 4.400 11.971 -1.176 1.00 66.47 213 LYS B N 1
ATOM 3193 C CA . LYS B 1 233 ? 4.161 13.376 -0.852 1.00 68.96 213 LYS B CA 1
ATOM 3194 C C . LYS B 1 233 ? 5.460 14.165 -0.824 1.00 71.41 213 LYS B C 1
ATOM 3195 O O . LYS B 1 233 ? 5.522 15.291 -1.322 1.00 66.80 213 LYS B O 1
ATOM 3201 N N . GLN B 1 234 ? 6.494 13.573 -0.229 1.00 74.26 214 GLN B N 1
ATOM 3202 C CA . GLN B 1 234 ? 7.798 14.222 -0.157 1.00 76.04 214 GLN B CA 1
ATOM 3203 C C . GLN B 1 234 ? 8.145 14.653 -1.574 1.00 72.87 214 GLN B C 1
ATOM 3204 O O . GLN B 1 234 ? 8.013 15.817 -1.936 1.00 69.80 214 GLN B O 1
ATOM 3210 N N . LEU B 1 235 ? 8.564 13.684 -2.374 1.00 78.22 215 LEU B N 1
ATOM 3211 C CA . LEU B 1 235 ? 8.945 13.925 -3.753 1.00 84.29 215 LEU B CA 1
ATOM 3212 C C . LEU B 1 235 ? 7.977 14.863 -4.462 1.00 86.81 215 LEU B C 1
ATOM 3213 O O . LEU B 1 235 ? 8.381 15.865 -5.049 1.00 92.53 215 LEU B O 1
ATOM 3218 N N . GLN B 1 236 ? 6.697 14.524 -4.414 1.00 86.86 216 GLN B N 1
ATOM 3219 C CA . GLN B 1 236 ? 5.666 15.336 -5.044 1.00 92.15 216 GLN B CA 1
ATOM 3220 C C . GLN B 1 236 ? 5.889 16.826 -4.754 1.00 98.77 216 GLN B C 1
ATOM 3221 O O . GLN B 1 236 ? 6.001 17.602 -5.730 1.00 97.29 216 GLN B O 1
#

Radius of gyration: 31.79 Å; Cα contacts (8 Å, |Δi|>4): 384; chains: 2; bounding box: 53×91×74 Å

Solvent-accessible surface area: 22419 Å² total

CATH classification: 1.20.58.1590

B-factor: mean 69.89, std 19.45, range [19.7, 151.46]

Organism: Schizosaccharomyces pombe (strain 972 / ATCC 24843) (NCBI:txid284812)

Secondary structure (DSSP, 8-state):
--S-------------HHHHTTSS-HHHHHHHHHHHHHH-THHHHHHHTTSPPP--HHHHHHHHHHHHHHHTS-SSS-TTSHHHHHHHHTT--HHHHHH--GGGSTBT---HHHHHHHHHHHHHHHHTSPP-SSSGGGHHHHHHHHHHHHHHHHHHHTTSSSSS-----HHHHHHHHHHTTT--HHHHHHHHH-/--SS--------B-PPPHHHHHHTS-HHHHHHHHHHHHHH-THHHHHHHTTSPPP--HHHHHHHHHHHHHHHHS-SSS-TTSHHHHHHHHTT--HHHHHH--GGGSTTT---HHHHHHHHHHHHHHHHHS---SSHHHHHHHHHHHHHHHHHHHHHHHTTTS-SS-----HHHHHHHHHHTTT--HHHHHHHHH-

Sequence (389 aa):
DISKRARQLPVGEQLPLSRLLQYSDKQQLFTILLQCVEKHPDLARDIRGILPAPSDTCVETLRKLLINLNDSFPYGGDKRGDYAFNRIREKYAVLHALNDVPCYLPPYSTCFEKNITFLDAATNVVHELPEFHNPNHNVYKSQAYYELTGAWLVVLRQLEDRPVVPLLPLEELEEHNKTSQNREEALNYLKQLQEDISKRARQLPVGEQLPLSRLLQYSDKQQLFTILLQCVEKHPDLARDIRGILPAPSDTCVETLRKLLINLNDSFPYGGDKRGDYAFNRIREKYAVLHALNDVPCYLPPYSTCFEKNITFLDAATNVVHELPEFHNPNHNVYKSQAYYELTGAWLVVLRQLEDRPVVPLLPLEELEEHNKTSQNREEALNYLKQLQ

Foldseek 3Di:
DPDPDDPDDDDDDDPDPVVVCVPDDPVVCVVVVVVVCVVVVVVCVVVPVVDDDDDVNLLVVLCCLVVVLVVQADDPDDCAEVVRCVSRVVSLVNVVSVVVLVCDFPPNHLPLVVSVVVLLSSLVSLLPRDHHPDVVVCVVSLVVLVVSLVSLQRSCCSQPPDPDHPDQPLVRVVVSCVSSVNPCPSNVVRVVRD/DPDDDDDPDDDDDDDDDPVVVVVPPDPVRVVVVVVVVCVVVVVVVVVVVVVDDDDDVNLLVVLVVLVVVLVVQQDDPDDCQDPVSCVSSVVSLVSVVSVVCLVCLFDPNNPDLVVSVVVLLSVLVSLLPDDHHPDVVSCCSSLVSLLVSLVRLCRSCVSCVVPDDDDDDPLVSVVVSCVSSVNNPVNNVVSVVSD